Protein AF-0000000074739776 (afdb_homodimer)

Nearest PDB structures (foldseek):
  1fxk-assembly1_C-2  TM=3.114E-01  e=2.342E+00  Methanothermobacter thermautotrophicus
  8p5d-assembly1_SE0  TM=1.970E-01  e=1.373E+00  Spraguea lophii 42_110
  5x11-assembly4_G  TM=2.258E-01  e=2.798E+00  Bacillus spizizenii str. W23
  1r4k-assembly1_A  TM=2.876E-01  e=9.160E+00  Drosophila melanogaster
  5x11-assembly4_G  TM=2.256E-01  e=3.132E+00  Bacillus spizizenii str. W23

Radius of gyration: 35.08 Å; Cα contacts (8 Å, |Δi|>4): 820; chains: 2; bounding box: 41×140×72 Å

pLDDT: mean 77.06, std 18.98, range [29.41, 98.0]

Structure (mmCIF, N/CA/C/O backbone):
data_AF-0000000074739776-model_v1
#
loop_
_entity.id
_entity.type
_entity.pdbx_description
1 polymer 'Peptidase S74 domain-containing protein'
#
loop_
_atom_site.group_PDB
_atom_site.id
_atom_site.type_symbol
_atom_site.label_atom_id
_atom_site.label_alt_id
_atom_site.label_comp_id
_atom_site.label_asym_id
_atom_site.label_entity_id
_atom_site.label_seq_id
_atom_site.pdbx_PDB_ins_code
_atom_site.Cartn_x
_atom_site.Cartn_y
_atom_site.Cartn_z
_atom_site.occupancy
_atom_site.B_iso_or_equiv
_atom_site.auth_seq_id
_atom_site.auth_comp_id
_atom_site.auth_asym_id
_atom_site.auth_atom_id
_atom_site.pdbx_PDB_model_num
ATOM 1 N N . MET A 1 1 ? -7.465 -51.531 -36.906 1 29.41 1 MET A N 1
ATOM 2 C CA . MET A 1 1 ? -8.336 -52.281 -36 1 29.41 1 MET A CA 1
ATOM 3 C C . MET A 1 1 ? -7.75 -52.312 -34.594 1 29.41 1 MET A C 1
ATOM 5 O O . MET A 1 1 ? -7.281 -53.344 -34.125 1 29.41 1 MET A O 1
ATOM 9 N N . ALA A 1 2 ? -7.008 -51.344 -34.219 1 37.56 2 ALA A N 1
ATOM 10 C CA . ALA A 1 2 ? -6.164 -51.344 -33.031 1 37.56 2 ALA A CA 1
ATOM 11 C C . ALA A 1 2 ? -6.977 -51.656 -31.766 1 37.56 2 ALA A C 1
ATOM 13 O O . ALA A 1 2 ? -7.969 -51 -31.469 1 37.56 2 ALA A O 1
ATOM 14 N N . SER A 1 3 ? -7.145 -52.969 -31.5 1 36.31 3 SER A N 1
ATOM 15 C CA . SER A 1 3 ? -7.848 -53.688 -30.438 1 36.31 3 SER A CA 1
ATOM 16 C C . SER A 1 3 ? -7.652 -53 -29.094 1 36.31 3 SER A C 1
ATOM 18 O O . SER A 1 3 ? -6.633 -52.375 -28.859 1 36.31 3 SER A O 1
ATOM 20 N N . SER A 1 4 ? -8.844 -52.594 -28.562 1 42.81 4 SER A N 1
ATOM 21 C CA . SER A 1 4 ? -8.992 -52.156 -27.188 1 42.81 4 SER A CA 1
ATOM 22 C C . SER A 1 4 ? -8.219 -53.031 -26.219 1 42.81 4 SER A C 1
ATOM 24 O O . SER A 1 4 ? -8.18 -54.25 -26.391 1 42.81 4 SER A O 1
ATOM 26 N N . ALA A 1 5 ? -7.094 -52.75 -25.984 1 47.16 5 ALA A N 1
ATOM 27 C CA . ALA A 1 5 ? -6.469 -53.5 -24.891 1 47.16 5 ALA A CA 1
ATOM 28 C C . ALA A 1 5 ? -7.434 -53.656 -23.719 1 47.16 5 ALA A C 1
ATOM 30 O O . ALA A 1 5 ? -8.281 -52.781 -23.484 1 47.16 5 ALA A O 1
ATOM 31 N N . LEU A 1 6 ? -7.648 -54.812 -23.25 1 46.19 6 LEU A N 1
ATOM 32 C CA . LEU A 1 6 ? -8.438 -55.281 -22.094 1 46.19 6 LEU A CA 1
ATOM 33 C C . LEU A 1 6 ? -8.227 -54.344 -20.906 1 46.19 6 LEU A C 1
ATOM 35 O O . LEU A 1 6 ? -7.16 -53.75 -20.766 1 46.19 6 LEU A O 1
ATOM 39 N N . THR A 1 7 ? -9.391 -53.906 -20.344 1 49.84 7 THR A N 1
ATOM 40 C CA . THR A 1 7 ? -9.469 -53.219 -19.078 1 49.84 7 THR A CA 1
ATOM 41 C C . THR A 1 7 ? -8.594 -53.906 -18.031 1 49.84 7 THR A C 1
ATOM 43 O O . THR A 1 7 ? -8.703 -55.094 -17.812 1 49.84 7 THR A O 1
ATOM 46 N N . PHE A 1 8 ? -7.523 -53.406 -17.828 1 50.44 8 PHE A N 1
ATOM 47 C CA . PHE A 1 8 ? -6.703 -53.875 -16.719 1 50.44 8 PHE A CA 1
ATOM 48 C C . PHE A 1 8 ? -7.09 -53.156 -15.43 1 50.44 8 PHE A C 1
ATOM 50 O O . PHE A 1 8 ? -7.512 -52 -15.453 1 50.44 8 PHE A O 1
ATOM 57 N N . ASP A 1 9 ? -7.215 -53.844 -14.352 1 46.22 9 ASP A N 1
ATOM 58 C CA . ASP A 1 9 ? -7.441 -53.25 -13.047 1 46.22 9 ASP A CA 1
ATOM 59 C C . ASP A 1 9 ? -6.266 -52.344 -12.641 1 46.22 9 ASP A C 1
ATOM 61 O O . ASP A 1 9 ? -6.465 -51.25 -12.125 1 46.22 9 ASP A O 1
ATOM 65 N N . THR A 1 10 ? -5.156 -52.938 -12.75 1 49.69 10 THR A N 1
ATOM 66 C CA . THR A 1 10 ? -3.938 -52.188 -12.438 1 49.69 10 THR A CA 1
ATOM 67 C C . THR A 1 10 ? -2.877 -52.406 -13.508 1 49.69 10 THR A C 1
ATOM 69 O O . THR A 1 10 ? -2.723 -53.531 -14.016 1 49.69 10 THR A O 1
ATOM 72 N N . ALA A 1 11 ? -2.496 -51.562 -14.086 1 56.06 11 ALA A N 1
ATOM 73 C CA . ALA A 1 11 ? -1.29 -51.594 -14.906 1 56.06 11 ALA A CA 1
ATOM 74 C C . ALA A 1 11 ? -0.169 -50.781 -14.289 1 56.06 11 ALA A C 1
ATOM 76 O O . ALA A 1 11 ? -0.382 -49.625 -13.914 1 56.06 11 ALA A O 1
ATOM 77 N N . THR A 1 12 ? 0.848 -51.438 -13.828 1 53.31 12 THR A N 1
ATOM 78 C CA . THR A 1 12 ? 2.016 -50.719 -13.328 1 53.31 12 THR A CA 1
ATOM 79 C C . THR A 1 12 ? 3.004 -50.438 -14.453 1 53.31 12 THR A C 1
ATOM 81 O O . THR A 1 12 ? 3.406 -51.344 -15.172 1 53.31 12 THR A O 1
ATOM 84 N N . PHE A 1 13 ? 3.092 -49.2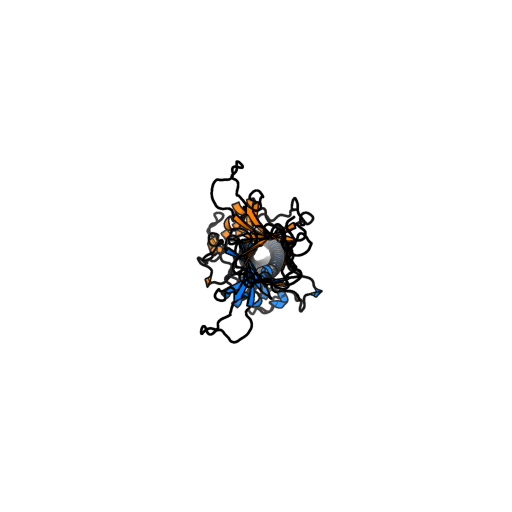81 -14.703 1 55.34 13 PHE A N 1
ATOM 85 C CA . PHE A 1 13 ? 4.07 -48.844 -15.695 1 55.34 13 PHE A CA 1
ATOM 86 C C . PHE A 1 13 ? 5.391 -48.469 -15.031 1 55.34 13 PHE A C 1
ATOM 88 O O . PHE A 1 13 ? 5.402 -47.875 -13.945 1 55.34 13 PHE A O 1
ATOM 95 N N . GLY A 1 14 ? 6.418 -49.062 -15.469 1 46.91 14 GLY A N 1
ATOM 96 C CA . GLY A 1 14 ? 7.73 -48.781 -14.914 1 46.91 14 GLY A CA 1
ATOM 97 C C . GLY A 1 14 ? 8.125 -47.312 -15.047 1 46.91 14 GLY A C 1
ATOM 98 O O . GLY A 1 14 ? 7.82 -46.5 -14.18 1 46.91 14 GLY A O 1
ATOM 99 N N . SER A 1 15 ? 8.852 -46.906 -16.156 1 48.59 15 SER A N 1
ATOM 100 C CA . SER A 1 15 ? 9.523 -45.594 -16.25 1 48.59 15 SER A CA 1
ATOM 101 C C . SER A 1 15 ? 8.625 -44.562 -16.922 1 48.59 15 SER A C 1
ATOM 103 O O . SER A 1 15 ? 8.695 -43.375 -16.609 1 48.59 15 SER A O 1
ATOM 105 N N . SER A 1 16 ? 7.969 -45.062 -18.078 1 50.59 16 SER A N 1
ATOM 106 C CA . SER A 1 16 ? 7.234 -44 -18.766 1 50.59 16 SER A CA 1
ATOM 107 C C . SER A 1 16 ? 5.914 -44.531 -19.328 1 50.59 16 SER A C 1
ATOM 109 O O . SER A 1 16 ? 5.812 -45.688 -19.703 1 50.59 16 SER A O 1
ATOM 111 N N . LEU A 1 17 ? 4.867 -44 -19.078 1 58.62 17 LEU A N 1
ATOM 112 C CA . LEU A 1 17 ? 3.592 -44.156 -19.781 1 58.62 17 LEU A CA 1
ATOM 113 C C . LEU A 1 17 ? 3.352 -42.969 -20.719 1 58.62 17 LEU A C 1
ATOM 115 O O . LEU A 1 17 ? 3.32 -41.812 -20.281 1 58.62 17 LEU A O 1
ATOM 119 N N . SER A 1 18 ? 3.57 -43.219 -21.969 1 54.66 18 SER A N 1
ATOM 120 C CA . SER A 1 18 ? 3.342 -42.156 -22.938 1 54.66 18 SER A CA 1
ATOM 121 C C . SER A 1 18 ? 1.973 -42.281 -23.594 1 54.66 18 SER A C 1
ATOM 123 O O . SER A 1 18 ? 1.578 -43.375 -24 1 54.66 18 SER A O 1
ATOM 125 N N . LEU A 1 19 ? 1.172 -41.375 -23.297 1 55.03 19 LEU A N 1
ATOM 126 C CA . LEU A 1 19 ? -0.106 -41.25 -23.984 1 55.03 19 LEU A CA 1
ATOM 127 C C . LEU A 1 19 ? -0.029 -40.219 -25.109 1 55.03 19 LEU A C 1
ATOM 129 O O . LEU A 1 19 ? 0.535 -39.156 -24.922 1 55.03 19 LEU A O 1
ATOM 133 N N . ARG A 1 20 ? -0.26 -40.594 -26.297 1 49.5 20 ARG A N 1
ATOM 134 C CA . ARG A 1 20 ? -0.125 -39.688 -27.453 1 49.5 20 ARG A CA 1
ATOM 135 C C . ARG A 1 20 ? -1.153 -38.562 -27.391 1 49.5 20 ARG A C 1
ATOM 137 O O . ARG A 1 20 ? -0.957 -37.5 -28 1 49.5 20 ARG A O 1
ATOM 144 N N . SER A 1 21 ? -2.352 -38.875 -26.906 1 47.75 21 SER A N 1
ATOM 145 C CA . SER A 1 21 ? -3.336 -37.781 -26.781 1 47.75 21 SER A CA 1
ATOM 146 C C . SER A 1 21 ? -3.912 -37.75 -25.375 1 47.75 21 SER A C 1
ATOM 148 O O . SER A 1 21 ? -3.172 -37.844 -24.391 1 47.75 21 SER A O 1
ATOM 150 N N . LEU A 1 22 ? -5.27 -37.719 -25.297 1 48.59 22 LEU A N 1
ATOM 151 C CA . LEU A 1 22 ? -5.941 -37.438 -24.031 1 48.59 22 LEU A CA 1
ATOM 152 C C . LEU A 1 22 ? -6.059 -38.719 -23.203 1 48.59 22 LEU A C 1
ATOM 154 O O . LEU A 1 22 ? -6.289 -39.812 -23.75 1 48.59 22 LEU A O 1
ATOM 158 N N . ALA A 1 23 ? -5.527 -38.719 -22.109 1 54.69 23 ALA A N 1
ATOM 159 C CA . ALA A 1 23 ? -5.828 -39.75 -21.141 1 54.69 23 ALA A CA 1
ATOM 160 C C . ALA A 1 23 ? -6.969 -39.344 -20.219 1 54.69 23 ALA A C 1
ATOM 162 O O . ALA A 1 23 ? -6.992 -38.219 -19.703 1 54.69 23 ALA A O 1
ATOM 163 N N . ARG A 1 24 ? -8.164 -39.844 -20.406 1 51.09 24 ARG A N 1
ATOM 164 C CA . ARG A 1 24 ? -9.156 -39.656 -19.359 1 51.09 24 ARG A CA 1
ATOM 165 C C . ARG A 1 24 ? -8.859 -40.531 -18.156 1 51.09 24 ARG A C 1
ATOM 167 O O . ARG A 1 24 ? -8.844 -41.781 -18.281 1 51.09 24 ARG A O 1
ATOM 174 N N . THR A 1 25 ? -8.203 -39.938 -17.328 1 54.44 25 THR A N 1
ATOM 175 C CA . THR A 1 25 ? -7.832 -40.688 -16.141 1 54.44 25 THR A CA 1
ATOM 176 C C . THR A 1 25 ? -8.984 -40.719 -15.133 1 54.44 25 THR A C 1
ATOM 178 O O . THR A 1 25 ? -9.633 -39.688 -14.898 1 54.44 25 THR A O 1
ATOM 181 N N . GLY A 1 26 ? -9.656 -41.812 -15.109 1 50.06 26 GLY A N 1
ATOM 182 C CA . GLY A 1 26 ? -10.711 -42 -14.125 1 50.06 26 GLY A CA 1
ATOM 183 C C . GLY A 1 26 ? -10.93 -40.781 -13.242 1 50.06 26 GLY A C 1
ATOM 184 O O . GLY A 1 26 ? -10.688 -39.656 -13.664 1 50.06 26 GLY A O 1
ATOM 185 N N . SER A 1 27 ? -11.625 -40.969 -12.062 1 47.09 27 SER A N 1
ATOM 186 C CA . SER A 1 27 ? -12.039 -39.875 -11.164 1 47.09 27 SER A CA 1
ATOM 187 C C . SER A 1 27 ? -10.836 -39.188 -10.555 1 47.09 27 SER A C 1
ATOM 189 O O . SER A 1 27 ? -10.93 -38 -10.172 1 47.09 27 SER A O 1
ATOM 191 N N . GLU A 1 28 ? -9.703 -40 -10.492 1 51.88 28 GLU A N 1
ATOM 192 C CA . GLU A 1 28 ? -8.547 -39.375 -9.852 1 51.88 28 GLU A CA 1
ATOM 193 C C . GLU A 1 28 ? -7.242 -39.938 -10.438 1 51.88 28 GLU A C 1
ATOM 195 O O . GLU A 1 28 ? -7.164 -41.094 -10.805 1 51.88 28 GLU A O 1
ATOM 200 N N . ILE A 1 29 ? -6.371 -39.062 -10.703 1 57.88 29 ILE A N 1
ATOM 201 C CA . ILE A 1 29 ? -5 -39.438 -11.008 1 57.88 29 ILE A CA 1
ATOM 202 C C . ILE A 1 29 ? -4.086 -39.062 -9.844 1 57.88 29 ILE A C 1
ATOM 204 O O . ILE A 1 29 ? -4.094 -37.938 -9.375 1 57.88 29 ILE A O 1
ATOM 208 N N . SER A 1 30 ? -3.533 -40.125 -9.289 1 52.25 30 SER A N 1
ATOM 209 C CA . SER A 1 30 ? -2.6 -39.875 -8.188 1 52.25 30 SER A CA 1
ATOM 210 C C . SER A 1 30 ? -1.158 -39.844 -8.688 1 52.25 30 SER A C 1
ATOM 212 O O . SER A 1 30 ? -0.748 -40.719 -9.469 1 52.25 30 SER A O 1
ATOM 214 N N . VAL A 1 31 ? -0.58 -38.781 -8.562 1 56.25 31 VAL A N 1
ATOM 215 C CA . VAL A 1 31 ? 0.839 -38.625 -8.859 1 56.25 31 VAL A CA 1
ATOM 216 C C . VAL A 1 31 ? 1.616 -38.406 -7.559 1 56.25 31 VAL A C 1
ATOM 218 O O . VAL A 1 31 ? 1.142 -37.75 -6.641 1 56.25 31 VAL A O 1
ATOM 221 N N . HIS A 1 32 ? 2.768 -39.125 -7.484 1 52.78 32 HIS A N 1
ATOM 222 C CA . HIS A 1 32 ? 3.502 -39.062 -6.227 1 52.78 32 HIS A CA 1
ATOM 223 C C . HIS A 1 32 ? 4.129 -37.688 -6.012 1 52.78 32 HIS A C 1
ATOM 225 O O . HIS A 1 32 ? 4.113 -37.156 -4.895 1 52.78 32 HIS A O 1
ATOM 231 N N . SER A 1 33 ? 4.664 -37.062 -7.129 1 55 33 SER A N 1
ATOM 232 C CA . SER A 1 33 ? 5.445 -35.844 -6.871 1 55 33 SER A CA 1
ATOM 233 C C . SER A 1 33 ? 4.961 -34.688 -7.73 1 55 33 SER A C 1
ATOM 235 O O . SER A 1 33 ? 4.605 -33.625 -7.207 1 55 33 SER A O 1
ATOM 237 N N . ARG A 1 34 ? 5.02 -34.875 -9.039 1 60.31 34 ARG A N 1
ATOM 238 C CA . ARG A 1 34 ? 4.711 -33.688 -9.836 1 60.31 34 ARG A CA 1
ATOM 239 C C . ARG A 1 34 ? 4.094 -34.062 -11.172 1 60.31 34 ARG A C 1
ATOM 241 O O . ARG A 1 34 ? 4.305 -35.188 -11.664 1 60.31 34 ARG A O 1
ATOM 248 N N . VAL A 1 35 ? 3.301 -33.156 -11.602 1 65.75 35 VAL A N 1
ATOM 249 C CA . VAL A 1 35 ? 2.791 -33.156 -12.969 1 65.75 35 VAL A CA 1
ATOM 250 C C . VAL A 1 35 ? 3.512 -32.094 -13.797 1 65.75 35 VAL A C 1
ATOM 252 O O . VAL A 1 35 ? 3.402 -30.906 -13.523 1 65.75 35 VAL A O 1
ATOM 255 N N . ARG A 1 36 ? 4.352 -32.562 -14.734 1 62.78 36 ARG A N 1
ATOM 256 C CA . ARG A 1 36 ? 5.078 -31.672 -15.625 1 62.78 36 ARG A CA 1
ATOM 257 C C . ARG A 1 36 ? 4.23 -31.312 -16.844 1 62.78 36 ARG A C 1
ATOM 259 O O . ARG A 1 36 ? 3.564 -32.188 -17.422 1 62.78 36 ARG A O 1
ATOM 266 N N . LEU A 1 37 ? 4.176 -30.031 -16.953 1 63.03 37 LEU A N 1
ATOM 267 C CA . LEU A 1 37 ? 3.467 -29.531 -18.125 1 63.03 37 LEU A CA 1
ATOM 268 C C . LEU A 1 37 ? 4.449 -29.109 -19.203 1 63.03 37 LEU A C 1
ATOM 270 O O . LEU A 1 37 ? 5.27 -28.219 -19 1 63.03 37 LEU A O 1
ATOM 274 N N . GLY A 1 38 ? 4.406 -29.703 -20.422 1 57.84 38 GLY A N 1
ATOM 275 C CA . GLY A 1 38 ? 5.285 -29.359 -21.531 1 57.84 38 GLY A CA 1
ATOM 276 C C . GLY A 1 38 ? 6.711 -29.828 -21.328 1 57.84 38 GLY A C 1
ATOM 277 O O . GLY A 1 38 ? 6.957 -30.781 -20.578 1 57.84 38 GLY A O 1
ATOM 278 N N . ALA A 1 39 ? 7.59 -29.469 -22.234 1 50.97 39 ALA A N 1
ATOM 279 C CA . ALA A 1 39 ? 8.984 -29.906 -22.203 1 50.97 39 ALA A CA 1
ATOM 280 C C . ALA A 1 39 ? 9.797 -29.109 -21.188 1 50.97 39 ALA A C 1
ATOM 282 O O . ALA A 1 39 ? 10.898 -29.5 -20.812 1 50.97 39 ALA A O 1
ATOM 283 N N . ASP A 1 40 ? 9.102 -28.109 -20.719 1 55.59 40 ASP A N 1
ATOM 284 C CA . ASP A 1 40 ? 9.898 -27.25 -19.844 1 55.59 40 ASP A CA 1
ATOM 285 C C . ASP A 1 40 ? 9.539 -27.469 -18.375 1 55.59 40 ASP A C 1
ATOM 287 O O . ASP A 1 40 ? 8.68 -28.297 -18.062 1 55.59 40 ASP A O 1
ATOM 291 N N . ASN A 1 41 ? 10.367 -27.156 -17.531 1 57.81 41 ASN A N 1
ATOM 292 C CA . ASN A 1 41 ? 10.281 -27.297 -16.078 1 57.81 41 ASN A CA 1
ATOM 293 C C . ASN A 1 41 ? 9.094 -26.531 -15.508 1 57.81 41 ASN A C 1
ATOM 295 O O . ASN A 1 41 ? 9.25 -25.75 -14.562 1 57.81 41 ASN A O 1
ATOM 299 N N . THR A 1 42 ? 7.949 -26.547 -16.281 1 57.34 42 THR A N 1
ATOM 300 C CA . THR A 1 42 ? 6.664 -26.109 -15.75 1 57.34 42 THR A CA 1
ATOM 301 C C . THR A 1 42 ? 5.902 -27.281 -15.141 1 57.34 42 THR A C 1
ATOM 303 O O . THR A 1 42 ? 5.723 -28.312 -15.789 1 57.34 42 THR A O 1
ATOM 306 N N . TYR A 1 43 ? 5.559 -27.172 -13.859 1 61.78 43 TYR A N 1
ATOM 307 C CA . TYR A 1 43 ? 4.945 -28.312 -13.195 1 61.78 43 TYR A CA 1
ATOM 308 C C . TYR A 1 43 ? 4.051 -27.859 -12.047 1 61.78 43 TYR A C 1
ATOM 310 O O . TYR A 1 43 ? 4.168 -26.734 -11.57 1 61.78 43 TYR A O 1
ATOM 318 N N . VAL A 1 44 ? 3.104 -28.531 -11.773 1 66.69 44 VAL A N 1
ATOM 319 C CA . VAL A 1 44 ? 2.396 -28.5 -10.5 1 66.69 44 VAL A CA 1
ATOM 320 C C . VAL A 1 44 ? 2.912 -29.625 -9.602 1 66.69 44 VAL A C 1
ATOM 322 O O . VAL A 1 44 ? 2.902 -30.797 -9.992 1 66.69 44 VAL A O 1
ATOM 325 N N . ALA A 1 45 ? 3.492 -29.281 -8.469 1 61.41 45 ALA A N 1
ATOM 326 C CA . ALA A 1 45 ? 4.145 -30.281 -7.629 1 61.41 45 ALA A CA 1
ATOM 327 C C . ALA A 1 45 ? 3.604 -30.234 -6.203 1 61.41 45 ALA A C 1
ATOM 329 O O . ALA A 1 45 ? 3.17 -29.172 -5.73 1 61.41 45 ALA A O 1
ATOM 330 N N . TYR A 1 46 ? 3.527 -31.531 -5.715 1 56.5 46 TYR A N 1
ATOM 331 C CA . TYR A 1 46 ? 3.359 -31.703 -4.277 1 56.5 46 TYR A CA 1
ATOM 332 C C . TYR A 1 46 ? 4.672 -31.469 -3.543 1 56.5 46 TYR A C 1
ATOM 334 O O . TYR A 1 46 ? 5.719 -31.969 -3.951 1 56.5 46 TYR A O 1
ATOM 342 N N . SER A 1 47 ? 4.727 -30.469 -2.719 1 54.47 47 SER A N 1
ATOM 343 C CA . SER A 1 47 ? 5.93 -30.219 -1.931 1 54.47 47 SER A CA 1
ATOM 344 C C . SER A 1 47 ? 5.645 -30.328 -0.437 1 54.47 47 SER A C 1
ATOM 346 O O . SER A 1 47 ? 4.516 -30.109 0.004 1 54.47 47 SER A O 1
ATOM 348 N N . THR A 1 48 ? 6.418 -31.109 0.245 1 49.44 48 THR A N 1
ATOM 349 C CA . THR A 1 48 ? 6.332 -31.203 1.697 1 49.44 48 THR A CA 1
ATOM 350 C C . THR A 1 48 ? 7.473 -30.438 2.363 1 49.44 48 THR A C 1
ATOM 352 O O . THR A 1 48 ? 8.547 -30.297 1.783 1 49.44 48 THR A O 1
ATOM 355 N N . PHE A 1 49 ? 7.105 -29.5 3.191 1 48.69 49 PHE A N 1
ATOM 356 C CA . PHE A 1 49 ? 8.141 -28.906 4.031 1 48.69 49 PHE A CA 1
ATOM 357 C C . PHE A 1 49 ? 8.031 -29.422 5.465 1 48.69 49 PHE A C 1
ATOM 359 O O . PHE A 1 49 ? 6.926 -29.594 5.988 1 48.69 49 PHE A O 1
ATOM 366 N N . ILE A 1 50 ? 9.18 -30 5.891 1 45.97 50 ILE A N 1
ATOM 367 C CA . ILE A 1 50 ? 9.305 -30.344 7.301 1 45.97 50 ILE A CA 1
ATOM 368 C C . ILE A 1 50 ? 9.852 -29.156 8.086 1 45.97 50 ILE A C 1
ATOM 370 O O . ILE A 1 50 ? 10.898 -28.609 7.746 1 45.97 50 ILE A O 1
ATOM 374 N N . GLU A 1 51 ? 9.047 -28.531 8.805 1 48.69 51 GLU A N 1
ATOM 375 C CA . GLU A 1 51 ? 9.555 -27.5 9.711 1 48.69 51 GLU A CA 1
ATOM 376 C C . GLU A 1 51 ? 10.555 -28.094 10.703 1 48.69 51 GLU A C 1
ATOM 378 O O . GLU A 1 51 ? 10.305 -29.141 11.305 1 48.69 51 GLU A O 1
ATOM 383 N N . LEU A 1 52 ? 11.852 -27.594 10.648 1 48 52 LEU A N 1
ATOM 384 C CA . LEU A 1 52 ? 12.867 -28.016 11.602 1 48 52 LEU A CA 1
ATOM 385 C C . LEU A 1 52 ? 12.961 -27.047 12.781 1 48 52 LEU A C 1
ATOM 387 O O . LEU A 1 52 ? 12.727 -25.859 12.617 1 48 52 LEU A O 1
ATOM 391 N N . ASP A 1 53 ? 13.062 -27.547 13.961 1 46.72 53 ASP A N 1
ATOM 392 C CA . ASP A 1 53 ? 13.32 -26.719 15.133 1 46.72 53 ASP A CA 1
ATOM 393 C C . ASP A 1 53 ? 14.727 -26.141 15.094 1 46.72 53 ASP A C 1
ATOM 395 O O . ASP A 1 53 ? 15.453 -26.328 14.117 1 46.72 53 ASP A O 1
ATOM 399 N N . ASN A 1 54 ? 15.039 -25.234 16.125 1 51.22 54 ASN A N 1
ATOM 400 C CA . ASN A 1 54 ? 16.281 -24.484 16.219 1 51.22 54 ASN A CA 1
ATOM 401 C C . ASN A 1 54 ? 17.5 -25.406 16.156 1 51.22 54 ASN A C 1
ATOM 403 O O . ASN A 1 54 ? 18.625 -24.953 15.938 1 51.22 54 ASN A O 1
ATOM 407 N N . ASP A 1 55 ? 17.391 -26.688 16.562 1 48.94 55 ASP A N 1
ATOM 408 C CA . ASP A 1 55 ? 18.484 -27.656 16.609 1 48.94 55 ASP A CA 1
ATOM 409 C C . ASP A 1 55 ? 18.5 -28.531 15.359 1 48.94 55 ASP A C 1
ATOM 411 O O . ASP A 1 55 ? 19.109 -29.594 15.352 1 48.94 55 ASP A O 1
ATOM 415 N N . ASN A 1 56 ? 17.859 -28.062 14.477 1 47.16 56 ASN A N 1
ATOM 416 C CA . ASN A 1 56 ? 17.766 -28.75 13.195 1 47.16 56 ASN A CA 1
ATOM 417 C C . ASN A 1 56 ? 17.078 -30.109 13.336 1 47.16 56 ASN A C 1
ATOM 419 O O . ASN A 1 56 ? 17.406 -31.062 12.633 1 47.16 56 ASN A O 1
ATOM 423 N N . ILE A 1 57 ? 16.703 -30.375 14.602 1 46.53 57 ILE A N 1
ATOM 424 C CA . ILE A 1 57 ? 15.875 -31.562 14.789 1 46.53 57 ILE A CA 1
ATOM 425 C C . ILE A 1 57 ? 14.484 -31.312 14.219 1 46.53 57 ILE A C 1
ATOM 427 O O . ILE A 1 57 ? 13.859 -30.297 14.5 1 46.53 57 ILE A O 1
ATOM 431 N N . PRO A 1 58 ? 14.305 -32.25 13.242 1 42.06 58 PRO A N 1
ATOM 432 C CA . PRO A 1 58 ? 12.93 -32.094 12.773 1 42.06 58 PRO A CA 1
ATOM 433 C C . PRO A 1 58 ? 11.93 -31.953 13.922 1 42.06 58 PRO A C 1
ATOM 435 O O . PRO A 1 58 ? 12 -32.688 14.906 1 42.06 58 PRO A O 1
ATOM 438 N N . VAL A 1 59 ? 11.547 -30.938 14.266 1 40.34 59 VAL A N 1
ATOM 439 C CA . VAL A 1 59 ? 10.5 -30.938 15.281 1 40.34 59 VAL A CA 1
ATOM 440 C C . VAL A 1 59 ? 9.562 -32.125 15.055 1 40.34 59 VAL A C 1
ATOM 442 O O . VAL A 1 59 ? 9.352 -32.562 13.922 1 40.34 59 VAL A O 1
ATOM 445 N N . LEU A 1 60 ? 9.039 -32.688 16.266 1 36.84 60 LEU A N 1
ATOM 446 C CA . LEU A 1 60 ? 8.25 -33.938 16.203 1 36.84 60 LEU A CA 1
ATOM 447 C C . LEU A 1 60 ? 7.668 -34.125 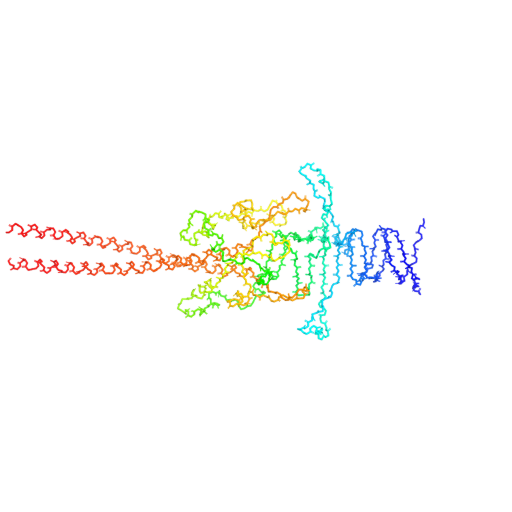14.797 1 36.84 60 LEU A C 1
ATOM 449 O O . LEU A 1 60 ? 7.641 -33.188 14 1 36.84 60 LEU A O 1
ATOM 453 N N . TYR A 1 61 ? 6.531 -35 14.938 1 36.28 61 TYR A N 1
ATOM 454 C CA . TYR A 1 61 ? 5.664 -35.75 14.023 1 36.28 61 TYR A CA 1
ATOM 455 C C . TYR A 1 61 ? 5.391 -34.938 12.758 1 36.28 61 TYR A C 1
ATOM 457 O O . TYR A 1 61 ? 5.648 -35.406 11.648 1 36.28 61 TYR A O 1
ATOM 465 N N . ASP A 1 62 ? 4.148 -34.438 12.648 1 37.03 62 ASP A N 1
ATOM 466 C CA . ASP A 1 62 ? 2.924 -34.375 11.859 1 37.03 62 ASP A CA 1
ATOM 467 C C . ASP A 1 62 ? 3.035 -33.312 10.75 1 37.03 62 ASP A C 1
ATOM 469 O O . ASP A 1 62 ? 2.584 -33.562 9.625 1 37.03 62 ASP A O 1
ATOM 473 N N . THR A 1 63 ? 3.146 -31.969 10.883 1 41.91 63 THR A N 1
ATOM 474 C CA . THR A 1 63 ? 2.367 -31.234 9.891 1 41.91 63 THR A CA 1
ATOM 475 C C . THR A 1 63 ? 3.223 -30.906 8.672 1 41.91 63 THR A C 1
ATOM 477 O O . THR A 1 63 ? 4.121 -30.062 8.75 1 41.91 63 THR A O 1
ATOM 480 N N . VAL A 1 64 ? 3.801 -31.953 8.055 1 44.91 64 VAL A N 1
ATOM 481 C CA . VAL A 1 64 ? 4.156 -31.75 6.652 1 44.91 64 VAL A CA 1
ATOM 482 C C . VAL A 1 64 ? 3.213 -30.719 6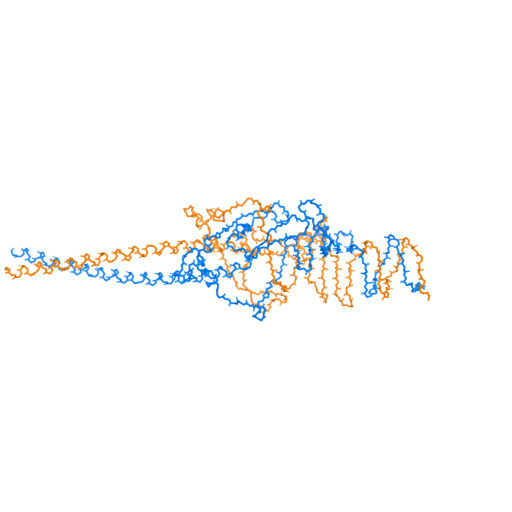.027 1 44.91 64 VAL A C 1
ATOM 484 O O . VAL A 1 64 ? 1.998 -30.938 5.98 1 44.91 64 VAL A O 1
ATOM 487 N N . GLN A 1 65 ? 3.717 -29.609 6.219 1 51.44 65 GLN A N 1
ATOM 488 C CA . GLN A 1 65 ? 2.898 -28.703 5.418 1 51.44 65 GLN A CA 1
ATOM 489 C C . GLN A 1 65 ? 2.988 -29.047 3.934 1 51.44 65 GLN A C 1
ATOM 491 O O . GLN A 1 65 ? 4.082 -29.281 3.41 1 51.44 65 GLN A O 1
ATOM 496 N N . VAL A 1 66 ? 1.979 -29.656 3.537 1 52.22 66 VAL A N 1
ATOM 497 C CA . VAL A 1 66 ? 1.803 -29.969 2.121 1 52.22 66 VAL A CA 1
ATOM 498 C C . VAL A 1 66 ? 1.4 -28.703 1.36 1 52.22 66 VAL A C 1
ATOM 500 O O . VAL A 1 66 ? 0.489 -27.984 1.777 1 52.22 66 VAL A O 1
ATOM 503 N N . TYR A 1 67 ? 2.484 -28.406 0.659 1 61.03 67 TYR A N 1
ATOM 504 C CA . TYR A 1 67 ? 2.072 -27.297 -0.207 1 61.03 67 TYR A CA 1
ATOM 505 C C . TYR A 1 67 ? 2.15 -27.703 -1.675 1 61.03 67 TYR A C 1
ATOM 507 O O . TYR A 1 67 ? 2.717 -28.75 -2.01 1 61.03 67 TYR A O 1
ATOM 515 N N . ALA A 1 68 ? 1.253 -27.125 -2.371 1 67.38 68 ALA A N 1
ATOM 516 C CA . ALA A 1 68 ? 1.339 -27.219 -3.826 1 67.38 68 ALA A CA 1
ATOM 517 C C . ALA A 1 68 ? 2.102 -26.031 -4.41 1 67.38 68 ALA A C 1
ATOM 519 O O . ALA A 1 68 ? 1.947 -24.906 -3.949 1 67.38 68 ALA A O 1
ATOM 520 N N . ASP A 1 69 ? 3.086 -26.469 -5.215 1 72.06 69 ASP A N 1
ATOM 521 C CA . ASP A 1 69 ? 3.818 -25.422 -5.934 1 72.06 69 ASP A CA 1
ATOM 522 C C . ASP A 1 69 ? 3.502 -25.453 -7.426 1 72.06 69 ASP A C 1
ATOM 524 O O . ASP A 1 69 ? 3.371 -26.531 -8.016 1 72.06 69 ASP A O 1
ATOM 528 N N . ILE A 1 70 ? 3.283 -24.359 -7.898 1 74.12 70 ILE A N 1
ATOM 529 C CA . ILE A 1 70 ? 3.191 -24.219 -9.352 1 74.12 70 ILE A CA 1
ATOM 530 C C . ILE A 1 70 ? 4.371 -23.391 -9.859 1 74.12 70 ILE A C 1
ATOM 532 O O . ILE A 1 70 ? 4.609 -22.281 -9.391 1 74.12 70 ILE A O 1
ATOM 536 N N . SER A 1 71 ? 5.145 -24.016 -10.742 1 67.88 71 SER A N 1
ATOM 537 C CA . SER A 1 71 ? 6.359 -23.375 -11.242 1 67.88 71 SER A CA 1
ATOM 538 C C . SER A 1 71 ? 6.27 -23.125 -12.742 1 67.88 71 SER A C 1
ATOM 540 O O . SER A 1 71 ? 5.672 -23.922 -13.477 1 67.88 71 SER A O 1
ATOM 542 N N . GLY A 1 72 ? 6.656 -22.016 -13.172 1 63.09 72 GLY A N 1
ATOM 543 C CA . GLY A 1 72 ? 6.902 -21.672 -14.562 1 63.09 72 GLY A CA 1
ATOM 544 C C . GLY A 1 72 ? 8.375 -21.484 -14.883 1 63.09 72 GLY A C 1
ATOM 545 O O . GLY A 1 72 ? 9.062 -20.703 -14.219 1 63.09 72 GLY A O 1
ATOM 546 N N . SER A 1 73 ? 8.812 -22.188 -15.922 1 63.97 73 SER A N 1
ATOM 547 C CA . SER A 1 73 ? 10.211 -22.125 -16.344 1 63.97 73 SER A CA 1
ATOM 548 C C . SER A 1 73 ? 11.156 -22.469 -15.195 1 63.97 73 SER A C 1
ATOM 550 O O . SER A 1 73 ? 12.117 -21.734 -14.945 1 63.97 73 SER A O 1
ATOM 552 N N . ALA A 1 74 ? 10.797 -23.422 -14.391 1 62 74 ALA A N 1
ATOM 553 C CA . ALA A 1 74 ? 11.602 -24 -13.32 1 62 74 ALA A CA 1
ATOM 554 C C . ALA A 1 74 ? 11.695 -23.047 -12.125 1 62 74 ALA A C 1
ATOM 556 O O . ALA A 1 74 ? 12.562 -23.203 -11.266 1 62 74 ALA A O 1
ATOM 557 N N . LYS A 1 75 ? 10.969 -22.031 -12.211 1 69.62 75 LYS A N 1
ATOM 558 C CA . LYS A 1 75 ? 10.906 -21.125 -11.062 1 69.62 75 LYS A CA 1
ATOM 559 C C . LYS A 1 75 ? 9.539 -21.188 -10.391 1 69.62 75 LYS A C 1
ATOM 561 O O . LYS A 1 75 ? 8.516 -21.266 -11.062 1 69.62 75 LYS A O 1
ATOM 566 N N . ARG A 1 76 ? 9.562 -21.219 -9.133 1 71.62 76 ARG A N 1
ATOM 567 C CA . ARG A 1 76 ? 8.328 -21.266 -8.359 1 71.62 76 ARG A CA 1
ATOM 568 C C . ARG A 1 76 ? 7.527 -19.984 -8.516 1 71.62 76 ARG A C 1
ATOM 570 O O . ARG A 1 76 ? 8.031 -18.891 -8.227 1 71.62 76 ARG A O 1
ATOM 577 N N . GLY A 1 77 ? 6.363 -20.109 -8.93 1 75.25 77 GLY A N 1
ATOM 578 C CA . GLY A 1 77 ? 5.5 -18.953 -9.102 1 75.25 77 GLY A CA 1
ATOM 579 C C . GLY A 1 77 ? 4.5 -18.781 -7.973 1 75.25 77 GLY A C 1
ATOM 580 O O . GLY A 1 77 ? 4.27 -17.672 -7.504 1 75.25 77 GLY A O 1
ATOM 581 N N . ILE A 1 78 ? 3.939 -19.922 -7.594 1 79.62 78 ILE A N 1
ATOM 582 C CA . ILE A 1 78 ? 2.926 -19.906 -6.543 1 79.62 78 ILE A CA 1
ATOM 583 C C . ILE A 1 78 ? 3.172 -21.047 -5.562 1 79.62 78 ILE A C 1
ATOM 585 O O . ILE A 1 78 ? 3.473 -22.172 -5.977 1 79.62 78 ILE A O 1
ATOM 589 N N . THR A 1 79 ? 3.148 -20.75 -4.27 1 75.75 79 THR A N 1
ATOM 590 C CA . THR A 1 79 ? 3.096 -21.75 -3.197 1 75.75 79 THR A CA 1
ATOM 591 C C . THR A 1 79 ? 1.74 -21.703 -2.498 1 75.75 79 THR A C 1
ATOM 593 O O . THR A 1 79 ? 1.266 -20.641 -2.102 1 75.75 79 THR A O 1
ATOM 596 N N . ILE A 1 80 ? 1.14 -22.812 -2.492 1 73.75 80 ILE A N 1
ATOM 597 C CA . ILE A 1 80 ? -0.19 -22.906 -1.901 1 73.75 80 ILE A CA 1
ATOM 598 C C . ILE A 1 80 ? -0.123 -23.734 -0.619 1 73.75 80 ILE A C 1
ATOM 600 O O . ILE A 1 80 ? 0.317 -24.891 -0.637 1 73.75 80 ILE A O 1
ATOM 604 N N . LYS A 1 81 ? -0.493 -23.141 0.478 1 70.56 81 LYS A N 1
ATOM 605 C CA . LYS A 1 81 ? -0.61 -23.812 1.77 1 70.56 81 LYS A CA 1
ATOM 606 C C . LYS A 1 81 ? -2.066 -23.891 2.219 1 70.56 81 LYS A C 1
ATOM 608 O O . LYS A 1 81 ? -2.947 -23.297 1.59 1 70.56 81 LYS A O 1
ATOM 613 N N . GLY A 1 82 ? -2.357 -24.75 3.193 1 65.94 82 GLY A N 1
ATOM 614 C CA . GLY A 1 82 ? -3.715 -24.875 3.697 1 65.94 82 GLY A CA 1
ATOM 615 C C . GLY A 1 82 ? -4.27 -23.594 4.273 1 65.94 82 GLY A C 1
ATOM 616 O O . GLY A 1 82 ? -5.48 -23.375 4.277 1 65.94 82 GLY A O 1
ATOM 617 N N . ASP A 1 83 ? -3.391 -22.734 4.688 1 72.75 83 ASP A N 1
ATOM 618 C CA . ASP A 1 83 ? -3.844 -21.516 5.344 1 72.75 83 ASP A CA 1
ATOM 619 C C . ASP A 1 83 ? -3.4 -20.281 4.562 1 72.75 83 ASP A C 1
ATOM 621 O O . ASP A 1 83 ? -3.357 -19.172 5.109 1 72.75 83 ASP A O 1
ATOM 625 N N . GLY A 1 84 ? -3.086 -20.516 3.414 1 76.62 84 GLY A N 1
ATOM 626 C CA . GLY A 1 84 ? -2.654 -19.406 2.582 1 76.62 84 GLY A CA 1
ATOM 627 C C . GLY A 1 84 ? -1.683 -19.828 1.491 1 76.62 84 GLY A C 1
ATOM 628 O O . GLY A 1 84 ? -1.835 -20.891 0.888 1 76.62 84 GLY A O 1
ATOM 629 N N . GLY A 1 85 ? -0.863 -18.875 1.107 1 78.06 85 GLY A N 1
ATOM 630 C CA . GLY A 1 85 ? 0.102 -19.141 0.049 1 78.06 85 GLY A CA 1
ATOM 631 C C . GLY A 1 85 ? 0.968 -17.938 -0.27 1 78.06 85 GLY A C 1
ATOM 632 O O . GLY A 1 85 ? 0.905 -16.906 0.423 1 78.06 85 GLY A O 1
ATOM 633 N N . ARG A 1 86 ? 1.868 -18.203 -1.122 1 81.88 86 ARG A N 1
ATOM 634 C CA . ARG A 1 86 ? 2.787 -17.141 -1.533 1 81.88 86 ARG A CA 1
ATOM 635 C C . ARG A 1 86 ? 2.807 -17 -3.051 1 81.88 86 ARG A C 1
ATOM 637 O O . ARG A 1 86 ? 2.902 -17.984 -3.775 1 81.88 86 ARG A O 1
ATOM 644 N N . LEU A 1 87 ? 2.553 -15.789 -3.48 1 83.62 87 LEU A N 1
ATOM 645 C CA . LEU A 1 87 ? 2.814 -15.406 -4.863 1 83.62 87 LEU A CA 1
ATOM 646 C C . LEU A 1 87 ? 4.238 -14.883 -5.02 1 83.62 87 LEU A C 1
ATOM 648 O O . LEU A 1 87 ? 4.57 -13.812 -4.512 1 83.62 87 LEU A O 1
ATOM 652 N N . HIS A 1 88 ? 5.062 -15.617 -5.68 1 78.25 88 HIS A N 1
ATOM 653 C CA . HIS A 1 88 ? 6.469 -15.266 -5.82 1 78.25 88 HIS A CA 1
ATOM 654 C C . HIS A 1 88 ? 6.68 -14.297 -6.98 1 78.25 88 HIS A C 1
ATOM 656 O O . HIS A 1 88 ? 6.082 -14.453 -8.047 1 78.25 88 HIS A O 1
ATOM 662 N N . GLY A 1 89 ? 7.531 -13.188 -6.766 1 81.19 89 GLY A N 1
ATOM 663 C CA . GLY A 1 89 ? 7.805 -12.211 -7.805 1 81.19 89 GLY A CA 1
ATOM 664 C C . GLY A 1 89 ? 6.738 -11.133 -7.91 1 81.19 89 GLY A C 1
ATOM 665 O O . GLY A 1 89 ? 6.07 -10.812 -6.926 1 81.19 89 GLY A O 1
ATOM 666 N N . ALA A 1 90 ? 6.68 -10.531 -9.047 1 82.81 90 ALA A N 1
ATOM 667 C CA . ALA A 1 90 ? 5.707 -9.461 -9.273 1 82.81 90 ALA A CA 1
ATOM 668 C C . ALA A 1 90 ? 4.414 -10.016 -9.867 1 82.81 90 ALA A C 1
ATOM 670 O O . ALA A 1 90 ? 4.445 -10.773 -10.844 1 82.81 90 ALA A O 1
ATOM 671 N N . TRP A 1 91 ? 3.342 -9.742 -9.227 1 85.75 91 TRP A N 1
ATOM 672 C CA . TRP A 1 91 ? 2.031 -10.18 -9.688 1 85.75 91 TRP A CA 1
ATOM 673 C C . TRP A 1 91 ? 1.138 -8.992 -10.016 1 85.75 91 TRP A C 1
ATOM 675 O O . TRP A 1 91 ? 1.104 -8.008 -9.273 1 85.75 91 TRP A O 1
ATOM 685 N N . VAL A 1 92 ? 0.498 -9.039 -11.125 1 84.06 92 VAL A N 1
ATOM 686 C CA . VAL A 1 92 ? -0.453 -8.023 -11.562 1 84.06 92 VAL A CA 1
ATOM 687 C C . VAL A 1 92 ? -1.87 -8.586 -11.523 1 84.06 92 VAL A C 1
ATOM 689 O O . VAL A 1 92 ? -2.117 -9.695 -12 1 84.06 92 VAL A O 1
ATOM 692 N N . ALA A 1 93 ? -2.744 -7.953 -10.844 1 84.12 93 ALA A N 1
ATOM 693 C CA . ALA A 1 93 ? -4.168 -8.273 -10.859 1 84.12 93 ALA A CA 1
ATOM 694 C C . ALA A 1 93 ? -4.977 -7.168 -11.531 1 84.12 93 ALA A C 1
ATOM 696 O O . ALA A 1 93 ? -4.691 -5.98 -11.352 1 84.12 93 ALA A O 1
ATOM 697 N N . ASP A 1 94 ? -5.945 -7.586 -12.367 1 79.31 94 ASP A N 1
ATOM 698 C CA . ASP A 1 94 ? -6.832 -6.547 -12.875 1 79.31 94 ASP A CA 1
ATOM 699 C C . ASP A 1 94 ? -7.477 -5.77 -11.734 1 79.31 94 ASP A C 1
ATOM 701 O O . ASP A 1 94 ? -7.492 -4.535 -11.742 1 79.31 94 ASP A O 1
ATOM 705 N N . VAL A 1 95 ? -8.031 -6.523 -10.758 1 82.31 95 VAL A N 1
ATOM 706 C CA . VAL A 1 95 ? -8.555 -5.938 -9.531 1 82.31 95 VAL A CA 1
ATOM 707 C C . VAL A 1 95 ? -8.328 -6.895 -8.359 1 82.31 95 VAL A C 1
ATOM 709 O O . VAL A 1 95 ? -8.492 -8.109 -8.5 1 82.31 95 VAL A O 1
ATOM 712 N N . ALA A 1 96 ? -7.785 -6.344 -7.277 1 86.12 96 ALA A N 1
ATOM 713 C CA . ALA A 1 96 ? -7.703 -7.059 -6.008 1 86.12 96 ALA A CA 1
ATOM 714 C C . ALA A 1 96 ? -8.68 -6.48 -4.988 1 86.12 96 ALA A C 1
ATOM 716 O O . ALA A 1 96 ? -8.68 -5.273 -4.734 1 86.12 96 ALA A O 1
ATOM 717 N N . VAL A 1 97 ? -9.609 -7.352 -4.543 1 86.25 97 VAL A N 1
ATOM 718 C CA . VAL A 1 97 ? -10.594 -6.895 -3.572 1 86.25 97 VAL A CA 1
ATOM 719 C C . VAL A 1 97 ? -10.414 -7.648 -2.256 1 86.25 97 VAL A C 1
ATOM 721 O O . VAL A 1 97 ? -9.906 -8.773 -2.24 1 86.25 97 VAL A O 1
ATOM 724 N N . SER A 1 98 ? -10.688 -7.02 -1.144 1 88 98 SER A N 1
ATOM 725 C CA . SER A 1 98 ? -10.625 -7.617 0.185 1 88 98 SER A CA 1
ATOM 726 C C . SER A 1 98 ? -12.016 -7.777 0.791 1 88 98 SER A C 1
ATOM 728 O O . SER A 1 98 ? -12.844 -6.871 0.698 1 88 98 SER A O 1
ATOM 730 N N . THR A 1 99 ? -12.32 -8.898 1.347 1 87.56 99 THR A N 1
ATOM 731 C CA . THR A 1 99 ? -13.586 -9.109 2.047 1 87.56 99 THR A CA 1
ATOM 732 C C . THR A 1 99 ? -13.773 -8.07 3.145 1 87.56 99 THR A C 1
ATOM 734 O O . THR A 1 99 ? -12.836 -7.762 3.887 1 87.56 99 THR A O 1
ATOM 737 N N . SER A 1 100 ? -14.992 -7.523 3.162 1 90.5 100 SER A N 1
ATOM 738 C CA . SER A 1 100 ? -15.211 -6.449 4.125 1 90.5 100 SER A CA 1
ATOM 739 C C . SER A 1 100 ? -16.672 -6.391 4.57 1 90.5 100 SER A C 1
ATOM 741 O O . SER A 1 100 ? -17.141 -5.344 5.016 1 90.5 100 SER A O 1
ATOM 743 N N . ASP A 1 101 ? -17.391 -7.496 4.531 1 92.25 101 ASP A N 1
ATOM 744 C CA . ASP A 1 101 ? -18.797 -7.578 4.961 1 92.25 101 ASP A CA 1
ATOM 745 C C . ASP A 1 101 ? -18.906 -7.457 6.477 1 92.25 101 ASP A C 1
ATOM 747 O O . ASP A 1 101 ? -18.141 -8.086 7.215 1 92.25 101 ASP A O 1
ATOM 751 N N . ARG A 1 102 ? -19.906 -6.684 6.926 1 94.38 102 ARG A N 1
ATOM 752 C CA . ARG A 1 102 ? -20.125 -6.465 8.352 1 94.38 102 ARG A CA 1
ATOM 753 C C . ARG A 1 102 ? -20.375 -7.781 9.07 1 94.38 102 ARG A C 1
ATOM 755 O O . ARG A 1 102 ? -19.953 -7.957 10.219 1 94.38 102 ARG A O 1
ATOM 762 N N . ASN A 1 103 ? -21.031 -8.672 8.391 1 94.06 103 ASN A N 1
ATOM 763 C CA . ASN A 1 103 ? -21.406 -9.945 9 1 94.06 103 ASN A CA 1
ATOM 764 C C . ASN A 1 103 ? -20.188 -10.812 9.289 1 94.06 103 ASN A C 1
ATOM 766 O O . ASN A 1 103 ? -20.266 -11.766 10.062 1 94.06 103 ASN A O 1
ATOM 770 N N . LEU A 1 104 ? -19.047 -10.469 8.625 1 93.44 104 LEU A N 1
ATOM 771 C CA . LEU A 1 104 ? -17.828 -11.25 8.82 1 93.44 104 LEU A CA 1
ATOM 772 C C . LEU A 1 104 ? -16.906 -10.578 9.82 1 93.44 104 LEU A C 1
ATOM 774 O O . LEU A 1 104 ? -15.789 -11.055 10.062 1 93.44 104 LEU A O 1
ATOM 778 N N . LYS A 1 105 ? -17.391 -9.469 10.414 1 92.69 105 LYS A N 1
ATOM 779 C CA . LYS A 1 105 ? -16.547 -8.711 11.336 1 92.69 105 LYS A CA 1
ATOM 780 C C . LYS A 1 105 ? -17.188 -8.641 12.719 1 92.69 105 LYS A C 1
ATOM 782 O O . LYS A 1 105 ? -18.406 -8.672 12.852 1 92.69 105 LYS A O 1
ATOM 787 N N . ASN A 1 106 ? -16.344 -8.57 13.734 1 95.69 106 ASN A N 1
ATOM 788 C CA . ASN A 1 106 ? -16.766 -8.305 15.109 1 95.69 106 ASN A CA 1
ATOM 789 C C . ASN A 1 106 ? -15.867 -7.27 15.781 1 95.69 106 ASN A C 1
ATOM 791 O O . ASN A 1 106 ? -14.836 -6.879 15.219 1 95.69 106 ASN A O 1
ATOM 795 N N . SER A 1 107 ? -16.328 -6.602 16.859 1 96.38 107 SER A N 1
ATOM 796 C CA . SER A 1 107 ? -15.578 -5.621 17.641 1 96.38 107 SER A CA 1
ATOM 797 C C . SER A 1 107 ? -15.227 -4.395 16.812 1 96.38 107 SER A C 1
ATOM 799 O O . SER A 1 107 ? -14.086 -3.93 16.828 1 96.38 107 SER A O 1
ATOM 801 N N . ILE A 1 108 ? -16.219 -3.967 16.016 1 96.06 108 ILE A N 1
ATOM 802 C CA . ILE A 1 108 ? -16.047 -2.801 15.156 1 96.06 108 ILE A CA 1
ATOM 803 C C . ILE A 1 108 ? -15.992 -1.535 16.016 1 96.06 108 ILE A C 1
ATOM 805 O O . ILE A 1 108 ? -16.938 -1.229 16.734 1 96.06 108 ILE A O 1
ATOM 809 N N . MET A 1 109 ? -14.867 -0.823 15.984 1 95.25 109 MET A N 1
ATOM 810 C CA . MET A 1 109 ? -14.664 0.42 16.719 1 95.25 109 MET A CA 1
ATOM 811 C C . MET A 1 109 ? -13.984 1.467 15.836 1 95.25 109 MET A C 1
ATOM 813 O O . MET A 1 109 ? -13.086 1.144 15.055 1 95.25 109 MET A O 1
ATOM 817 N N . PRO A 1 110 ? -14.406 2.76 16.094 1 93.88 110 PRO A N 1
ATOM 818 C CA . PRO A 1 110 ? -13.656 3.799 15.383 1 93.88 110 PRO A CA 1
ATOM 819 C C . PRO A 1 110 ? -12.172 3.799 15.727 1 93.88 110 PRO A C 1
ATOM 821 O O . PRO A 1 110 ? -11.805 3.559 16.875 1 93.88 110 PRO A O 1
ATOM 824 N N . LEU A 1 111 ? -11.328 4.043 14.75 1 93.31 111 LEU A N 1
ATOM 825 C CA . LEU A 1 111 ? -9.883 3.93 14.93 1 93.31 111 LEU A CA 1
ATOM 826 C C . LEU A 1 111 ? -9.383 4.926 15.969 1 93.31 111 LEU A C 1
ATOM 828 O O . LEU A 1 111 ? -8.43 4.645 16.703 1 93.31 111 LEU A O 1
ATOM 832 N N . TYR A 1 112 ? -10.016 6.098 16 1 89.94 112 TYR A N 1
ATOM 833 C CA . TYR A 1 112 ? -9.586 7.078 17 1 89.94 112 TYR A CA 1
ATOM 834 C C . TYR A 1 112 ? -9.773 6.539 18.406 1 89.94 112 TYR A C 1
ATOM 836 O O . TYR A 1 112 ? -8.992 6.867 19.312 1 89.94 112 TYR A O 1
ATOM 844 N N . GLN A 1 113 ? -10.781 5.738 18.594 1 90.44 113 GLN A N 1
ATOM 845 C CA . GLN A 1 113 ? -10.992 5.117 19.891 1 90.44 113 GLN A CA 1
ATOM 846 C C . GLN A 1 113 ? -9.969 4.016 20.156 1 90.44 113 GLN A C 1
ATOM 848 O O . GLN A 1 113 ? -9.469 3.875 21.266 1 90.44 113 GLN A O 1
ATOM 853 N N . THR A 1 114 ? -9.719 3.287 19.156 1 92.31 114 THR A N 1
ATOM 854 C CA . THR A 1 114 ? -8.75 2.203 19.266 1 92.31 114 THR A CA 1
ATOM 855 C C . THR A 1 114 ? -7.383 2.734 19.703 1 92.31 114 THR A C 1
ATOM 857 O O . THR A 1 114 ? -6.68 2.094 20.484 1 92.31 114 THR A O 1
ATOM 860 N N . PHE A 1 115 ? -6.988 3.875 19.281 1 92.88 115 PHE A N 1
ATOM 861 C CA . PHE A 1 115 ? -5.664 4.418 19.562 1 92.88 115 PHE A CA 1
ATOM 862 C C . PHE A 1 115 ? -5.719 5.395 20.734 1 92.88 115 PHE A C 1
ATOM 864 O O . PHE A 1 115 ? -4.723 6.051 21.047 1 92.88 115 PHE A O 1
ATOM 871 N N . HIS A 1 116 ? -6.836 5.457 21.297 1 88 116 HIS A N 1
ATOM 872 C CA . HIS A 1 116 ? -6.977 6.387 22.406 1 88 116 HIS A CA 1
ATOM 873 C C . HIS A 1 116 ? -5.961 6.09 23.5 1 88 116 HIS A C 1
ATOM 875 O O . HIS A 1 116 ? -5.758 4.926 23.859 1 88 116 HIS A O 1
ATOM 881 N N . GLY A 1 117 ? -5.305 7.176 23.984 1 85 117 GLY A N 1
ATOM 882 C CA . GLY A 1 117 ? -4.371 7.047 25.094 1 85 117 GLY A CA 1
ATOM 883 C C . GLY A 1 117 ? -2.947 6.77 24.641 1 85 117 GLY A C 1
ATOM 884 O O . GLY A 1 117 ? -2.016 6.852 25.453 1 85 117 GLY A O 1
ATOM 885 N N . ARG A 1 118 ? -2.871 6.352 23.469 1 88.31 118 ARG A N 1
ATOM 886 C CA . ARG A 1 118 ? -1.515 6.133 22.984 1 88.31 118 ARG A CA 1
ATOM 887 C C . ARG A 1 118 ? -0.706 7.426 23.016 1 88.31 118 ARG A C 1
ATOM 889 O O . ARG A 1 118 ? -1.225 8.5 22.688 1 88.31 118 ARG A O 1
ATOM 896 N N . GLY A 1 119 ? 0.583 7.316 23.422 1 85.12 119 GLY A N 1
ATOM 897 C CA . GLY A 1 119 ? 1.456 8.477 23.5 1 85.12 119 GLY A CA 1
ATOM 898 C C . GLY A 1 119 ? 1.232 9.305 24.75 1 85.12 119 GLY A C 1
ATOM 899 O O . GLY A 1 119 ? 1.889 10.328 24.953 1 85.12 119 GLY A O 1
ATOM 900 N N . GLY A 1 120 ? 0.308 8.945 25.562 1 76.75 120 GLY A N 1
ATOM 901 C CA . GLY A 1 120 ? 0.114 9.578 26.844 1 76.75 120 GLY A CA 1
ATOM 902 C C . GLY A 1 120 ? -0.883 10.719 26.812 1 76.75 120 GLY A C 1
ATOM 903 O O . GLY A 1 120 ? -1.256 11.258 27.859 1 76.75 120 GLY A O 1
ATOM 904 N N . ASP A 1 121 ? -1.122 11.211 25.531 1 62.47 121 ASP A N 1
ATOM 905 C CA . ASP A 1 121 ? -2.053 12.336 25.5 1 62.47 121 ASP A CA 1
ATOM 906 C C . ASP A 1 121 ? -3.502 11.852 25.516 1 62.47 121 ASP A C 1
ATOM 908 O O . ASP A 1 121 ? -3.943 11.164 24.594 1 62.47 121 ASP A O 1
ATOM 912 N N . THR A 1 122 ? -4.207 12.117 26.5 1 64.81 122 THR A N 1
ATOM 913 C CA . THR A 1 122 ? -5.559 11.602 26.703 1 64.81 122 THR A CA 1
ATOM 914 C C . THR A 1 122 ? -6.594 12.695 26.453 1 64.81 122 THR A C 1
ATOM 916 O O . THR A 1 122 ? -7.797 12.43 26.422 1 64.81 122 THR A O 1
ATOM 919 N N . LYS A 1 123 ? -6.223 13.891 26.234 1 63.78 123 LYS A N 1
ATOM 920 C CA . LYS A 1 123 ? -7.23 14.953 26.188 1 63.78 123 LYS A CA 1
ATOM 921 C C . LYS A 1 123 ? -7.84 15.078 24.797 1 63.78 123 LYS A C 1
ATOM 923 O O . LYS A 1 123 ? -9.008 15.453 24.656 1 63.78 123 LYS A O 1
ATOM 928 N N . ASP A 1 124 ? -7.117 14.734 23.922 1 70.56 124 ASP A N 1
ATOM 929 C CA . ASP A 1 124 ? -7.574 14.852 22.547 1 70.56 124 ASP A CA 1
ATOM 930 C C . ASP A 1 124 ? -7.75 13.469 21.906 1 70.56 124 ASP A C 1
ATOM 932 O O . ASP A 1 124 ? -6.801 12.68 21.844 1 70.56 124 ASP A O 1
ATOM 936 N N . VAL A 1 125 ? -9.023 13.242 21.594 1 69.88 125 VAL A N 1
ATOM 937 C CA . VAL A 1 125 ? -9.391 11.953 21 1 69.88 125 VAL A CA 1
ATOM 938 C C . VAL A 1 125 ? -8.523 11.672 19.781 1 69.88 125 VAL A C 1
ATOM 940 O O . VAL A 1 125 ? -8.266 10.516 19.453 1 69.88 125 VAL A O 1
ATOM 943 N N . SER A 1 126 ? -7.992 12.648 19.25 1 81.44 126 SER A N 1
ATOM 944 C CA . SER A 1 126 ? -7.199 12.492 18.031 1 81.44 126 SER A CA 1
ATOM 945 C C . SER A 1 126 ? -5.715 12.352 18.359 1 81.44 126 SER A C 1
ATOM 947 O O . SER A 1 126 ? -4.906 12.078 17.469 1 81.44 126 SER A O 1
ATOM 949 N N . GLY A 1 127 ? -5.41 12.461 19.625 1 88.06 127 GLY A N 1
ATOM 950 C CA . GLY A 1 127 ? -4.023 12.406 20.062 1 88.06 127 GLY A CA 1
ATOM 951 C C . GLY A 1 127 ? -3.355 11.078 19.75 1 88.06 127 GLY A C 1
ATOM 952 O O . GLY A 1 127 ? -2.203 11.039 19.328 1 88.06 127 GLY A O 1
ATOM 953 N N . GLY A 1 128 ? -4.152 10.07 19.938 1 92.5 128 GLY A N 1
ATOM 954 C CA . GLY A 1 128 ? -3.619 8.742 19.688 1 92.5 128 GLY A CA 1
ATOM 955 C C . GLY A 1 128 ? -3.215 8.523 18.25 1 92.5 128 GLY A C 1
ATOM 956 O O . GLY A 1 128 ? -2.125 8.023 17.969 1 92.5 128 GLY A O 1
ATOM 957 N N . VAL A 1 129 ? -4.078 8.922 17.344 1 94.06 129 VAL A N 1
ATOM 958 C CA . VAL A 1 129 ? -3.803 8.805 15.914 1 94.06 129 VAL A CA 1
ATOM 959 C C . VAL A 1 129 ? -2.561 9.617 15.555 1 94.06 129 VAL A C 1
ATOM 961 O O . VAL A 1 129 ? -1.691 9.141 14.82 1 94.06 129 VAL A O 1
ATOM 964 N N . SER A 1 130 ? -2.531 10.766 16.094 1 93.94 130 SER A N 1
ATOM 965 C CA . SER A 1 130 ? -1.387 11.648 15.867 1 93.94 130 SER A CA 1
ATOM 966 C C . SER A 1 130 ? -0.088 10.984 16.312 1 93.94 130 SER A C 1
ATOM 968 O O . SER A 1 130 ? 0.916 11.023 15.602 1 93.94 130 SER A O 1
ATOM 970 N N . TRP A 1 131 ? -0.112 10.484 17.5 1 95.06 131 TRP A N 1
ATOM 971 C CA . TRP A 1 131 ? 1.078 9.844 18.062 1 95.06 131 TRP A CA 1
ATOM 972 C C . TRP A 1 131 ? 1.509 8.656 17.203 1 95.06 131 TRP A C 1
ATOM 974 O O . TRP A 1 131 ? 2.688 8.523 16.875 1 95.06 131 TRP A O 1
ATOM 984 N N . VAL A 1 132 ? 0.596 7.785 16.859 1 96.06 132 VAL A N 1
ATOM 985 C CA . VAL A 1 132 ? 0.909 6.605 16.062 1 96.06 132 VAL A CA 1
ATOM 986 C C . VAL A 1 132 ? 1.528 7.031 14.734 1 96.06 132 VAL A C 1
ATOM 988 O O . VAL A 1 132 ? 2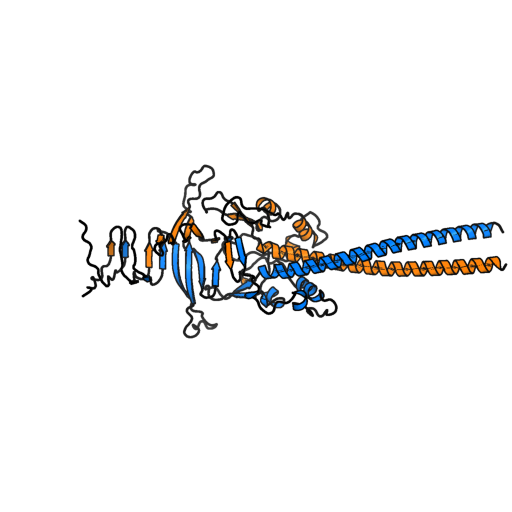.553 6.484 14.312 1 96.06 132 VAL A O 1
ATOM 991 N N . LEU A 1 133 ? 0.904 7.977 14.039 1 96.44 133 LEU A N 1
ATOM 992 C CA . LEU A 1 133 ? 1.411 8.469 12.766 1 96.44 133 LEU A CA 1
ATOM 993 C C . LEU A 1 133 ? 2.854 8.945 12.898 1 96.44 133 LEU A C 1
ATOM 995 O O . LEU A 1 133 ? 3.695 8.641 12.055 1 96.44 133 LEU A O 1
ATOM 999 N N . ARG A 1 134 ? 3.148 9.578 13.93 1 95.5 134 ARG A N 1
ATOM 1000 C CA . ARG A 1 134 ? 4.473 10.148 14.148 1 95.5 134 ARG A CA 1
ATOM 1001 C C . ARG A 1 134 ? 5.516 9.055 14.352 1 95.5 134 ARG A C 1
ATOM 1003 O O . ARG A 1 134 ? 6.691 9.242 14.031 1 95.5 134 ARG A O 1
ATOM 1010 N N . GLN A 1 135 ? 5.074 7.973 14.891 1 96.5 135 GLN A N 1
ATOM 1011 C CA . GLN A 1 135 ? 6.008 6.91 15.242 1 96.5 135 GLN A CA 1
ATOM 1012 C C . GLN A 1 135 ? 6.395 6.09 14.016 1 96.5 135 GLN A C 1
ATOM 1014 O O . GLN A 1 135 ? 7.371 5.332 14.047 1 96.5 135 GLN A O 1
ATOM 1019 N N . LEU A 1 136 ? 5.664 6.188 12.977 1 97.31 136 LEU A N 1
ATOM 1020 C CA . LEU A 1 136 ? 5.953 5.41 11.773 1 97.31 136 LEU A CA 1
ATOM 1021 C C . LEU A 1 136 ? 7.188 5.953 11.062 1 97.31 136 LEU A C 1
ATOM 1023 O O . LEU A 1 136 ? 7.469 7.152 11.117 1 97.31 136 LEU A O 1
ATOM 1027 N N . ARG A 1 137 ? 7.926 5.066 10.438 1 97.19 137 ARG A N 1
ATOM 1028 C CA . ARG A 1 137 ? 9.102 5.453 9.664 1 97.19 137 ARG A CA 1
ATOM 1029 C C . ARG A 1 137 ? 9.031 4.906 8.242 1 97.19 137 ARG A C 1
ATOM 1031 O O . ARG A 1 137 ? 9.57 3.836 7.957 1 97.19 137 ARG A O 1
ATOM 1038 N N . PRO A 1 138 ? 8.398 5.699 7.332 1 97.5 138 PRO A N 1
ATOM 1039 C CA . PRO A 1 138 ? 8.453 5.277 5.93 1 97.5 138 PRO A CA 1
ATOM 1040 C C . PRO A 1 138 ? 9.867 5.316 5.355 1 97.5 138 PRO A C 1
ATOM 1042 O O . PRO A 1 138 ? 10.609 6.277 5.594 1 97.5 138 PRO A O 1
ATOM 1045 N N . VAL A 1 139 ? 10.25 4.289 4.578 1 97.81 139 VAL A N 1
ATOM 1046 C CA . VAL A 1 139 ? 11.625 4.184 4.086 1 97.81 139 VAL A CA 1
ATOM 1047 C C . VAL A 1 139 ? 11.617 3.785 2.613 1 97.81 139 VAL A C 1
ATOM 1049 O O . VAL A 1 139 ? 10.602 3.307 2.098 1 97.81 139 VAL A O 1
ATOM 1052 N N . SER A 1 140 ? 12.648 4.082 1.939 1 96.81 140 SER A N 1
ATOM 1053 C CA . SER A 1 140 ? 13.016 3.449 0.677 1 96.81 140 SER A CA 1
ATOM 1054 C C . SER A 1 140 ? 14 2.305 0.898 1 96.81 140 SER A C 1
ATOM 1056 O O . SER A 1 140 ? 14.805 2.344 1.833 1 96.81 140 SER A O 1
ATOM 1058 N N . PHE A 1 141 ? 13.945 1.291 0.089 1 97.12 141 PHE A N 1
ATOM 1059 C CA . PHE A 1 141 ? 14.82 0.133 0.21 1 97.12 141 PHE A CA 1
ATOM 1060 C C . PHE A 1 141 ? 14.883 -0.639 -1.103 1 97.12 141 PHE A C 1
ATOM 1062 O O . PHE A 1 141 ? 14.117 -0.364 -2.027 1 97.12 141 PHE A O 1
ATOM 1069 N N . LYS A 1 142 ? 15.844 -1.526 -1.142 1 95.31 142 LYS A N 1
ATOM 1070 C CA . LYS A 1 142 ? 15.938 -2.553 -2.176 1 95.31 142 LYS A CA 1
ATOM 1071 C C . LYS A 1 142 ? 15.969 -3.949 -1.562 1 95.31 142 LYS A C 1
ATOM 1073 O O . LYS A 1 142 ? 16.469 -4.133 -0.451 1 95.31 142 LYS A O 1
ATOM 1078 N N . PHE A 1 143 ? 15.375 -4.859 -2.279 1 92.94 143 PHE A N 1
ATOM 1079 C CA . PHE A 1 143 ? 15.5 -6.238 -1.827 1 92.94 143 PHE A CA 1
ATOM 1080 C C . PHE A 1 143 ? 16.891 -6.789 -2.137 1 92.94 143 PHE A C 1
ATOM 1082 O O . PHE A 1 143 ? 17.516 -6.391 -3.123 1 92.94 143 PHE A O 1
ATOM 1089 N N . ASN A 1 144 ? 17.359 -7.777 -1.287 1 92.62 144 ASN A N 1
ATOM 1090 C CA . ASN A 1 144 ? 18.672 -8.383 -1.475 1 92.62 144 ASN A CA 1
ATOM 1091 C C . ASN A 1 144 ? 18.734 -9.195 -2.762 1 92.62 144 ASN A C 1
ATOM 1093 O O . ASN A 1 144 ? 19.766 -9.227 -3.434 1 92.62 144 ASN A O 1
ATOM 1097 N N . LYS A 1 145 ? 17.641 -9.836 -3.078 1 87.62 145 LYS A N 1
ATOM 1098 C CA . LYS A 1 145 ? 17.625 -10.75 -4.215 1 87.62 145 LYS A CA 1
ATOM 1099 C C . LYS A 1 145 ? 16.219 -10.875 -4.789 1 87.62 145 LYS A C 1
ATOM 1101 O O . LYS A 1 145 ? 15.266 -10.328 -4.242 1 87.62 145 LYS A O 1
ATOM 1106 N N . GLY A 1 146 ? 16.172 -11.508 -5.953 1 81.56 146 GLY A N 1
ATOM 1107 C CA . GLY A 1 146 ? 14.891 -11.734 -6.602 1 81.56 146 GLY A CA 1
ATOM 1108 C C . GLY A 1 146 ? 14.625 -10.781 -7.754 1 81.56 146 GLY A C 1
ATOM 1109 O O . GLY A 1 146 ? 15.414 -9.859 -7.996 1 81.56 146 GLY A O 1
ATOM 1110 N N . PRO A 1 147 ? 13.531 -11.039 -8.398 1 77.94 147 PRO A N 1
ATOM 1111 C CA . PRO A 1 147 ? 13.227 -10.25 -9.594 1 77.94 147 PRO A CA 1
ATOM 1112 C C . PRO A 1 147 ? 12.961 -8.781 -9.281 1 77.94 147 PRO A C 1
ATOM 1114 O O . PRO A 1 147 ? 13.125 -7.914 -10.141 1 77.94 147 PRO A O 1
ATOM 1117 N N . GLU A 1 148 ? 12.633 -8.484 -8.031 1 85.12 148 GLU A N 1
ATOM 1118 C CA . GLU A 1 148 ? 12.266 -7.125 -7.66 1 85.12 148 GLU A CA 1
ATOM 1119 C C . GLU A 1 148 ? 13.461 -6.371 -7.078 1 85.12 148 GLU A C 1
ATOM 1121 O O . GLU A 1 148 ? 13.352 -5.188 -6.754 1 85.12 148 GLU A O 1
ATOM 1126 N N . ALA A 1 149 ? 14.602 -6.98 -7.012 1 88.5 149 ALA A N 1
ATOM 1127 C CA . ALA A 1 149 ? 15.773 -6.406 -6.352 1 88.5 149 ALA A CA 1
ATOM 1128 C C . ALA A 1 149 ? 16.312 -5.203 -7.125 1 88.5 149 ALA A C 1
ATOM 1130 O O . ALA A 1 149 ? 17 -4.352 -6.566 1 88.5 149 ALA A O 1
ATOM 1131 N N . LYS A 1 150 ? 16.016 -5.051 -8.359 1 89.75 150 LYS A N 1
ATOM 1132 C CA . LYS A 1 150 ? 16.531 -3.963 -9.188 1 89.75 150 LYS A CA 1
ATOM 1133 C C . LYS A 1 150 ? 15.742 -2.678 -8.969 1 89.75 150 LYS A C 1
ATOM 1135 O O . LYS A 1 150 ? 16.172 -1.598 -9.375 1 89.75 150 LYS A O 1
ATOM 1140 N N . TYR A 1 151 ? 14.609 -2.742 -8.406 1 90.62 151 TYR A N 1
ATOM 1141 C CA . TYR A 1 151 ? 13.75 -1.576 -8.219 1 90.62 151 TYR A CA 1
ATOM 1142 C C . TYR A 1 151 ? 13.883 -1.025 -6.805 1 90.62 151 TYR A C 1
ATOM 1144 O O . TYR A 1 151 ? 13.984 -1.79 -5.84 1 90.62 151 TYR A O 1
ATOM 1152 N N . SER A 1 152 ? 13.875 0.232 -6.676 1 94 152 SER A N 1
ATOM 1153 C CA . SER A 1 152 ? 13.711 0.88 -5.379 1 94 152 SER A CA 1
ATOM 1154 C C . SER A 1 152 ? 12.266 0.803 -4.906 1 94 152 SER A C 1
ATOM 1156 O O . SER A 1 152 ? 11.336 1.125 -5.656 1 94 152 SER A O 1
ATOM 1158 N N . ARG A 1 153 ? 12.109 0.406 -3.723 1 94.88 153 ARG A N 1
ATOM 1159 C CA . ARG A 1 153 ? 10.781 0.237 -3.146 1 94.88 153 ARG A CA 1
ATOM 1160 C C . ARG A 1 153 ? 10.547 1.228 -2.012 1 94.88 153 ARG A C 1
ATOM 1162 O O . ARG A 1 153 ? 11.5 1.72 -1.403 1 94.88 153 ARG A O 1
ATOM 1169 N N . TYR A 1 154 ? 9.336 1.572 -1.817 1 97.19 154 TYR A N 1
ATOM 1170 C CA . TYR A 1 154 ? 8.922 2.391 -0.681 1 97.19 154 TYR A CA 1
ATOM 1171 C C . TYR A 1 154 ? 8.016 1.604 0.26 1 97.19 154 TYR A C 1
ATOM 1173 O O . TYR A 1 154 ? 7.066 0.954 -0.182 1 97.19 154 TYR A O 1
ATOM 1181 N N . GLY A 1 155 ? 8.312 1.581 1.503 1 97.44 155 GLY A N 1
ATOM 1182 C CA . GLY A 1 155 ? 7.523 0.845 2.475 1 97.44 155 GLY A CA 1
ATOM 1183 C C . GLY A 1 155 ? 8.008 1.026 3.9 1 97.44 155 GLY A C 1
ATOM 1184 O O . GLY A 1 155 ? 8.297 2.146 4.324 1 97.44 155 GLY A O 1
ATOM 1185 N N . PHE A 1 156 ? 7.949 -0.07 4.637 1 98 156 PHE A N 1
ATOM 1186 C CA . PHE A 1 156 ? 8.32 -0.079 6.047 1 98 156 PHE A CA 1
ATOM 1187 C C . PHE A 1 156 ? 9.211 -1.273 6.367 1 98 156 PHE A C 1
ATOM 1189 O O . PHE A 1 156 ? 9.305 -2.211 5.57 1 98 156 PHE A O 1
ATOM 1196 N N . VAL A 1 157 ? 9.93 -1.125 7.453 1 97.19 157 VAL A N 1
ATOM 1197 C CA . VAL A 1 157 ? 10.633 -2.262 8.031 1 97.19 157 VAL A CA 1
ATOM 1198 C C . VAL A 1 157 ? 9.758 -2.938 9.086 1 97.19 157 VAL A C 1
ATOM 1200 O O . VAL A 1 157 ? 9.367 -2.311 10.07 1 97.19 157 VAL A O 1
ATOM 1203 N N . ALA A 1 158 ? 9.469 -4.223 8.844 1 97.06 158 ALA A N 1
ATOM 1204 C CA . ALA A 1 158 ? 8.469 -4.938 9.633 1 97.06 158 ALA A CA 1
ATOM 1205 C C . ALA A 1 158 ? 8.812 -4.906 11.117 1 97.06 158 ALA A C 1
ATOM 1207 O O . ALA A 1 158 ? 7.934 -4.746 11.961 1 97.06 158 ALA A O 1
ATOM 1208 N N . GLN A 1 159 ? 10.109 -5.043 11.477 1 96.5 159 GLN A N 1
ATOM 1209 C CA . GLN A 1 159 ? 10.547 -5.055 12.867 1 96.5 159 GLN A CA 1
ATOM 1210 C C . GLN A 1 159 ? 10.219 -3.732 13.562 1 96.5 159 GLN A C 1
ATOM 1212 O O . GLN A 1 159 ? 9.758 -3.723 14.703 1 96.5 159 GLN A O 1
ATOM 1217 N N . GLU A 1 160 ? 10.43 -2.697 12.906 1 97.5 160 GLU A N 1
ATOM 1218 C CA . GLU A 1 160 ? 10.117 -1.377 13.445 1 97.5 160 GLU A CA 1
ATOM 1219 C C . GLU A 1 160 ? 8.609 -1.167 13.562 1 97.5 160 GLU A C 1
ATOM 1221 O O . GLU A 1 160 ? 8.133 -0.625 14.555 1 97.5 160 GLU A O 1
ATOM 1226 N N . LEU A 1 161 ? 7.914 -1.571 12.531 1 97.31 161 LEU A N 1
ATOM 1227 C CA . LEU A 1 161 ? 6.461 -1.415 12.539 1 97.31 161 LEU A CA 1
ATOM 1228 C C . LEU A 1 161 ? 5.836 -2.225 13.672 1 97.31 161 LEU A C 1
ATOM 1230 O O . LEU A 1 161 ? 4.852 -1.795 14.273 1 97.31 161 LEU A O 1
ATOM 1234 N N . ARG A 1 162 ? 6.426 -3.396 13.977 1 96.88 162 ARG A N 1
ATOM 1235 C CA . ARG A 1 162 ? 5.91 -4.281 15.016 1 96.88 162 ARG A CA 1
ATOM 1236 C C . ARG A 1 162 ? 5.93 -3.598 16.375 1 96.88 162 ARG A C 1
ATOM 1238 O O . ARG A 1 162 ? 5.059 -3.846 17.219 1 96.88 162 ARG A O 1
ATOM 1245 N N . GLU A 1 163 ? 6.82 -2.699 16.625 1 96.5 163 GLU A N 1
ATOM 1246 C CA . GLU A 1 163 ? 6.922 -1.979 17.891 1 96.5 163 GLU A CA 1
ATOM 1247 C C . GLU A 1 163 ? 5.762 -1 18.062 1 96.5 163 GLU A C 1
ATOM 1249 O O . GLU A 1 163 ? 5.344 -0.716 19.188 1 96.5 163 GLU A O 1
ATOM 1254 N N . VAL A 1 164 ? 5.23 -0.523 16.969 1 96.25 164 VAL A N 1
ATOM 1255 C CA . VAL A 1 164 ? 4.188 0.499 17.016 1 96.25 164 VAL A CA 1
ATOM 1256 C C . VAL A 1 164 ? 2.828 -0.136 16.75 1 96.25 164 VAL A C 1
ATOM 1258 O O . VAL A 1 164 ? 1.84 0.19 17.406 1 96.25 164 VAL A O 1
ATOM 1261 N N . LEU A 1 165 ? 2.762 -1.008 15.773 1 96.94 165 LEU A N 1
ATOM 1262 C CA . LEU A 1 165 ? 1.538 -1.672 15.336 1 96.94 165 LEU A CA 1
ATOM 1263 C C . LEU A 1 165 ? 1.768 -3.168 15.148 1 96.94 165 LEU A C 1
ATOM 1265 O O . LEU A 1 165 ? 1.727 -3.672 14.023 1 96.94 165 LEU A O 1
ATOM 1269 N N . PRO A 1 166 ? 1.88 -3.918 16.203 1 96.5 166 PRO A N 1
ATOM 1270 C CA . PRO A 1 166 ? 2.188 -5.348 16.094 1 96.5 166 PRO A CA 1
ATOM 1271 C C . PRO A 1 166 ? 1.118 -6.125 15.32 1 96.5 166 PRO A C 1
ATOM 1273 O O . PRO A 1 166 ? 1.425 -7.129 14.672 1 96.5 166 PRO A O 1
ATOM 1276 N N . SER A 1 167 ? -0.117 -5.621 15.352 1 95.19 167 SER A N 1
ATOM 1277 C CA . SER A 1 167 ? -1.214 -6.336 14.711 1 95.19 167 SER A CA 1
ATOM 1278 C C . SER A 1 167 ? -1.049 -6.344 13.188 1 95.19 167 SER A C 1
ATOM 1280 O O . SER A 1 167 ? -1.69 -7.137 12.5 1 95.19 167 SER A O 1
ATOM 1282 N N . LEU A 1 168 ? -0.207 -5.492 12.602 1 96.19 168 LEU A N 1
ATOM 1283 C CA . LEU A 1 168 ? -0.043 -5.387 11.156 1 96.19 168 LEU A CA 1
ATOM 1284 C C . LEU A 1 168 ? 1.123 -6.246 10.68 1 96.19 168 LEU A C 1
ATOM 1286 O O . LEU A 1 168 ? 1.437 -6.266 9.484 1 96.19 168 LEU A O 1
ATOM 1290 N N . VAL A 1 169 ? 1.801 -6.98 11.562 1 95.5 169 VAL A N 1
ATOM 1291 C CA . VAL A 1 169 ? 2.982 -7.754 11.195 1 95.5 169 VAL A CA 1
ATOM 1292 C C . VAL A 1 169 ? 2.689 -9.242 11.352 1 95.5 169 VAL A C 1
ATOM 1294 O O . VAL A 1 169 ? 2.072 -9.664 12.328 1 95.5 169 VAL A O 1
ATOM 1297 N N . ARG A 1 170 ? 3.029 -9.992 10.297 1 91.12 170 ARG A N 1
ATOM 1298 C CA . ARG A 1 170 ? 2.855 -11.438 10.289 1 91.12 170 ARG A CA 1
ATOM 1299 C C . ARG A 1 170 ? 4.203 -12.156 10.25 1 91.12 170 ARG A C 1
ATOM 1301 O O . ARG A 1 170 ? 5.129 -11.711 9.57 1 91.12 170 ARG A O 1
ATOM 1308 N N . ASP A 1 171 ? 4.25 -13.266 10.93 1 87.38 171 ASP A N 1
ATOM 1309 C CA . ASP A 1 171 ? 5.379 -14.188 10.828 1 87.38 171 ASP A CA 1
ATOM 1310 C C . ASP A 1 171 ? 5.152 -15.227 9.734 1 87.38 171 ASP A C 1
ATOM 1312 O O . ASP A 1 171 ? 4.219 -16.031 9.82 1 87.38 171 ASP A O 1
ATOM 1316 N N . ILE A 1 172 ? 5.926 -15.078 8.703 1 80.88 172 ILE A N 1
ATOM 1317 C CA . ILE A 1 172 ? 5.793 -16.031 7.605 1 80.88 172 ILE A CA 1
ATOM 1318 C C . ILE A 1 172 ? 6.809 -17.156 7.77 1 80.88 172 ILE A C 1
ATOM 1320 O O . ILE A 1 172 ? 8.016 -16.906 7.852 1 80.88 172 ILE A O 1
ATOM 1324 N N . LYS A 1 173 ? 6.32 -18.469 7.91 1 68.56 173 LYS A N 1
ATOM 1325 C CA . LYS A 1 173 ? 7.164 -19.641 8.055 1 68.56 173 LYS A C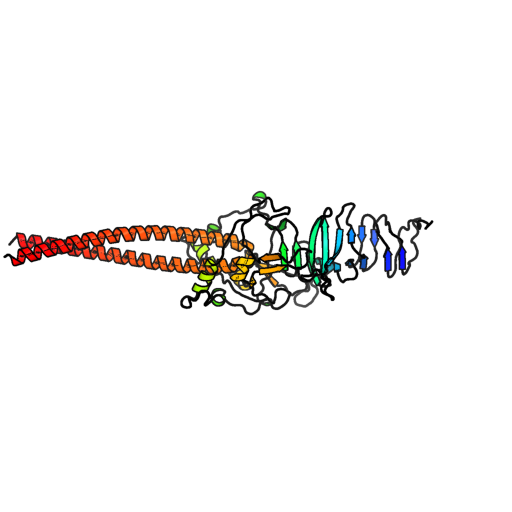A 1
ATOM 1326 C C . LYS A 1 173 ? 6.984 -20.594 6.871 1 68.56 173 LYS A C 1
ATOM 1328 O O . LYS A 1 173 ? 5.949 -20.562 6.199 1 68.56 173 LYS A O 1
ATOM 1333 N N . GLY A 1 174 ? 7.98 -21.484 6.496 1 57.97 174 GLY A N 1
ATOM 1334 C CA . GLY A 1 174 ? 7.77 -22.75 5.809 1 57.97 174 GLY A CA 1
ATOM 1335 C C . GLY A 1 174 ? 8.07 -22.672 4.324 1 57.97 174 GLY A C 1
ATOM 1336 O O . GLY A 1 174 ? 7.84 -23.641 3.594 1 57.97 174 GLY A O 1
ATOM 1337 N N . ASP A 1 175 ? 8.289 -21.422 3.838 1 52.69 175 ASP A N 1
ATOM 1338 C CA . ASP A 1 175 ? 8.562 -21.547 2.41 1 52.69 175 ASP A CA 1
ATOM 1339 C C . ASP A 1 175 ? 10.039 -21.859 2.156 1 52.69 175 ASP A C 1
ATOM 1341 O O . ASP A 1 175 ? 10.602 -21.422 1.147 1 52.69 175 ASP A O 1
ATOM 1345 N N . GLY A 1 176 ? 10.57 -22.766 3.053 1 50.78 176 GLY A N 1
ATOM 1346 C CA . GLY A 1 176 ? 11.977 -23.109 2.957 1 50.78 176 GLY A CA 1
ATOM 1347 C C . GLY A 1 176 ? 12.891 -22.016 3.475 1 50.78 176 GLY A C 1
ATOM 1348 O O . GLY A 1 176 ? 14.117 -22.172 3.5 1 50.78 176 GLY A O 1
ATOM 1349 N N . SER A 1 177 ? 12.367 -20.891 3.477 1 53.31 177 SER A N 1
ATOM 1350 C CA . SER A 1 177 ? 13.25 -19.812 3.939 1 53.31 177 SER A CA 1
ATOM 1351 C C . SER A 1 177 ? 13.094 -19.578 5.441 1 53.31 177 SER A C 1
ATOM 1353 O O . SER A 1 177 ? 12.148 -20.078 6.055 1 53.31 177 SER A O 1
ATOM 1355 N N . GLU A 1 178 ? 14.18 -19.281 6.004 1 58.97 178 GLU A N 1
ATOM 1356 C CA . GLU A 1 178 ? 14.133 -18.781 7.379 1 58.97 178 GLU A CA 1
ATOM 1357 C C . GLU A 1 178 ? 12.953 -17.828 7.578 1 58.97 178 GLU A C 1
ATOM 1359 O O . GLU A 1 178 ? 12.539 -17.141 6.641 1 58.97 178 GLU A O 1
ATOM 1364 N N . GLY A 1 179 ? 12.117 -18.047 8.523 1 75.5 179 GLY A N 1
ATOM 1365 C CA . GLY A 1 179 ? 11 -17.203 8.922 1 75.5 179 GLY A CA 1
ATOM 1366 C C . GLY A 1 179 ? 11.258 -15.727 8.68 1 75.5 179 GLY A C 1
ATOM 1367 O O . GLY A 1 179 ? 12.375 -15.25 8.875 1 75.5 179 GLY A O 1
ATOM 1368 N N . HIS A 1 180 ? 10.445 -15.078 7.879 1 86.25 180 HIS A N 1
ATOM 1369 C CA . HIS A 1 180 ? 10.539 -13.641 7.672 1 86.25 180 HIS A CA 1
ATOM 1370 C C . HIS A 1 180 ? 9.234 -12.938 8.031 1 86.25 180 HIS A C 1
ATOM 1372 O O . HIS A 1 180 ? 8.195 -13.586 8.18 1 86.25 180 HIS A O 1
ATOM 1378 N N . LEU A 1 181 ? 9.359 -11.727 8.188 1 92.38 181 LEU A N 1
ATOM 1379 C CA . LEU A 1 181 ? 8.203 -10.93 8.562 1 92.38 181 LEU A CA 1
ATOM 1380 C C . LEU A 1 181 ? 7.57 -10.273 7.336 1 92.38 181 LEU A C 1
ATOM 1382 O O . LEU A 1 181 ? 8.258 -9.992 6.355 1 92.38 181 LEU A O 1
ATOM 1386 N N . ALA A 1 182 ? 6.273 -10.133 7.441 1 93.25 182 ALA A N 1
ATOM 1387 C CA . ALA A 1 182 ? 5.496 -9.453 6.406 1 93.25 182 ALA A CA 1
ATOM 1388 C C . ALA A 1 182 ? 4.559 -8.414 7.02 1 93.25 182 ALA A C 1
ATOM 1390 O O . ALA A 1 182 ? 4.281 -8.453 8.219 1 93.25 182 ALA A O 1
ATOM 1391 N N . VAL A 1 183 ? 4.148 -7.457 6.199 1 95.19 183 VAL A N 1
ATOM 1392 C CA . VAL A 1 183 ? 3.318 -6.352 6.668 1 95.19 183 VAL A CA 1
ATOM 1393 C C . VAL A 1 183 ? 1.987 -6.355 5.918 1 95.19 183 VAL A C 1
ATOM 1395 O O . VAL A 1 183 ? 1.95 -6.57 4.707 1 95.19 183 VAL A O 1
ATOM 1398 N N . VAL A 1 184 ? 0.907 -6.105 6.633 1 94.5 184 VAL A N 1
ATOM 1399 C CA . VAL A 1 184 ? -0.407 -5.875 6.043 1 94.5 184 VAL A CA 1
ATOM 1400 C C . VAL A 1 184 ? -0.551 -4.406 5.656 1 94.5 184 VAL A C 1
ATOM 1402 O O . VAL A 1 184 ? -1.269 -3.65 6.316 1 94.5 184 VAL A O 1
ATOM 1405 N N . TYR A 1 185 ? -0.069 -4.07 4.496 1 95.19 185 TYR A N 1
ATOM 1406 C CA . TYR A 1 185 ? 0.017 -2.678 4.074 1 95.19 185 TYR A CA 1
ATOM 1407 C C . TYR A 1 185 ? -1.371 -2.07 3.914 1 95.19 185 TYR A C 1
ATOM 1409 O O . TYR A 1 185 ? -1.57 -0.881 4.18 1 95.19 185 TYR A O 1
ATOM 1417 N N . GLN A 1 186 ? -2.285 -2.822 3.5 1 93.44 186 GLN A N 1
ATOM 1418 C CA . GLN A 1 186 ? -3.623 -2.314 3.219 1 93.44 186 GLN A CA 1
ATOM 1419 C C . GLN A 1 186 ? -4.25 -1.696 4.465 1 93.44 186 GLN A C 1
ATOM 1421 O O . GLN A 1 186 ? -5.012 -0.733 4.371 1 93.44 186 GLN A O 1
ATOM 1426 N N . ASP A 1 187 ? -3.959 -2.207 5.676 1 94.94 187 ASP A N 1
ATOM 1427 C CA . ASP A 1 187 ? -4.52 -1.691 6.922 1 94.94 187 ASP A CA 1
ATOM 1428 C C . ASP A 1 187 ? -4.059 -0.26 7.18 1 94.94 187 ASP A C 1
ATOM 1430 O O . ASP A 1 187 ? -4.73 0.497 7.887 1 94.94 187 ASP A O 1
ATOM 1434 N N . LEU A 1 188 ? -2.934 0.136 6.602 1 96.69 188 LEU A N 1
ATOM 1435 C CA . LEU A 1 188 ? -2.41 1.483 6.797 1 96.69 188 LEU A CA 1
ATOM 1436 C C . LEU A 1 188 ? -3.264 2.51 6.062 1 96.69 188 LEU A C 1
ATOM 1438 O O . LEU A 1 188 ? -3.197 3.705 6.359 1 96.69 188 LEU A O 1
ATOM 1442 N N . ILE A 1 189 ? -4.051 2.055 5.129 1 95.69 189 ILE A N 1
ATOM 1443 C CA . ILE A 1 189 ? -4.949 2.957 4.422 1 95.69 189 ILE A CA 1
ATOM 1444 C C . ILE A 1 189 ? -5.965 3.545 5.398 1 95.69 189 ILE A C 1
ATOM 1446 O O . ILE A 1 189 ? -6.223 4.75 5.383 1 95.69 189 ILE A O 1
ATOM 1450 N N . ALA A 1 190 ? -6.527 2.707 6.242 1 95.81 190 ALA A N 1
ATOM 1451 C CA . ALA A 1 190 ? -7.488 3.189 7.23 1 95.81 190 ALA A CA 1
ATOM 1452 C C . ALA A 1 190 ? -6.828 4.148 8.219 1 95.81 190 ALA A C 1
ATOM 1454 O O . ALA A 1 190 ? -7.418 5.164 8.594 1 95.81 190 ALA A O 1
ATOM 1455 N N . LEU A 1 191 ? -5.621 3.818 8.648 1 96.06 191 LEU A N 1
ATOM 1456 C CA . LEU A 1 191 ? -4.887 4.688 9.562 1 96.06 191 LEU A CA 1
ATOM 1457 C C . LEU A 1 191 ? -4.621 6.047 8.922 1 96.06 191 LEU A C 1
ATOM 1459 O O . LEU A 1 191 ? -4.836 7.086 9.555 1 96.06 191 LEU A O 1
ATOM 1463 N N . LEU A 1 192 ? -4.176 6.035 7.703 1 97.25 192 LEU A N 1
ATOM 1464 C CA . LEU A 1 192 ? -3.873 7.273 6.992 1 97.25 192 LEU A CA 1
ATOM 1465 C C . LEU A 1 192 ? -5.141 8.086 6.758 1 97.25 192 LEU A C 1
ATOM 1467 O O . LEU A 1 192 ? -5.102 9.32 6.766 1 97.25 192 LEU A O 1
ATOM 1471 N N . THR A 1 193 ? -6.227 7.414 6.555 1 95.75 193 THR A N 1
ATOM 1472 C CA . THR A 1 193 ? -7.504 8.102 6.414 1 95.75 193 THR A CA 1
ATOM 1473 C C . THR A 1 193 ? -7.875 8.82 7.711 1 95.75 193 THR A C 1
ATOM 1475 O O . THR A 1 193 ? -8.25 9.992 7.691 1 95.75 193 THR A O 1
ATOM 1478 N N . ALA A 1 194 ? -7.715 8.148 8.805 1 96.12 194 ALA A N 1
ATOM 1479 C CA . ALA A 1 194 ? -7.977 8.773 10.102 1 96.12 194 ALA A CA 1
ATOM 1480 C C . ALA A 1 194 ? -7.055 9.969 10.328 1 96.12 194 ALA A C 1
ATOM 1482 O O . ALA A 1 194 ? -7.488 11.008 10.836 1 96.12 194 ALA A O 1
ATOM 1483 N N . ALA A 1 195 ? -5.852 9.781 10.008 1 96.25 195 ALA A N 1
ATOM 1484 C CA . ALA A 1 195 ? -4.879 10.867 10.148 1 96.25 195 ALA A CA 1
ATOM 1485 C C . ALA A 1 195 ? -5.266 12.062 9.289 1 96.25 195 ALA A C 1
ATOM 1487 O O . ALA A 1 195 ? -5.203 13.211 9.742 1 96.25 195 ALA A O 1
ATOM 1488 N N . ALA A 1 196 ? -5.633 11.82 8.125 1 95.88 196 ALA A N 1
ATOM 1489 C CA . ALA A 1 196 ? -6.051 12.891 7.223 1 95.88 196 ALA A CA 1
ATOM 1490 C C . ALA A 1 196 ? -7.258 13.641 7.781 1 95.88 196 ALA A C 1
ATOM 1492 O O . ALA A 1 196 ? -7.328 14.867 7.707 1 95.88 196 ALA A O 1
ATOM 1493 N N . GLN A 1 197 ? -8.195 12.938 8.297 1 95.19 197 GLN A N 1
ATOM 1494 C CA . GLN A 1 197 ? -9.383 13.547 8.898 1 95.19 197 GLN A CA 1
ATOM 1495 C C . GLN A 1 197 ? -9 14.43 10.078 1 95.19 197 GLN A C 1
ATOM 1497 O O . GLN A 1 197 ? -9.516 15.547 10.219 1 95.19 197 GLN A O 1
ATOM 1502 N N . MET A 1 198 ? -8.148 13.922 10.875 1 93.94 198 MET A N 1
ATOM 1503 C CA . MET A 1 198 ? -7.66 14.688 12.016 1 93.94 198 MET A CA 1
ATOM 1504 C C . MET A 1 198 ? -6.98 15.977 11.562 1 93.94 198 MET A C 1
ATOM 1506 O O . MET A 1 198 ? -7.258 17.047 12.102 1 93.94 198 MET A O 1
ATOM 1510 N N . LEU A 1 199 ? -6.164 15.859 10.602 1 95.56 199 LEU A N 1
ATOM 1511 C CA . LEU A 1 199 ? -5.445 17.031 10.102 1 95.56 199 LEU A CA 1
ATOM 1512 C C . LEU A 1 199 ? -6.41 18.031 9.477 1 95.56 199 LEU A C 1
ATOM 1514 O O . LEU A 1 199 ? -6.262 19.234 9.656 1 95.56 199 LEU A O 1
ATOM 1518 N N . GLN A 1 200 ? -7.398 17.516 8.773 1 94.56 200 GLN A N 1
ATOM 1519 C CA . GLN A 1 200 ? -8.406 18.375 8.18 1 94.56 200 GLN A CA 1
ATOM 1520 C C . GLN A 1 200 ? -9.148 19.172 9.25 1 94.56 200 GLN A C 1
ATOM 1522 O O . GLN A 1 200 ? -9.406 20.359 9.078 1 94.56 200 GLN A O 1
ATOM 1527 N N . GLU A 1 201 ? -9.477 18.547 10.266 1 94.88 201 GLU A N 1
ATOM 1528 C CA . GLU A 1 201 ? -10.172 19.219 11.359 1 94.88 201 GLU A CA 1
ATOM 1529 C C . GLU A 1 201 ? -9.289 20.297 11.992 1 94.88 201 GLU A C 1
ATOM 1531 O O . GLU A 1 201 ? -9.758 21.391 12.281 1 94.88 201 GLU A O 1
ATOM 1536 N N . LYS A 1 202 ? -8.055 19.984 12.25 1 94.31 202 LYS A N 1
ATOM 1537 C CA . LYS A 1 202 ? -7.133 20.938 12.844 1 94.31 202 LYS A CA 1
ATOM 1538 C C . LYS A 1 202 ? -6.953 22.156 11.945 1 94.31 202 LYS A C 1
ATOM 1540 O O . LYS A 1 202 ? -6.941 23.297 12.422 1 94.31 202 LYS A O 1
ATOM 1545 N N . VAL A 1 203 ? -6.91 21.891 10.703 1 95.88 203 VAL A N 1
ATOM 1546 C CA . VAL A 1 203 ? -6.742 22.984 9.742 1 95.88 203 VAL A CA 1
ATOM 1547 C C . VAL A 1 203 ? -7.984 23.875 9.742 1 95.88 203 VAL A C 1
ATOM 1549 O O . VAL A 1 203 ? -7.879 25.094 9.703 1 95.88 203 VAL A O 1
ATOM 1552 N N . SER A 1 204 ? -9.094 23.297 9.781 1 95.81 204 SER A N 1
ATOM 1553 C CA . SER A 1 204 ? -10.336 24.062 9.828 1 95.81 204 SER A CA 1
ATOM 1554 C C . SER A 1 204 ? -10.398 24.938 11.078 1 95.81 204 SER A C 1
ATOM 1556 O O . SER A 1 204 ? -10.797 26.094 11 1 95.81 204 SER A O 1
ATOM 1558 N N . LYS A 1 205 ? -10 24.438 12.188 1 95.06 205 LYS A N 1
ATOM 1559 C CA . LYS A 1 205 ? -9.977 25.188 13.43 1 95.06 205 LYS A CA 1
ATOM 1560 C C . LYS A 1 205 ? -8.977 26.344 13.359 1 95.06 205 LYS A C 1
ATOM 1562 O O . LYS A 1 205 ? -9.25 27.438 13.836 1 95.06 205 LYS A O 1
ATOM 1567 N N . GLN A 1 206 ? -7.836 26.031 12.789 1 96.06 206 GLN A N 1
ATOM 1568 C CA . GLN A 1 206 ? -6.816 27.062 12.625 1 96.06 206 GLN A CA 1
ATOM 1569 C C . GLN A 1 206 ? -7.312 28.188 11.727 1 96.06 206 GLN A C 1
ATOM 1571 O O . GLN A 1 206 ? -7.051 29.359 11.992 1 96.06 206 GLN A O 1
ATOM 1576 N N . GLU A 1 207 ? -8.055 27.828 10.68 1 96.06 207 GLU A N 1
ATOM 1577 C CA . GLU A 1 207 ? -8.617 28.828 9.781 1 96.06 207 GLU A CA 1
ATOM 1578 C C . GLU A 1 207 ? -9.594 29.75 10.523 1 96.06 207 GLU A C 1
ATOM 1580 O O . GLU A 1 207 ? -9.594 30.953 10.312 1 96.06 207 GLU A O 1
ATOM 1585 N N . ALA A 1 208 ? -10.359 29.203 11.359 1 96.38 208 ALA A N 1
ATOM 1586 C CA . ALA A 1 208 ? -11.305 29.984 12.156 1 96.38 208 ALA A CA 1
ATOM 1587 C C . ALA A 1 208 ? -10.57 30.922 13.117 1 96.38 208 ALA A C 1
ATOM 1589 O O . ALA A 1 208 ? -10.953 32.062 13.273 1 96.38 208 ALA A O 1
ATOM 1590 N N . LYS A 1 209 ? -9.539 30.422 13.734 1 95.88 209 LYS A N 1
ATOM 1591 C CA . LYS A 1 209 ? -8.742 31.234 14.648 1 95.88 209 LYS A CA 1
ATOM 1592 C C . LYS A 1 209 ? -8.078 32.406 13.898 1 95.88 209 LYS A C 1
ATOM 1594 O O . LYS A 1 209 ? -8.031 33.531 14.406 1 95.88 209 LYS A O 1
ATOM 1599 N N . ILE A 1 210 ? -7.617 32.094 12.773 1 95.94 210 ILE A N 1
ATOM 1600 C CA . ILE A 1 210 ? -6.938 33.094 11.961 1 95.94 210 ILE A CA 1
ATOM 1601 C C . ILE A 1 210 ? -7.922 34.188 11.555 1 95.94 210 ILE A C 1
ATOM 1603 O O . ILE A 1 210 ? -7.605 35.375 11.625 1 95.94 210 ILE A O 1
ATOM 1607 N N . THR A 1 211 ? -9.094 33.781 11.195 1 96.19 211 THR A N 1
ATOM 1608 C CA . THR A 1 211 ? -10.125 34.75 10.844 1 96.19 211 THR A CA 1
ATOM 1609 C C . THR A 1 211 ? -10.445 35.656 12.031 1 96.19 211 THR A C 1
ATOM 1611 O O . THR A 1 211 ? -10.57 36.875 11.875 1 96.19 211 THR A O 1
ATOM 1614 N N . ARG A 1 212 ? -10.547 35.125 13.188 1 95.12 212 ARG A N 1
ATOM 1615 C CA . ARG A 1 212 ? -10.82 35.875 14.398 1 95.12 212 ARG A CA 1
ATOM 1616 C C . ARG A 1 212 ? -9.688 36.844 14.703 1 95.12 212 ARG A C 1
ATOM 1618 O O . ARG A 1 212 ? -9.922 38 15.055 1 95.12 212 ARG A O 1
ATOM 1625 N N . LEU A 1 213 ? -8.461 36.375 14.562 1 94.94 213 LEU A N 1
ATOM 1626 C CA . LEU A 1 213 ? -7.293 37.188 14.805 1 94.94 213 LEU A CA 1
ATOM 1627 C C . LEU A 1 213 ? -7.238 38.375 13.82 1 94.94 213 LEU A C 1
ATOM 1629 O O . LEU A 1 213 ? -6.891 39.5 14.195 1 94.94 213 LEU A O 1
ATOM 1633 N N . GLU A 1 214 ? -7.609 38.062 12.602 1 94.38 214 GLU A N 1
ATOM 1634 C CA . GLU A 1 214 ? -7.645 39.125 11.586 1 94.38 214 GLU A CA 1
ATOM 1635 C C . GLU A 1 214 ? -8.672 40.188 11.938 1 94.38 214 GLU A C 1
ATOM 1637 O O . GLU A 1 214 ? -8.406 41.406 11.789 1 94.38 214 GLU A O 1
ATOM 1642 N N . GLU A 1 215 ? -9.797 39.781 12.438 1 94.81 215 GLU A N 1
ATOM 1643 C CA . GLU A 1 215 ? -10.836 40.719 12.859 1 94.81 215 GLU A CA 1
ATOM 1644 C C . GLU A 1 215 ? -10.375 41.562 14.055 1 94.81 215 GLU A C 1
ATOM 1646 O O . GLU A 1 215 ? -10.617 42.75 14.102 1 94.81 215 GLU A O 1
ATOM 1651 N N . GLN A 1 216 ? -9.734 40.938 14.992 1 93.12 216 GLN A N 1
ATOM 1652 C CA . GLN A 1 216 ? -9.242 41.625 16.172 1 93.12 216 GLN A CA 1
ATOM 1653 C C . GLN A 1 216 ? -8.148 42.625 15.805 1 93.12 216 GLN A C 1
ATOM 1655 O O . GLN A 1 216 ? -8.07 43.719 16.391 1 93.12 216 GLN A O 1
ATOM 1660 N N . LEU A 1 217 ? -7.355 42.25 14.867 1 92.44 217 LEU A N 1
ATOM 1661 C CA . LEU A 1 217 ? -6.301 43.156 14.406 1 92.44 217 LEU A CA 1
ATOM 1662 C C . LEU A 1 217 ? -6.891 44.406 13.773 1 92.44 217 LEU A C 1
ATOM 1664 O O . LEU A 1 217 ? -6.367 45.531 13.961 1 92.44 217 LEU A O 1
ATOM 1668 N N . VAL A 1 218 ? -7.961 44.219 13.023 1 93.56 218 VAL A N 1
ATOM 1669 C CA . VAL A 1 218 ? -8.641 45.375 12.438 1 93.56 218 VAL A CA 1
ATOM 1670 C C . VAL A 1 218 ? -9.164 46.281 13.547 1 93.56 218 VAL A C 1
ATOM 1672 O O . VAL A 1 218 ? -9.008 47.5 13.477 1 93.56 218 VAL A O 1
ATOM 1675 N N . ALA A 1 219 ? -9.727 45.719 14.602 1 90.94 219 ALA A N 1
ATOM 1676 C CA . ALA A 1 219 ? -10.266 46.469 15.727 1 90.94 219 ALA A CA 1
ATOM 1677 C C . ALA A 1 219 ? -9.156 47.219 16.453 1 90.94 219 ALA A C 1
ATOM 1679 O O . ALA A 1 219 ? -9.336 48.375 16.859 1 90.94 219 ALA A O 1
ATOM 1680 N N . VAL A 1 220 ? -7.984 46.594 16.625 1 91.12 220 VAL A N 1
ATOM 1681 C CA . VAL A 1 220 ? -6.84 47.219 17.297 1 91.12 220 VAL A CA 1
ATOM 1682 C C . VAL A 1 220 ? -6.332 48.375 16.469 1 91.12 220 VAL A C 1
ATOM 1684 O O . VAL A 1 220 ? -6.004 49.438 17.016 1 91.12 220 VAL A O 1
ATOM 1687 N N . HIS A 1 221 ? -6.316 48.188 15.195 1 90.31 221 HIS A N 1
ATOM 1688 C CA . HIS A 1 221 ? -5.867 49.25 14.32 1 90.31 221 HIS A CA 1
ATOM 1689 C C . HIS A 1 221 ? -6.801 50.469 14.398 1 90.31 221 HIS A C 1
ATOM 1691 O O . HIS A 1 221 ? -6.34 51.625 14.422 1 90.31 221 HIS A O 1
ATOM 1697 N N . GLU A 1 222 ? -8.117 50.25 14.508 1 90.75 222 GLU A N 1
ATOM 1698 C CA . GLU A 1 222 ? -9.086 51.312 14.633 1 90.75 222 GLU A CA 1
ATOM 1699 C C . GLU A 1 222 ? -8.922 52.062 15.953 1 90.75 222 GLU A C 1
ATOM 1701 O O . GLU A 1 222 ? -8.992 53.281 16 1 90.75 222 GLU A O 1
ATOM 1706 N N . LYS A 1 223 ? -8.688 51.344 17.031 1 87.62 223 LYS A N 1
ATOM 1707 C CA . LYS A 1 223 ? -8.484 51.969 18.344 1 87.62 223 LYS A CA 1
ATOM 1708 C C . LYS A 1 223 ? -7.203 52.812 18.359 1 87.62 223 LYS A C 1
ATOM 1710 O O . LYS A 1 223 ? -7.164 53.875 18.969 1 87.62 223 LYS A O 1
ATOM 1715 N N . LEU A 1 224 ? -6.207 52.281 17.719 1 88.94 224 LEU A N 1
ATOM 1716 C CA . LEU A 1 224 ? -4.941 53 17.641 1 88.94 224 LEU A CA 1
ATOM 1717 C C . LEU A 1 224 ? -5.105 54.312 16.859 1 88.94 224 LEU A C 1
ATOM 1719 O O . LEU A 1 224 ? -4.547 55.344 17.25 1 88.94 224 LEU A O 1
ATOM 1723 N N . ASP A 1 225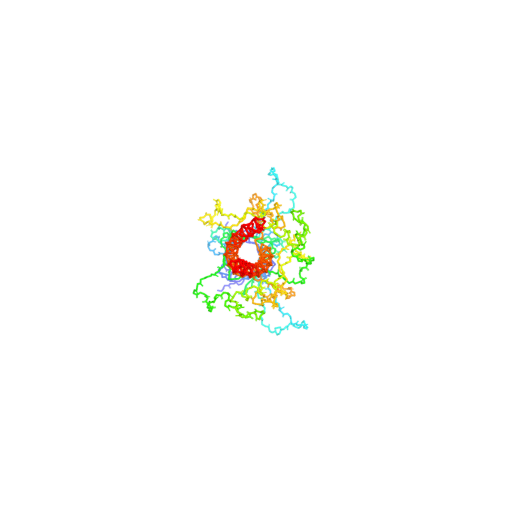 ? -5.926 54.281 15.797 1 89.69 225 ASP A N 1
ATOM 1724 C CA . ASP A 1 225 ? -6.188 55.469 15.016 1 89.69 225 ASP A CA 1
ATOM 1725 C C . ASP A 1 225 ? -6.949 56.5 15.836 1 89.69 225 ASP A C 1
ATOM 1727 O O . ASP A 1 225 ? -6.656 57.688 15.758 1 89.69 225 ASP A O 1
ATOM 1731 N N . MET A 1 226 ? -7.891 56.094 16.609 1 87.88 226 MET A N 1
ATOM 1732 C CA . MET A 1 226 ? -8.656 57 17.469 1 87.88 226 MET A CA 1
ATOM 1733 C C . MET A 1 226 ? -7.762 57.656 18.516 1 87.88 226 MET A C 1
ATOM 1735 O O . MET A 1 226 ? -7.879 58.844 18.766 1 87.88 226 MET A O 1
ATOM 1739 N N . LEU A 1 227 ? -6.805 56.875 19.047 1 86.69 227 LEU A N 1
ATOM 1740 C CA . LEU A 1 227 ? -5.895 57.406 20.062 1 86.69 227 LEU A CA 1
ATOM 1741 C C . LEU A 1 227 ? -4.938 58.438 19.453 1 86.69 227 LEU A C 1
ATOM 1743 O O . LEU A 1 227 ? -4.609 59.438 20.094 1 86.69 227 LEU A O 1
ATOM 1747 N N . LEU A 1 228 ? -4.527 58.125 18.25 1 87.12 228 LEU A N 1
ATOM 1748 C CA . LEU A 1 228 ? -3.635 59.031 17.562 1 87.12 228 LEU A CA 1
ATOM 1749 C C . LEU A 1 228 ? -4.34 60.344 17.25 1 87.12 228 LEU A C 1
ATOM 1751 O O . LEU A 1 228 ? -3.756 61.438 17.406 1 87.12 228 LEU A O 1
ATOM 1755 N N . ASP A 1 229 ? -5.641 60.25 16.875 1 88.56 229 ASP A N 1
ATOM 1756 C CA . ASP A 1 229 ? -6.434 61.438 16.609 1 88.56 229 ASP A CA 1
ATOM 1757 C C . ASP A 1 229 ? -6.645 62.25 17.875 1 88.56 229 ASP A C 1
ATOM 1759 O O . ASP A 1 229 ? -6.539 63.5 17.859 1 88.56 229 ASP A O 1
ATOM 1763 N N . LEU A 1 230 ? -6.93 61.625 19 1 84.19 230 LEU A N 1
ATOM 1764 C CA . LEU A 1 230 ? -7.145 62.281 20.281 1 84.19 230 LEU A CA 1
ATOM 1765 C C . LEU A 1 230 ? -5.879 63 20.75 1 84.19 230 LEU A C 1
ATOM 1767 O O . LEU A 1 230 ? -5.945 64.125 21.297 1 84.19 230 LEU A O 1
ATOM 1771 N N . ASN A 1 231 ? -4.762 62.344 20.5 1 83.81 231 ASN A N 1
ATOM 1772 C CA . ASN A 1 231 ? -3.488 62.938 20.891 1 83.81 231 ASN A CA 1
ATOM 1773 C C . ASN A 1 231 ? -3.154 64.188 20.062 1 83.81 231 ASN A C 1
ATOM 1775 O O . ASN A 1 231 ? -2.6 65.125 20.562 1 83.81 231 ASN A O 1
ATOM 1779 N N . ALA A 1 232 ? -3.516 64.125 18.781 1 84.31 232 ALA A N 1
ATOM 1780 C CA . ALA A 1 232 ? -3.285 65.25 17.906 1 84.31 232 ALA A CA 1
ATOM 1781 C C . ALA A 1 232 ? -4.125 66.438 18.328 1 84.31 232 ALA A C 1
ATOM 1783 O O . ALA A 1 232 ? -3.633 67.562 18.375 1 84.31 232 ALA A O 1
ATOM 1784 N N . LYS A 1 233 ? -5.32 66.25 18.688 1 83.38 233 LYS A N 1
ATOM 1785 C CA . LYS A 1 233 ? -6.211 67.312 19.125 1 83.38 233 LYS A CA 1
ATOM 1786 C C . LYS A 1 233 ? -5.727 67.938 20.438 1 83.38 233 LYS A C 1
ATOM 1788 O O . LYS A 1 233 ? -5.801 69.188 20.625 1 83.38 233 LYS A O 1
ATOM 1793 N N . ARG A 1 234 ? -5.18 67.25 21.312 1 81.94 234 ARG A N 1
ATOM 1794 C CA . ARG A 1 234 ? -4.672 67.688 22.609 1 81.94 234 ARG A CA 1
ATOM 1795 C C . ARG A 1 234 ? -3.424 68.562 22.422 1 81.94 234 ARG A C 1
ATOM 1797 O O . ARG A 1 234 ? -3.244 69.562 23.125 1 81.94 234 ARG A O 1
ATOM 1804 N N . GLN A 1 235 ? -2.613 68.062 21.484 1 79.94 235 GLN A N 1
ATOM 1805 C CA . GLN A 1 235 ? -1.405 68.875 21.219 1 79.94 235 GLN A CA 1
ATOM 1806 C C . GLN A 1 235 ? -1.747 70.25 20.641 1 79.94 235 GLN A C 1
ATOM 1808 O O . GLN A 1 235 ? -1.133 71.25 21.016 1 79.94 235 GLN A O 1
ATOM 1813 N N . GLU A 1 236 ? -2.766 70.312 19.781 1 81.94 236 GLU A N 1
ATOM 1814 C CA . GLU A 1 236 ? -3.205 71.562 19.219 1 81.94 236 GLU A CA 1
ATOM 1815 C C . GLU A 1 236 ? -3.783 72.5 20.281 1 81.94 236 GLU A C 1
ATOM 1817 O O . GLU A 1 236 ? -3.521 73.688 20.281 1 81.94 236 GLU A O 1
ATOM 1822 N N . ARG A 1 237 ? -4.559 72.062 21.281 1 78.94 237 ARG A N 1
ATOM 1823 C CA . ARG A 1 237 ? -5.164 72.875 22.359 1 78.94 237 ARG A CA 1
ATOM 1824 C C . ARG A 1 237 ? -4.105 73.375 23.312 1 78.94 237 ARG A C 1
ATOM 1826 O O . ARG A 1 237 ? -4.211 74.5 23.812 1 78.94 237 ARG A O 1
ATOM 1833 N N . GLN A 1 238 ? -3.078 72.688 23.531 1 76.38 238 GLN A N 1
ATOM 1834 C CA . GLN A 1 238 ? -2.016 73.125 24.438 1 76.38 238 GLN A CA 1
ATOM 1835 C C . GLN A 1 238 ? -1.17 74.25 23.812 1 76.38 238 GLN A C 1
ATOM 1837 O O . GLN A 1 238 ? -0.674 75.125 24.531 1 76.38 238 GLN A O 1
ATOM 1842 N N . MET A 1 239 ? -1.01 74.188 22.531 1 77.06 239 MET A N 1
ATOM 1843 C CA . MET A 1 239 ? -0.227 75.188 21.844 1 77.06 239 MET A CA 1
ATOM 1844 C C . MET A 1 239 ? -1.014 76.5 21.75 1 77.06 239 MET A C 1
ATOM 1846 O O . MET A 1 239 ? -0.426 77.562 21.656 1 77.06 239 MET A O 1
ATOM 1850 N N . ALA A 1 240 ? -2.254 76.438 21.703 1 74.94 240 ALA A N 1
ATOM 1851 C CA . ALA A 1 240 ? -3.082 77.625 21.578 1 74.94 240 ALA A CA 1
ATOM 1852 C C . ALA A 1 240 ? -3.178 78.375 22.906 1 74.94 240 ALA A C 1
ATOM 1854 O O . ALA A 1 240 ? -3.52 79.562 22.938 1 74.94 240 ALA A O 1
ATOM 1855 N N . VAL A 1 241 ? -2.84 77.812 24.047 1 59.19 241 VAL A N 1
ATOM 1856 C CA . VAL A 1 241 ? -2.801 78.562 25.297 1 59.19 241 VAL A CA 1
ATOM 1857 C C . VAL A 1 241 ? -1.378 79.062 25.562 1 59.19 241 VAL A C 1
ATOM 1859 O O . VAL A 1 241 ? -0.412 78.375 25.312 1 59.19 241 VAL A O 1
ATOM 1862 N N . MET B 1 1 ? -12.094 -61.094 -12.625 1 31.95 1 MET B N 1
ATOM 1863 C CA . MET B 1 1 ? -10.68 -61.375 -12.375 1 31.95 1 MET B CA 1
ATOM 1864 C C . MET B 1 1 ? -9.797 -60.312 -13.031 1 31.95 1 MET B C 1
ATOM 1866 O O . MET B 1 1 ? -9.492 -60.406 -14.219 1 31.95 1 MET B O 1
ATOM 1870 N N . ALA B 1 2 ? -9.992 -59.125 -12.609 1 43.47 2 ALA B N 1
ATOM 1871 C CA . ALA B 1 2 ? -9.43 -57.938 -13.242 1 43.47 2 ALA B CA 1
ATOM 1872 C C . ALA B 1 2 ? -7.906 -57.969 -13.234 1 43.47 2 ALA B C 1
ATOM 1874 O O . ALA B 1 2 ? -7.289 -58.062 -12.172 1 43.47 2 ALA B O 1
ATOM 1875 N N . SER B 1 3 ? -7.312 -58.625 -14.211 1 43.81 3 SER B N 1
ATOM 1876 C CA . SER B 1 3 ? -5.922 -59.062 -14.375 1 43.81 3 SER B CA 1
ATOM 1877 C C . SER B 1 3 ? -4.988 -57.844 -14.438 1 43.81 3 SER B C 1
ATOM 1879 O O . SER B 1 3 ? -5.395 -56.75 -14.844 1 43.81 3 SER B O 1
ATOM 1881 N N . SER B 1 4 ? -4.141 -57.906 -13.391 1 47.56 4 SER B N 1
ATOM 1882 C CA . SER B 1 4 ? -3.002 -56.969 -13.367 1 47.56 4 SER B CA 1
ATOM 1883 C C . SER B 1 4 ? -2.15 -57.125 -14.617 1 47.56 4 SER B C 1
ATOM 1885 O O . SER B 1 4 ? -1.951 -58.219 -15.125 1 47.56 4 SER B O 1
ATOM 1887 N N . ALA B 1 5 ? -2.318 -56.312 -15.422 1 52.97 5 ALA B N 1
ATOM 1888 C CA . ALA B 1 5 ? -1.341 -56.344 -16.516 1 52.97 5 ALA B CA 1
ATOM 1889 C C . ALA B 1 5 ? 0.084 -56.25 -15.969 1 52.97 5 ALA B C 1
ATOM 1891 O O . ALA B 1 5 ? 0.33 -55.625 -14.945 1 52.97 5 ALA B O 1
ATOM 1892 N N . LEU B 1 6 ? 0.993 -57.031 -16.438 1 51.47 6 LEU B N 1
ATOM 1893 C CA . LEU B 1 6 ? 2.424 -57.125 -16.172 1 51.47 6 LEU B CA 1
ATOM 1894 C C . LEU B 1 6 ? 3.072 -55.75 -16.203 1 51.47 6 LEU B C 1
ATOM 1896 O O . LEU B 1 6 ? 2.588 -54.844 -16.875 1 51.47 6 LEU B O 1
ATOM 1900 N N . THR B 1 7 ? 3.977 -55.5 -15.266 1 52.91 7 THR B N 1
ATOM 1901 C CA . THR B 1 7 ? 4.852 -54.312 -15.195 1 52.91 7 THR B CA 1
ATOM 1902 C C . THR B 1 7 ? 5.566 -54.094 -16.531 1 52.91 7 THR B C 1
ATOM 1904 O O . THR B 1 7 ? 6.219 -55 -17.047 1 52.91 7 THR B O 1
ATOM 1907 N N . PHE B 1 8 ? 5.102 -53.25 -17.234 1 55.16 8 PHE B N 1
ATOM 1908 C CA . PHE B 1 8 ? 5.797 -52.844 -18.453 1 55.16 8 PHE B CA 1
ATOM 1909 C C . PHE B 1 8 ? 6.676 -51.625 -18.188 1 55.16 8 PHE B C 1
ATOM 1911 O O . PHE B 1 8 ? 6.332 -50.781 -17.344 1 55.16 8 PHE B O 1
ATOM 1918 N N . ASP B 1 9 ? 7.871 -51.562 -18.719 1 51.81 9 ASP B N 1
ATOM 1919 C CA . ASP B 1 9 ? 8.742 -50.406 -18.609 1 51.81 9 ASP B CA 1
ATOM 1920 C C . ASP B 1 9 ? 8.094 -49.188 -19.25 1 51.81 9 ASP B C 1
ATOM 1922 O O . ASP B 1 9 ? 8.109 -48.094 -18.672 1 51.81 9 ASP B O 1
ATOM 1926 N N . THR B 1 10 ? 7.641 -49.344 -20.469 1 55.31 10 THR B N 1
ATOM 1927 C CA . THR B 1 10 ? 7.008 -48.25 -21.219 1 55.31 10 THR B CA 1
ATOM 1928 C C . THR B 1 10 ? 5.727 -48.75 -21.891 1 55.31 10 THR B C 1
ATOM 1930 O O . THR B 1 10 ? 5.684 -49.875 -22.406 1 55.31 10 THR B O 1
ATOM 1933 N N . ALA B 1 11 ? 4.707 -48.219 -21.688 1 59.69 11 ALA B N 1
ATOM 1934 C CA . ALA B 1 11 ? 3.494 -48.438 -22.469 1 59.69 11 ALA B CA 1
ATOM 1935 C C . ALA B 1 11 ? 3.088 -47.188 -23.219 1 59.69 11 ALA B C 1
ATOM 1937 O O . ALA B 1 11 ? 3 -46.094 -22.625 1 59.69 11 ALA B O 1
ATOM 1938 N N . THR B 1 12 ? 3.182 -47.125 -24.469 1 53.81 12 THR B N 1
ATOM 1939 C CA . THR B 1 12 ? 2.697 -46.031 -25.297 1 53.81 12 THR B CA 1
ATOM 1940 C C . THR B 1 12 ? 1.287 -46.312 -25.812 1 53.81 12 THR B C 1
ATOM 1942 O O . THR B 1 12 ? 1.049 -47.344 -26.453 1 53.81 12 THR B O 1
ATOM 1945 N N . PHE B 1 13 ? 0.411 -45.625 -25.328 1 58.81 13 PHE B N 1
ATOM 1946 C CA . PHE B 1 13 ? -0.975 -45.75 -25.766 1 58.81 13 PHE B CA 1
ATOM 1947 C C . PHE B 1 13 ? -1.301 -44.719 -26.828 1 58.81 13 PHE B C 1
ATOM 1949 O O . PHE B 1 13 ? -0.645 -43.656 -26.906 1 58.81 13 PHE B O 1
ATOM 1956 N N . GLY B 1 14 ? -2.199 -45 -27.766 1 50.62 14 GLY B N 1
ATOM 1957 C CA . GLY B 1 14 ? -2.646 -44.062 -28.766 1 50.62 14 GLY B CA 1
ATOM 1958 C C . GLY B 1 14 ? -3.166 -42.75 -28.188 1 50.62 14 GLY B C 1
ATOM 1959 O O . GLY B 1 14 ? -2.564 -42.188 -27.266 1 50.62 14 GLY B O 1
ATOM 1960 N N . SER B 1 15 ? -4.355 -42.25 -28.703 1 48.16 15 SER B N 1
ATOM 1961 C CA . SER B 1 15 ? -4.816 -40.906 -28.438 1 48.16 15 SER B CA 1
ATOM 1962 C C . SER B 1 15 ? -5.406 -40.781 -27.031 1 48.16 15 SER B C 1
ATOM 1964 O O . SER B 1 15 ? -5.582 -39.688 -26.516 1 48.16 15 SER B O 1
ATOM 1966 N N . SER B 1 16 ? -5.863 -41.969 -26.5 1 49.47 16 SER B N 1
ATOM 1967 C CA . SER B 1 16 ? -6.535 -41.781 -25.219 1 49.47 16 SER B CA 1
ATOM 1968 C C . SER B 1 16 ? -6.32 -42.969 -24.297 1 49.47 16 SER B C 1
ATOM 1970 O O . SER B 1 16 ? -6.152 -44.094 -24.766 1 49.47 16 SER B O 1
ATOM 1972 N N . LEU B 1 17 ? -5.875 -42.844 -23.188 1 59 17 LEU B N 1
ATOM 1973 C CA . LEU B 1 17 ? -5.918 -43.812 -22.109 1 59 17 LEU B CA 1
ATOM 1974 C C . LEU B 1 17 ? -7.039 -43.5 -21.125 1 59 17 LEU B C 1
ATOM 1976 O O . LEU B 1 17 ? -7.121 -42.375 -20.609 1 59 17 LEU B O 1
ATOM 1980 N N . SER B 1 18 ? -8.047 -44.312 -21.141 1 52.38 18 SER B N 1
ATOM 1981 C CA . SER B 1 18 ? -9.148 -44.125 -20.203 1 52.38 18 SER B CA 1
ATOM 1982 C C . SER B 1 18 ? -8.977 -45.031 -18.969 1 52.38 18 SER B C 1
ATOM 1984 O O . SER B 1 18 ? -8.797 -46.25 -19.109 1 52.38 18 SER B O 1
ATOM 1986 N N . LEU B 1 19 ? -8.68 -44.406 -17.938 1 54.28 19 LEU B N 1
ATOM 1987 C CA . LEU B 1 19 ? -8.609 -45.125 -16.672 1 54.28 19 LEU B CA 1
ATOM 1988 C C . LEU B 1 19 ? -9.898 -44.969 -15.883 1 54.28 19 LEU B C 1
ATOM 1990 O O . LEU B 1 19 ? -10.523 -43.906 -15.914 1 54.28 19 LEU B O 1
ATOM 1994 N N . ARG B 1 20 ? -10.469 -46 -15.453 1 46.84 20 ARG B N 1
ATOM 1995 C CA . ARG B 1 20 ? -11.773 -46 -14.797 1 46.84 20 ARG B CA 1
ATOM 1996 C C . ARG B 1 20 ? -11.695 -45.312 -13.43 1 46.84 20 ARG B C 1
ATOM 1998 O O . ARG B 1 20 ? -12.688 -44.75 -12.945 1 46.84 20 ARG B O 1
ATOM 2005 N N . SER B 1 21 ? -10.602 -45.625 -12.688 1 45.44 21 SER B N 1
ATOM 2006 C CA . SER B 1 21 ? -10.523 -45.062 -11.352 1 45.44 21 SER B CA 1
ATOM 2007 C C . SER B 1 21 ? -9.211 -44.312 -11.141 1 45.44 21 SER B C 1
ATOM 2009 O O . SER B 1 21 ? -8.812 -43.5 -11.977 1 45.44 21 SER B O 1
ATOM 2011 N N . LEU B 1 22 ? -8.484 -44.812 -10.102 1 46.97 22 LEU B N 1
ATOM 2012 C CA . LEU B 1 22 ? -7.258 -44.156 -9.672 1 46.97 22 LEU B CA 1
ATOM 2013 C C . LEU B 1 22 ? -6.051 -44.719 -10.414 1 46.97 22 LEU B C 1
ATOM 2015 O O . LEU B 1 22 ? -5.945 -45.938 -10.594 1 46.97 22 LEU B O 1
ATOM 2019 N N . ALA B 1 23 ? -5.438 -43.906 -11.219 1 53.44 23 ALA B N 1
ATOM 2020 C CA . ALA B 1 23 ? -4.168 -44.312 -11.82 1 53.44 23 ALA B CA 1
ATOM 2021 C C . ALA B 1 23 ? -2.99 -43.719 -11.047 1 53.44 23 ALA B C 1
ATOM 2023 O O . ALA B 1 23 ? -3.01 -42.531 -10.672 1 53.44 23 ALA B O 1
ATOM 2024 N N . ARG B 1 24 ? -2.137 -44.5 -10.453 1 48.69 24 ARG B N 1
ATOM 2025 C CA . ARG B 1 24 ? -0.884 -44.031 -9.859 1 48.69 24 ARG B CA 1
ATOM 2026 C C . ARG B 1 24 ? 0.261 -44.125 -10.859 1 48.69 24 ARG B C 1
ATOM 2028 O O . ARG B 1 24 ? 0.53 -45.188 -11.414 1 48.69 24 ARG B O 1
ATOM 2035 N N . THR B 1 25 ? 0.698 -43.125 -11.562 1 57.56 25 THR B N 1
ATOM 2036 C CA . THR B 1 25 ? 1.606 -43.094 -12.703 1 57.56 25 THR B CA 1
ATOM 2037 C C . THR B 1 25 ? 3.059 -43.031 -12.234 1 57.56 25 THR B C 1
ATOM 2039 O O . THR B 1 25 ? 3.98 -43.062 -13.047 1 57.56 25 THR B O 1
ATOM 2042 N N . GLY B 1 26 ? 3.404 -43 -10.922 1 52.22 26 GLY B N 1
ATOM 2043 C CA . GLY B 1 26 ? 4.758 -42.906 -10.406 1 52.22 26 GLY B CA 1
ATOM 2044 C C . GLY B 1 26 ? 5.062 -41.531 -9.797 1 52.22 26 GLY B C 1
ATOM 2045 O O . GLY B 1 26 ? 4.188 -40.906 -9.203 1 52.22 26 GLY B O 1
ATOM 2046 N N . SER B 1 27 ? 6.43 -41.188 -9.906 1 51.41 27 SER B N 1
ATOM 2047 C CA . SER B 1 27 ? 6.879 -39.938 -9.266 1 51.41 27 SER B CA 1
ATOM 2048 C C . SER B 1 27 ? 6.465 -38.719 -10.07 1 51.41 27 SER B C 1
ATOM 2050 O O . SER B 1 27 ? 6.203 -37.656 -9.508 1 51.41 27 SER B O 1
ATOM 2052 N N . GLU B 1 28 ? 6.359 -38.938 -11.367 1 57.28 28 GLU B N 1
ATOM 2053 C CA . GLU B 1 28 ? 6.082 -37.812 -12.227 1 57.28 28 GLU B CA 1
ATOM 2054 C C . GLU B 1 28 ? 5.199 -38.188 -13.406 1 57.28 28 GLU B C 1
ATOM 2056 O O . GLU B 1 28 ? 5.309 -39.312 -13.922 1 57.28 28 GLU B O 1
ATOM 2061 N N . ILE B 1 29 ? 4.211 -37.438 -13.602 1 62.03 29 ILE B N 1
ATOM 2062 C CA . ILE B 1 29 ? 3.475 -37.531 -14.859 1 62.03 29 ILE B CA 1
ATOM 2063 C C . ILE B 1 29 ? 3.77 -36.312 -15.734 1 62.03 29 ILE B C 1
ATOM 2065 O O . ILE B 1 29 ? 3.775 -35.188 -15.258 1 62.03 29 ILE B O 1
ATOM 2069 N N . SER B 1 30 ? 4.312 -36.562 -16.922 1 57.34 30 SER B N 1
ATOM 2070 C CA . SER B 1 30 ? 4.559 -35.5 -17.875 1 57.34 30 SER B CA 1
ATOM 2071 C C . SER B 1 30 ? 3.459 -35.406 -18.922 1 57.34 30 SER B C 1
ATOM 2073 O O . SER B 1 30 ? 3.037 -36.438 -19.453 1 57.34 30 SER B O 1
ATOM 2075 N N . VAL B 1 31 ? 2.875 -34.375 -18.938 1 60.97 31 VAL B N 1
ATOM 2076 C CA . VAL B 1 31 ? 1.882 -34.125 -19.984 1 60.97 31 VAL B CA 1
ATOM 2077 C C . VAL B 1 31 ? 2.408 -33.062 -20.969 1 60.97 31 VAL B C 1
ATOM 2079 O O . VAL B 1 31 ? 3.113 -32.125 -20.578 1 60.97 31 VAL B O 1
ATOM 2082 N N . HIS B 1 32 ? 2.156 -33.219 -22.219 1 54.62 32 HIS B N 1
ATOM 2083 C CA . HIS B 1 32 ? 2.715 -32.344 -23.266 1 54.62 32 HIS B CA 1
ATOM 2084 C C . HIS B 1 32 ? 2.158 -30.938 -23.172 1 54.62 32 HIS B C 1
ATOM 2086 O O . HIS B 1 32 ? 2.891 -29.953 -23.359 1 54.62 32 HIS B O 1
ATOM 2092 N N . SER B 1 33 ? 0.885 -30.797 -22.891 1 55.59 33 SER B N 1
ATOM 2093 C CA . SER B 1 33 ? 0.3 -29.469 -23.031 1 55.59 33 SER B CA 1
ATOM 2094 C C . SER B 1 33 ? -0.544 -29.109 -21.812 1 55.59 33 SER B C 1
ATOM 2096 O O . SER B 1 33 ? -0.31 -28.094 -21.172 1 55.59 33 SER B O 1
ATOM 2098 N N . ARG B 1 34 ? -1.585 -29.938 -21.516 1 58.62 34 ARG B N 1
ATOM 2099 C CA . ARG B 1 34 ? -2.496 -29.516 -20.453 1 58.62 34 ARG B CA 1
ATOM 2100 C C . ARG B 1 34 ? -3.07 -30.719 -19.719 1 58.62 34 ARG B C 1
ATOM 2102 O O . ARG B 1 34 ? -3.109 -31.828 -20.266 1 58.62 34 ARG B O 1
ATOM 2109 N N . VAL B 1 35 ? -3.293 -30.422 -18.531 1 64.19 35 VAL B N 1
ATOM 2110 C CA . VAL B 1 35 ? -4.07 -31.344 -17.703 1 64.19 35 VAL B CA 1
ATOM 2111 C C . VAL B 1 35 ? -5.477 -30.781 -17.484 1 64.19 35 VAL B C 1
ATOM 2113 O O . VAL B 1 35 ? -5.637 -29.734 -16.875 1 64.19 35 VAL B O 1
ATOM 2116 N N . ARG B 1 36 ? -6.457 -31.438 -18.109 1 59.56 36 ARG B N 1
ATOM 2117 C CA . ARG B 1 36 ? -7.848 -31.016 -17.953 1 59.56 36 ARG B CA 1
ATOM 2118 C C . ARG B 1 36 ? -8.453 -31.609 -16.688 1 59.56 36 ARG B C 1
ATOM 2120 O O . ARG B 1 36 ? -8.18 -32.75 -16.344 1 59.56 36 ARG B O 1
ATOM 2127 N N . LEU B 1 37 ? -9.031 -30.688 -15.961 1 58.28 37 LEU B N 1
ATOM 2128 C CA . LEU B 1 37 ? -9.727 -31.109 -14.742 1 58.28 37 LEU B CA 1
ATOM 2129 C C . LEU B 1 37 ? -11.234 -31.141 -14.961 1 58.28 37 LEU B C 1
ATOM 2131 O O . LEU B 1 37 ? -11.875 -30.094 -15.062 1 58.28 37 LEU B O 1
ATOM 2135 N N . GLY B 1 38 ? -11.82 -32.25 -14.977 1 55.12 38 GLY B N 1
ATOM 2136 C CA . GLY B 1 38 ? -13.25 -32.406 -15.172 1 55.12 38 GLY B CA 1
ATOM 2137 C C . GLY B 1 38 ? -13.672 -32.281 -16.625 1 55.12 38 GLY B C 1
ATOM 2138 O O . GLY B 1 38 ? -12.859 -32.438 -17.531 1 55.12 38 GLY B O 1
ATOM 2139 N N . ALA B 1 39 ? -14.93 -32.375 -16.844 1 51.22 39 ALA B N 1
ATOM 2140 C CA . ALA B 1 39 ? -15.523 -32.312 -18.172 1 51.22 39 ALA B CA 1
ATOM 2141 C C . ALA B 1 39 ? -15.516 -30.891 -18.703 1 51.22 39 ALA B C 1
ATOM 2143 O O . ALA B 1 39 ? -15.68 -30.672 -19.906 1 51.22 39 ALA B O 1
ATOM 2144 N N . ASP B 1 40 ? -15.125 -30.016 -17.828 1 53.38 40 ASP B N 1
ATOM 2145 C CA . ASP B 1 40 ? -15.227 -28.609 -18.234 1 53.38 40 ASP B CA 1
ATOM 2146 C C . ASP B 1 40 ? -13.859 -28.062 -18.609 1 53.38 40 ASP B C 1
ATOM 2148 O O . ASP B 1 40 ? -12.844 -28.766 -18.531 1 53.38 40 ASP B O 1
ATOM 2152 N N . ASN B 1 41 ? -13.797 -27.156 -19.422 1 58.16 41 ASN B N 1
ATOM 2153 C CA . ASN B 1 41 ? -12.617 -26.453 -19.922 1 58.16 41 ASN B CA 1
ATOM 2154 C C . ASN B 1 41 ? -11.805 -25.828 -18.797 1 58.16 41 ASN B C 1
ATOM 2156 O O . ASN B 1 41 ? -11.422 -24.656 -18.891 1 58.16 41 ASN B O 1
ATOM 2160 N N . THR B 1 42 ? -11.773 -26.594 -17.656 1 55.84 42 THR B N 1
ATOM 2161 C CA . THR B 1 42 ? -10.852 -26.25 -16.594 1 55.84 42 THR B CA 1
ATOM 2162 C C . THR B 1 42 ? -9.555 -27.047 -16.719 1 55.84 42 THR B C 1
ATOM 2164 O O . THR B 1 42 ? -9.578 -28.281 -16.797 1 55.84 42 THR B O 1
ATOM 2167 N N . TYR B 1 43 ? -8.461 -26.375 -16.875 1 59.38 43 TYR B N 1
ATOM 2168 C CA . TYR B 1 43 ? -7.207 -27.078 -17.109 1 59.38 43 TYR B CA 1
ATOM 2169 C C . TYR B 1 43 ? -6.027 -26.297 -16.547 1 59.38 43 TYR B C 1
ATOM 2171 O O . TYR B 1 43 ? -6.141 -25.109 -16.266 1 59.38 43 TYR B O 1
ATOM 2179 N N . VAL B 1 44 ? -5.004 -26.953 -16.203 1 66.81 44 VAL B N 1
ATOM 2180 C CA . VAL B 1 44 ? -3.666 -26.391 -16.031 1 66.81 44 VAL B CA 1
ATOM 2181 C C . VAL B 1 44 ? -2.814 -26.688 -17.266 1 66.81 44 VAL B C 1
ATOM 2183 O O . VAL B 1 44 ? -2.68 -27.844 -17.672 1 66.81 44 VAL B O 1
ATOM 2186 N N . ALA B 1 45 ? -2.381 -25.609 -17.938 1 62.97 45 ALA B N 1
ATOM 2187 C CA . ALA B 1 45 ? -1.697 -25.797 -19.219 1 62.97 45 ALA B CA 1
ATOM 2188 C C . ALA B 1 45 ? -0.332 -25.125 -19.203 1 62.97 45 ALA B C 1
ATOM 2190 O O . ALA B 1 45 ? -0.122 -24.141 -18.484 1 62.97 45 ALA B O 1
ATOM 2191 N N . TYR B 1 46 ? 0.597 -25.766 -20 1 60.62 46 TYR B N 1
ATOM 2192 C CA . TYR B 1 46 ? 1.86 -25.172 -20.406 1 60.62 46 TYR B CA 1
ATOM 2193 C C . TYR B 1 46 ? 1.658 -24.219 -21.594 1 60.62 46 TYR B C 1
ATOM 2195 O O . TYR B 1 46 ? 0.966 -24.562 -22.562 1 60.62 46 TYR B O 1
ATOM 2203 N N . SER B 1 47 ? 1.988 -23.047 -21.344 1 56.28 47 SER B N 1
ATOM 2204 C CA . SER B 1 47 ? 1.877 -22.094 -22.438 1 56.28 47 SER B CA 1
ATOM 2205 C C . SER B 1 47 ? 3.201 -21.375 -22.688 1 56.28 47 SER B C 1
ATOM 2207 O O . SER B 1 47 ? 4.035 -21.266 -21.781 1 56.28 47 SER B O 1
ATOM 2209 N N . THR B 1 48 ? 3.615 -21.297 -23.922 1 51.56 48 THR B N 1
ATOM 2210 C CA . THR B 1 48 ? 4.812 -20.562 -24.312 1 51.56 48 THR B CA 1
ATOM 2211 C C . THR B 1 48 ? 4.438 -19.266 -25.047 1 51.56 48 THR B C 1
ATOM 2213 O O . THR B 1 48 ? 3.373 -19.172 -25.656 1 51.56 48 THR B O 1
ATOM 2216 N N . PHE B 1 49 ? 5.02 -18.234 -24.547 1 48.47 49 PHE B N 1
ATOM 2217 C CA . PHE B 1 49 ? 4.871 -17 -25.312 1 48.47 49 PHE B CA 1
ATOM 2218 C C . PHE B 1 49 ? 6.191 -16.609 -25.953 1 48.47 49 PHE B C 1
ATOM 2220 O O . PHE B 1 49 ? 7.254 -16.75 -25.359 1 48.47 49 PHE B O 1
ATOM 2227 N N . ILE B 1 50 ? 6.137 -16.469 -27.312 1 44.78 50 ILE B N 1
ATOM 2228 C CA . ILE B 1 50 ? 7.266 -15.922 -28.062 1 44.78 50 ILE B CA 1
ATOM 2229 C C . ILE B 1 50 ? 7.172 -14.398 -28.078 1 44.78 50 ILE B C 1
ATOM 2231 O O . ILE B 1 50 ? 6.152 -13.844 -28.5 1 44.78 50 ILE B O 1
ATOM 2235 N N . GLU B 1 51 ? 8.039 -13.727 -27.359 1 47.56 51 GLU B N 1
ATOM 2236 C CA . GLU B 1 51 ? 8.117 -12.273 -27.484 1 47.56 51 GLU B CA 1
ATOM 2237 C C . GLU B 1 51 ? 8.477 -11.859 -28.906 1 47.56 51 GLU B C 1
ATOM 2239 O O . GLU B 1 51 ? 9.406 -12.406 -29.5 1 47.56 51 GLU B O 1
ATOM 2244 N N . LEU B 1 52 ? 7.559 -11.125 -29.578 1 46.16 52 LEU B N 1
ATOM 2245 C CA . LEU B 1 52 ? 7.82 -10.602 -30.906 1 46.16 52 LEU B CA 1
ATOM 2246 C C . LEU B 1 52 ? 8.344 -9.172 -30.844 1 46.16 52 LEU B C 1
ATOM 2248 O O . LEU B 1 52 ? 7.988 -8.422 -29.938 1 46.16 52 LEU B O 1
ATOM 2252 N N . ASP B 1 53 ? 9.391 -8.898 -31.547 1 45.22 53 ASP B N 1
ATOM 2253 C CA . ASP B 1 53 ? 9.859 -7.523 -31.688 1 45.22 53 ASP B CA 1
ATOM 2254 C C . ASP B 1 53 ? 8.828 -6.656 -32.406 1 45.22 53 ASP B C 1
ATOM 2256 O O . ASP B 1 53 ? 7.742 -7.129 -32.75 1 45.22 53 ASP B O 1
ATOM 2260 N N . ASN B 1 54 ? 9.109 -5.305 -32.438 1 49.81 54 ASN B N 1
ATOM 2261 C CA . ASN B 1 54 ? 8.219 -4.293 -33 1 49.81 54 ASN B CA 1
ATOM 2262 C C . ASN B 1 54 ? 7.777 -4.652 -34.406 1 49.81 54 ASN B C 1
ATOM 2264 O O . ASN B 1 54 ? 6.812 -4.09 -34.938 1 49.81 54 ASN B O 1
ATOM 2268 N N . ASP B 1 55 ? 8.562 -5.43 -35.156 1 46.81 55 ASP B N 1
ATOM 2269 C CA . ASP B 1 55 ? 8.281 -5.793 -36.531 1 46.81 55 ASP B CA 1
ATOM 2270 C C . ASP B 1 55 ? 7.602 -7.16 -36.625 1 46.81 55 ASP B C 1
ATOM 2272 O O . ASP B 1 55 ? 7.605 -7.793 -37.688 1 46.81 55 ASP B O 1
ATOM 2276 N N . ASN B 1 56 ? 7.145 -7.48 -35.594 1 45.38 56 ASN B N 1
ATOM 2277 C CA . ASN B 1 56 ? 6.438 -8.75 -35.531 1 45.38 56 ASN B CA 1
ATOM 2278 C C . ASN B 1 56 ? 7.363 -9.93 -35.812 1 45.38 56 ASN B C 1
ATOM 2280 O O . ASN B 1 56 ? 6.938 -10.938 -36.375 1 45.38 56 ASN B O 1
ATOM 2284 N N . ILE B 1 57 ? 8.586 -9.586 -36.156 1 44.81 57 ILE B N 1
ATOM 2285 C CA . ILE B 1 57 ? 9.586 -10.641 -36.25 1 44.81 57 ILE B CA 1
ATOM 2286 C C . ILE B 1 57 ? 9.859 -11.234 -34.875 1 44.81 57 ILE B C 1
ATOM 2288 O O . ILE B 1 57 ? 10.094 -10.492 -33.906 1 44.81 57 ILE B O 1
ATOM 2292 N N . PRO B 1 58 ? 9.477 -12.57 -34.938 1 40.72 58 PRO B N 1
ATOM 2293 C CA . PRO B 1 58 ? 9.891 -13.164 -33.688 1 40.72 58 PRO B CA 1
ATOM 2294 C C . PRO B 1 58 ? 11.289 -12.727 -33.25 1 40.72 58 PRO B C 1
ATOM 2296 O O . PRO B 1 58 ? 12.211 -12.711 -34.062 1 40.72 58 PRO B O 1
ATOM 2299 N N . VAL B 1 59 ? 11.453 -11.859 -32.531 1 40.22 59 VAL B N 1
ATOM 2300 C CA . VAL B 1 59 ? 12.82 -11.664 -32.094 1 40.22 59 VAL B CA 1
ATOM 2301 C C . VAL B 1 59 ? 13.508 -13.016 -31.891 1 40.22 59 VAL B C 1
ATOM 2303 O O . VAL B 1 59 ? 12.914 -13.945 -31.344 1 40.22 59 VAL B O 1
ATOM 2306 N N . LEU B 1 60 ? 14.602 -13.188 -32.75 1 35.59 60 LEU B N 1
ATOM 2307 C CA . LEU B 1 60 ? 15.234 -14.492 -32.812 1 35.59 60 LEU B CA 1
ATOM 2308 C C . LEU B 1 60 ? 14.836 -15.359 -31.641 1 35.59 60 LEU B C 1
ATOM 2310 O O . LEU B 1 60 ? 14.422 -16.516 -31.812 1 35.59 60 LEU B O 1
ATOM 2314 N N . TYR B 1 61 ? 15.992 -15.422 -30.891 1 34.91 61 TYR B N 1
ATOM 2315 C CA . TYR B 1 61 ? 16.391 -16.516 -30 1 34.91 61 TYR B CA 1
ATOM 2316 C C . TYR B 1 61 ? 15.234 -16.906 -29.094 1 34.91 61 TYR B C 1
ATOM 2318 O O . TYR B 1 61 ? 14.227 -16.203 -29 1 34.91 61 TYR B O 1
ATOM 2326 N N . ASP B 1 62 ? 15.602 -17.469 -27.828 1 36.12 62 ASP B N 1
ATOM 2327 C CA . ASP B 1 62 ? 15.57 -18.391 -26.703 1 36.12 62 ASP B CA 1
ATOM 2328 C C . ASP B 1 62 ? 14.422 -18.062 -25.75 1 36.12 62 ASP B C 1
ATOM 2330 O O . ASP B 1 62 ? 14.148 -18.828 -24.812 1 36.12 62 ASP B O 1
ATOM 2334 N N . THR B 1 63 ? 13.969 -16.859 -25.438 1 42.78 63 THR B N 1
ATOM 2335 C CA . THR B 1 63 ? 13.445 -16.953 -24.078 1 42.78 63 THR B CA 1
ATOM 2336 C C . THR B 1 63 ? 11.938 -17.172 -24.109 1 42.78 63 THR B C 1
ATOM 2338 O O . THR B 1 63 ? 11.164 -16.266 -24.391 1 42.78 63 THR B O 1
ATOM 2341 N N . VAL B 1 64 ? 11.484 -18.188 -24.844 1 45.03 64 VAL B N 1
ATOM 2342 C CA . VAL B 1 64 ? 10.156 -18.734 -24.562 1 45.03 64 VAL B CA 1
ATOM 2343 C C . VAL B 1 64 ? 9.844 -18.594 -23.078 1 45.03 64 VAL B C 1
ATOM 2345 O O . VAL B 1 64 ? 10.57 -19.125 -22.234 1 45.03 64 VAL B O 1
ATOM 2348 N N . GLN B 1 65 ? 9.18 -17.531 -22.938 1 53.38 65 GLN B N 1
ATOM 2349 C CA . GLN B 1 65 ? 8.711 -17.531 -21.562 1 53.38 65 GLN B CA 1
ATOM 2350 C C . GLN B 1 65 ? 7.648 -18.609 -21.344 1 53.38 65 GLN B C 1
ATOM 2352 O O . GLN B 1 65 ? 6.746 -18.781 -22.172 1 53.38 65 GLN B O 1
ATOM 2357 N N . VAL B 1 66 ? 8.008 -19.594 -20.688 1 54.16 66 VAL B N 1
ATOM 2358 C CA . VAL B 1 66 ? 7.133 -20.688 -20.297 1 54.16 66 VAL B CA 1
ATOM 2359 C C . VAL B 1 66 ? 6.332 -20.281 -19.062 1 54.16 66 VAL B C 1
ATOM 2361 O O . VAL B 1 66 ? 6.883 -19.719 -18.109 1 54.16 66 VAL B O 1
ATOM 2364 N N . TYR B 1 67 ? 5.012 -20.25 -19.438 1 63.41 67 TYR B N 1
ATOM 2365 C CA . TYR B 1 67 ? 4.184 -20 -18.266 1 63.41 67 TYR B CA 1
ATOM 2366 C C . TYR B 1 67 ? 3.125 -21.094 -18.109 1 63.41 67 TYR B C 1
ATOM 2368 O O . TYR B 1 67 ? 2.871 -21.859 -19.047 1 63.41 67 TYR B O 1
ATOM 2376 N N . ALA B 1 68 ? 2.799 -21.266 -16.875 1 69.19 68 ALA B N 1
ATOM 2377 C CA . ALA B 1 68 ? 1.636 -22.094 -16.562 1 69.19 68 ALA B CA 1
ATOM 2378 C C . ALA B 1 68 ? 0.368 -21.25 -16.484 1 69.19 68 ALA B C 1
ATOM 2380 O O . ALA B 1 68 ? 0.395 -20.125 -15.969 1 69.19 68 ALA B O 1
ATOM 2381 N N . ASP B 1 69 ? -0.624 -21.781 -17.25 1 73.12 69 ASP B N 1
ATOM 2382 C CA . ASP B 1 69 ? -1.927 -21.125 -17.156 1 73.12 69 ASP B CA 1
ATOM 2383 C C . ASP B 1 69 ? -2.953 -22.031 -16.484 1 73.12 69 ASP B C 1
ATOM 2385 O O . ASP B 1 69 ? -2.965 -23.234 -16.703 1 73.12 69 ASP B O 1
ATOM 2389 N N . ILE B 1 70 ? -3.654 -21.453 -15.586 1 73.69 70 ILE B N 1
ATOM 2390 C CA . ILE B 1 70 ? -4.82 -22.109 -15 1 73.69 70 ILE B CA 1
ATOM 2391 C C . ILE B 1 70 ? -6.094 -21.438 -15.5 1 73.69 70 ILE B C 1
ATOM 2393 O O . ILE B 1 70 ? -6.258 -20.219 -15.352 1 73.69 70 ILE B O 1
ATOM 2397 N N . SER B 1 71 ? -6.887 -22.281 -16.172 1 67.25 71 SER B N 1
ATOM 2398 C CA . SER B 1 71 ? -8.109 -21.75 -16.75 1 67.25 71 SER B CA 1
ATOM 2399 C C . SER B 1 71 ? -9.344 -22.406 -16.156 1 67.25 71 SER B C 1
ATOM 2401 O O . SER B 1 71 ? -9.312 -23.594 -15.781 1 67.25 71 SER B O 1
ATOM 2403 N N . GLY B 1 72 ? -10.359 -21.641 -15.914 1 64.62 72 GLY B N 1
ATOM 2404 C CA . GLY B 1 72 ? -11.711 -22.078 -15.594 1 64.62 72 GLY B CA 1
ATOM 2405 C C . GLY B 1 72 ? -12.734 -21.672 -16.641 1 64.62 72 GLY B C 1
ATOM 2406 O O . GLY B 1 72 ? -12.789 -20.5 -17.031 1 64.62 72 GLY B O 1
ATOM 2407 N N . SER B 1 73 ? -13.523 -22.688 -16.969 1 65.56 73 SER B N 1
ATOM 2408 C CA . SER B 1 73 ? -14.539 -22.469 -17.984 1 65.56 73 SER B CA 1
ATOM 2409 C C . SER B 1 73 ? -13.945 -21.844 -19.234 1 65.56 73 SER B C 1
ATOM 2411 O O . SER B 1 73 ? -14.469 -20.844 -19.75 1 65.56 73 SER B O 1
ATOM 2413 N N . ALA B 1 74 ? -12.703 -22.25 -19.609 1 64.12 74 ALA B N 1
ATOM 2414 C CA . ALA B 1 74 ? -11.992 -21.906 -20.828 1 64.12 74 ALA B CA 1
ATOM 2415 C C . ALA B 1 74 ? -11.5 -20.453 -20.781 1 64.12 74 ALA B C 1
ATOM 2417 O O . ALA B 1 74 ? -11.188 -19.859 -21.812 1 64.12 74 ALA B O 1
ATOM 2418 N N . LYS B 1 75 ? -11.641 -19.875 -19.656 1 70.38 75 LYS B N 1
ATOM 2419 C CA . LYS B 1 75 ? -11.094 -18.531 -19.469 1 70.38 75 LYS B CA 1
ATOM 2420 C C . LYS B 1 75 ? -9.859 -18.562 -18.578 1 70.38 75 LYS B C 1
ATOM 2422 O O . LYS B 1 75 ? -9.836 -19.25 -17.547 1 70.38 75 LYS B O 1
ATOM 2427 N N . ARG B 1 76 ? -8.898 -17.906 -19 1 74.12 76 ARG B N 1
ATOM 2428 C CA . ARG B 1 76 ? -7.652 -17.859 -18.234 1 74.12 76 ARG B CA 1
ATOM 2429 C C . ARG B 1 76 ? -7.855 -17.125 -16.922 1 74.12 76 ARG B C 1
ATOM 2431 O O . ARG B 1 76 ? -8.305 -15.984 -16.891 1 74.12 76 ARG B O 1
ATOM 2438 N N . GLY B 1 77 ? -7.543 -17.781 -15.859 1 75.56 77 GLY B N 1
ATOM 2439 C CA . GLY B 1 77 ? -7.668 -17.203 -14.531 1 75.56 77 GLY B CA 1
ATOM 2440 C C . GLY B 1 77 ? -6.344 -16.734 -13.953 1 75.56 77 GLY B C 1
ATOM 2441 O O . GLY B 1 77 ? -6.266 -15.664 -13.352 1 75.56 77 GLY B O 1
ATOM 2442 N N . ILE B 1 78 ? -5.324 -17.578 -14.18 1 79.62 78 ILE B N 1
ATOM 2443 C CA . ILE B 1 78 ? -4.012 -17.281 -13.617 1 79.62 78 ILE B CA 1
ATOM 2444 C C . ILE B 1 78 ? -2.928 -17.578 -14.656 1 79.62 78 ILE B C 1
ATOM 2446 O O . ILE B 1 78 ? -2.98 -18.609 -15.328 1 79.62 78 ILE B O 1
ATOM 2450 N N . THR B 1 79 ? -2.053 -16.672 -14.875 1 78 79 THR B N 1
ATOM 2451 C CA . THR B 1 79 ? -0.827 -16.891 -15.633 1 78 79 THR B CA 1
ATOM 2452 C C . THR B 1 79 ? 0.392 -16.844 -14.711 1 78 79 THR B C 1
ATOM 2454 O O . THR B 1 79 ? 0.594 -15.875 -13.984 1 78 79 THR B O 1
ATOM 2457 N N . ILE B 1 80 ? 1.141 -17.938 -14.703 1 77.88 80 ILE B N 1
ATOM 2458 C CA . ILE B 1 80 ? 2.281 -18.062 -13.805 1 77.88 80 ILE B CA 1
ATOM 2459 C C . ILE B 1 80 ? 3.578 -18.047 -14.609 1 77.88 80 ILE B C 1
ATOM 2461 O O . ILE B 1 80 ? 3.758 -18.859 -15.523 1 77.88 80 ILE B O 1
ATOM 2465 N N . LYS B 1 81 ? 4.449 -17.172 -14.273 1 73.56 81 LYS B N 1
ATOM 2466 C CA . LYS B 1 81 ? 5.773 -17.047 -14.883 1 73.56 81 LYS B CA 1
ATOM 2467 C C . LYS B 1 81 ? 6.875 -17.297 -13.859 1 73.56 81 LYS B C 1
ATOM 2469 O O . LYS B 1 81 ? 6.598 -17.453 -12.672 1 73.56 81 LYS B O 1
ATOM 2474 N N . GLY B 1 82 ? 8.055 -17.391 -14.32 1 69.12 82 GLY B N 1
ATOM 2475 C CA . GLY B 1 82 ? 9.18 -17.578 -13.422 1 69.12 82 GLY B CA 1
ATOM 2476 C C . GLY B 1 82 ? 9.453 -16.391 -12.539 1 69.12 82 GLY B C 1
ATOM 2477 O O . GLY B 1 82 ? 10.109 -16.5 -11.5 1 69.12 82 GLY B O 1
ATOM 2478 N N . ASP B 1 83 ? 9.023 -15.227 -12.852 1 75.75 83 ASP B N 1
ATOM 2479 C CA . ASP B 1 83 ? 9.297 -14.008 -12.094 1 75.75 83 ASP B CA 1
ATOM 2480 C C . ASP B 1 83 ? 8 -13.344 -11.633 1 75.75 83 ASP B C 1
ATOM 2482 O O . ASP B 1 83 ? 7.984 -12.156 -11.312 1 75.75 83 ASP B O 1
ATOM 2486 N N . GLY B 1 84 ? 6.98 -14.148 -11.594 1 80.38 84 GLY B N 1
ATOM 2487 C CA . GLY B 1 84 ? 5.688 -13.625 -11.18 1 80.38 84 GLY B CA 1
ATOM 2488 C C . GLY B 1 84 ? 4.527 -14.203 -11.969 1 80.38 84 GLY B C 1
ATOM 2489 O O . GLY B 1 84 ? 4.52 -15.391 -12.289 1 80.38 84 GLY B O 1
ATOM 2490 N N . GLY B 1 85 ? 3.48 -13.281 -12.125 1 82.19 85 GLY B N 1
ATOM 2491 C CA . GLY B 1 85 ? 2.311 -13.758 -12.852 1 82.19 85 GLY B CA 1
ATOM 2492 C C . GLY B 1 85 ? 1.189 -12.734 -12.906 1 82.19 85 GLY B C 1
ATOM 2493 O O . GLY B 1 85 ? 1.404 -11.555 -12.617 1 82.19 85 GLY B O 1
ATOM 2494 N N . ARG B 1 86 ? 0.095 -13.203 -13.461 1 83.19 86 ARG B N 1
ATOM 2495 C CA . ARG B 1 86 ? -1.081 -12.352 -13.609 1 83.19 86 ARG B CA 1
ATOM 2496 C C . ARG B 1 86 ? -2.334 -13.055 -13.102 1 83.19 86 ARG B C 1
ATOM 2498 O O . ARG B 1 86 ? -2.545 -14.242 -13.375 1 83.19 86 ARG B O 1
ATOM 2505 N N . LEU B 1 87 ? -3.027 -12.352 -12.25 1 83.38 87 LEU B N 1
ATOM 2506 C CA . LEU B 1 87 ? -4.375 -12.734 -11.844 1 83.38 87 LEU B CA 1
ATOM 2507 C C . LEU B 1 87 ? -5.426 -12.016 -12.688 1 83.38 87 LEU B C 1
ATOM 2509 O O . LEU B 1 87 ? -5.637 -10.812 -12.523 1 83.38 87 LEU B O 1
ATOM 2513 N N . HIS B 1 88 ? -6.09 -12.766 -13.523 1 78.94 88 HIS B N 1
ATOM 2514 C CA . HIS B 1 88 ? -7.035 -12.164 -14.453 1 78.94 88 HIS B CA 1
ATOM 2515 C C . HIS B 1 88 ? -8.398 -11.953 -13.797 1 78.94 88 HIS B C 1
ATOM 2517 O O . HIS B 1 88 ? -8.906 -12.852 -13.117 1 78.94 88 HIS B O 1
ATOM 2523 N N . GLY B 1 89 ? -9.039 -10.734 -13.953 1 80.81 89 GLY B N 1
ATOM 2524 C CA . GLY B 1 89 ? -10.32 -10.406 -13.336 1 80.81 89 GLY B CA 1
ATOM 2525 C C . GLY B 1 89 ? -10.18 -9.945 -11.898 1 80.81 89 GLY B C 1
ATOM 2526 O O . GLY B 1 89 ? -9.164 -9.352 -11.523 1 80.81 89 GLY B O 1
ATOM 2527 N N . ALA B 1 90 ? -11.242 -10.086 -11.18 1 84.81 90 ALA B N 1
ATOM 2528 C CA . ALA B 1 90 ? -11.242 -9.68 -9.773 1 84.81 90 ALA B CA 1
ATOM 2529 C C . ALA B 1 90 ? -10.898 -10.859 -8.867 1 84.81 90 ALA B C 1
ATOM 2531 O O . ALA B 1 90 ? -11.469 -11.945 -9.008 1 84.81 90 ALA B O 1
ATOM 2532 N N . TRP B 1 91 ? -9.969 -10.703 -8.039 1 85.62 91 TRP B N 1
ATOM 2533 C CA . TRP B 1 91 ? -9.562 -11.703 -7.059 1 85.62 91 TRP B CA 1
ATOM 2534 C C . TRP B 1 91 ? -9.797 -11.203 -5.637 1 85.62 91 TRP B C 1
ATOM 2536 O O . TRP B 1 91 ? -9.492 -10.047 -5.324 1 85.62 91 TRP B O 1
ATOM 2546 N N . VAL B 1 92 ? -10.406 -12.062 -4.812 1 83.94 92 VAL B N 1
ATOM 2547 C CA . VAL B 1 92 ? -10.703 -11.719 -3.424 1 83.94 92 VAL B CA 1
ATOM 2548 C C . VAL B 1 92 ? -9.719 -12.438 -2.498 1 83.94 92 VAL B C 1
ATOM 2550 O O . VAL B 1 92 ? -9.469 -13.633 -2.646 1 83.94 92 VAL B O 1
ATOM 2553 N N . ALA B 1 93 ? -9.07 -11.711 -1.654 1 84.12 93 ALA B N 1
ATOM 2554 C CA . ALA B 1 93 ? -8.227 -12.258 -0.596 1 84.12 93 ALA B CA 1
ATOM 2555 C C . ALA B 1 93 ? -8.727 -11.828 0.781 1 84.12 93 ALA B C 1
ATOM 2557 O O . ALA B 1 93 ? -9.141 -10.688 0.968 1 84.12 93 ALA B O 1
ATOM 2558 N N . ASP B 1 94 ? -8.773 -12.75 1.717 1 78.62 94 ASP B N 1
ATOM 2559 C CA . ASP B 1 94 ? -9.062 -12.352 3.092 1 78.62 94 ASP B CA 1
ATOM 2560 C C . ASP B 1 94 ? -8.039 -11.336 3.596 1 78.62 94 ASP B C 1
ATOM 2562 O O . ASP B 1 94 ? -8.398 -10.312 4.18 1 78.62 94 ASP B O 1
ATOM 2566 N N . VAL B 1 95 ? -6.785 -11.68 3.369 1 82.94 95 VAL B N 1
ATOM 2567 C CA . VAL B 1 95 ? -5.699 -10.773 3.738 1 82.94 95 VAL B CA 1
ATOM 2568 C C . VAL B 1 95 ? -4.543 -10.922 2.754 1 82.94 95 VAL B C 1
ATOM 2570 O O . VAL B 1 95 ? -4.199 -12.039 2.355 1 82.94 95 VAL B O 1
ATOM 2573 N N . ALA B 1 96 ? -4.02 -9.82 2.307 1 86.56 96 ALA B N 1
ATOM 2574 C CA . ALA B 1 96 ? -2.773 -9.781 1.544 1 86.56 96 ALA B CA 1
ATOM 2575 C C . ALA B 1 96 ? -1.659 -9.117 2.346 1 86.56 96 ALA B C 1
ATOM 2577 O O . ALA B 1 96 ? -1.858 -8.047 2.934 1 86.56 96 ALA B O 1
ATOM 2578 N N . VAL B 1 97 ? -0.503 -9.844 2.496 1 87.75 97 VAL B N 1
ATOM 2579 C CA . VAL B 1 97 ? 0.644 -9.32 3.23 1 87.75 97 VAL B CA 1
ATOM 2580 C C . VAL B 1 97 ? 1.855 -9.234 2.307 1 87.75 97 VAL B C 1
ATOM 2582 O O . VAL B 1 97 ? 1.947 -9.977 1.322 1 87.75 97 VAL B O 1
ATOM 2585 N N . SER B 1 98 ? 2.711 -8.305 2.531 1 90.94 98 SER B N 1
ATOM 2586 C CA . SER B 1 98 ? 3.92 -8.133 1.729 1 90.94 98 SER B CA 1
ATOM 2587 C C . SER B 1 98 ? 5.176 -8.312 2.578 1 90.94 98 SER B C 1
ATOM 2589 O O . SER B 1 98 ? 5.281 -7.742 3.666 1 90.94 98 SER B O 1
ATOM 2591 N N . THR B 1 99 ? 6.094 -9.141 2.07 1 89.44 99 THR B N 1
ATOM 2592 C CA . THR B 1 99 ? 7.367 -9.352 2.754 1 89.44 99 THR B CA 1
ATOM 2593 C C . THR B 1 99 ? 8.031 -8.016 3.088 1 89.44 99 THR B C 1
ATOM 2595 O O . THR B 1 99 ? 8.117 -7.133 2.234 1 89.44 99 THR B O 1
ATOM 2598 N N . SER B 1 100 ? 8.383 -7.91 4.332 1 92.88 100 SER B N 1
ATOM 2599 C CA . SER B 1 100 ? 8.938 -6.633 4.77 1 92.88 100 SER B CA 1
ATOM 2600 C C . SER B 1 100 ? 9.969 -6.832 5.879 1 92.88 100 SER B C 1
ATOM 2602 O O . SER B 1 100 ? 10.102 -5.984 6.766 1 92.88 100 SER B O 1
ATOM 2604 N N . ASP B 1 101 ? 10.695 -7.926 5.941 1 92.44 101 ASP B N 1
ATOM 2605 C CA . ASP B 1 101 ? 11.734 -8.227 6.914 1 92.44 101 ASP B CA 1
ATOM 2606 C C . ASP B 1 101 ? 13.008 -7.434 6.621 1 92.44 101 ASP B C 1
ATOM 2608 O O . ASP B 1 101 ? 13.438 -7.352 5.469 1 92.44 101 ASP B O 1
ATOM 2612 N N . ARG B 1 102 ? 13.602 -6.938 7.688 1 94.31 102 ARG B N 1
ATOM 2613 C CA . ARG B 1 102 ? 14.82 -6.145 7.551 1 94.31 102 ARG B CA 1
ATOM 2614 C C . ARG B 1 102 ? 15.914 -6.941 6.848 1 94.31 102 ARG B C 1
ATOM 2616 O O . ARG B 1 102 ? 16.672 -6.395 6.047 1 94.31 102 ARG B O 1
ATOM 2623 N N . ASN B 1 103 ? 15.977 -8.203 7.141 1 91.81 103 ASN B N 1
ATOM 2624 C CA . ASN B 1 103 ? 17.047 -9.062 6.648 1 91.81 103 ASN B CA 1
ATOM 2625 C C . ASN B 1 103 ? 16.953 -9.266 5.137 1 91.81 103 ASN B C 1
ATOM 2627 O O . ASN B 1 103 ? 17.906 -9.688 4.5 1 91.81 103 ASN B O 1
ATOM 2631 N N . LEU B 1 104 ? 15.797 -8.977 4.566 1 91.94 104 LEU B N 1
ATOM 2632 C CA . LEU B 1 104 ? 15.594 -9.172 3.133 1 91.94 104 LEU B CA 1
ATOM 2633 C C . LEU B 1 104 ? 15.789 -7.855 2.379 1 91.94 104 LEU B C 1
ATOM 2635 O O . LEU B 1 104 ? 15.703 -7.824 1.149 1 91.94 104 LEU B O 1
ATOM 2639 N N . LYS B 1 105 ? 16.094 -6.773 3.098 1 93.62 105 LYS B N 1
ATOM 2640 C CA . LYS B 1 105 ? 16.219 -5.445 2.51 1 93.62 105 LYS B CA 1
ATOM 2641 C C . LYS B 1 105 ? 17.641 -4.91 2.619 1 93.62 105 LYS B C 1
ATOM 2643 O O . LYS B 1 105 ? 18.375 -5.293 3.527 1 93.62 105 LYS B O 1
ATOM 2648 N N . ASN B 1 106 ? 18.047 -4.098 1.712 1 95.25 106 ASN B N 1
ATOM 2649 C CA . ASN B 1 106 ? 19.266 -3.312 1.788 1 95.25 106 ASN B CA 1
ATOM 2650 C C . ASN B 1 106 ? 19.031 -1.861 1.383 1 95.25 106 ASN B C 1
ATOM 2652 O O . ASN B 1 106 ? 17.922 -1.496 0.983 1 95.25 106 ASN B O 1
ATOM 2656 N N . SER B 1 107 ? 19.969 -0.955 1.702 1 96.44 107 SER B N 1
ATOM 2657 C CA . SER B 1 107 ? 19.922 0.46 1.344 1 96.44 107 SER B CA 1
ATOM 2658 C C . SER B 1 107 ? 18.688 1.142 1.938 1 96.44 107 SER B C 1
ATOM 2660 O O . SER B 1 107 ? 18 1.888 1.247 1 96.44 107 SER B O 1
ATOM 2662 N N . ILE B 1 108 ? 18.422 0.792 3.148 1 96.81 108 ILE B N 1
ATOM 2663 C CA . ILE B 1 108 ? 17.266 1.356 3.836 1 96.81 108 ILE B CA 1
ATOM 2664 C C . ILE B 1 108 ? 17.547 2.816 4.191 1 96.81 108 ILE B C 1
ATOM 2666 O O . ILE B 1 108 ? 18.531 3.125 4.867 1 96.81 108 ILE B O 1
ATOM 2670 N N . MET B 1 109 ? 16.672 3.715 3.723 1 96.44 109 MET B N 1
ATOM 2671 C CA . MET B 1 109 ? 16.781 5.145 3.984 1 96.44 109 MET B CA 1
ATOM 2672 C C . MET B 1 109 ? 15.414 5.758 4.254 1 96.44 109 MET B C 1
ATOM 2674 O O . MET B 1 109 ? 14.438 5.422 3.586 1 96.44 109 MET B O 1
ATOM 2678 N N . PRO B 1 110 ? 15.414 6.688 5.227 1 95.38 110 PRO B N 1
ATOM 2679 C CA . PRO B 1 110 ? 14.141 7.395 5.383 1 95.38 110 PRO B CA 1
ATOM 2680 C C . PRO B 1 110 ? 13.664 8.047 4.086 1 95.38 110 PRO B C 1
ATOM 2682 O O . PRO B 1 110 ? 14.484 8.57 3.32 1 95.38 110 PRO B O 1
ATOM 2685 N N . LEU B 1 111 ? 12.391 8.008 3.814 1 94.44 111 LEU B N 1
ATOM 2686 C CA . LEU B 1 111 ? 11.852 8.453 2.533 1 94.44 111 LEU B CA 1
ATOM 2687 C C . LEU B 1 111 ? 12.102 9.945 2.326 1 94.44 111 LEU B C 1
ATOM 2689 O O . LEU B 1 111 ? 12.305 10.391 1.195 1 94.44 111 LEU B O 1
ATOM 2693 N N . TYR B 1 112 ? 12.023 10.742 3.453 1 91.12 112 TYR B N 1
ATOM 2694 C CA . TYR B 1 112 ? 12.258 12.172 3.309 1 91.12 112 TYR B CA 1
ATOM 2695 C C . TYR B 1 112 ? 13.664 12.438 2.777 1 91.12 112 TYR B C 1
ATOM 2697 O O . TYR B 1 112 ? 13.883 13.414 2.059 1 91.12 112 TYR B O 1
ATOM 2705 N N . GLN B 1 113 ? 14.594 11.602 3.111 1 91.25 113 GLN B N 1
ATOM 2706 C CA . GLN B 1 113 ? 15.945 11.734 2.584 1 91.25 113 GLN B CA 1
ATOM 2707 C C . GLN B 1 113 ? 16.016 11.32 1.118 1 91.25 113 GLN B C 1
ATOM 2709 O O . GLN B 1 113 ? 16.703 11.945 0.319 1 91.25 113 GLN B O 1
ATOM 2714 N N . THR B 1 114 ? 15.336 10.266 0.828 1 92.88 114 THR B N 1
ATOM 2715 C CA . THR B 1 114 ? 15.297 9.766 -0.542 1 92.88 114 THR B CA 1
ATOM 2716 C C . THR B 1 114 ? 14.789 10.844 -1.495 1 92.88 114 THR B C 1
ATOM 2718 O O . THR B 1 114 ? 15.273 10.969 -2.619 1 92.88 114 THR B O 1
ATOM 2721 N N . PHE B 1 115 ? 13.859 11.648 -1.086 1 93.38 115 PHE B N 1
ATOM 2722 C CA . PHE B 1 115 ? 13.242 12.641 -1.956 1 93.38 115 PHE B CA 1
ATOM 2723 C C . PHE B 1 115 ? 13.898 14.008 -1.77 1 93.38 115 PHE B C 1
ATOM 2725 O O . PHE B 1 115 ? 13.43 15 -2.324 1 93.38 115 PHE B O 1
ATOM 2732 N N . HIS B 1 116 ? 14.922 13.984 -0.99 1 88.94 116 HIS B N 1
ATOM 2733 C CA . HIS B 1 116 ? 15.586 15.258 -0.741 1 88.94 116 HIS B CA 1
ATOM 2734 C C . HIS B 1 116 ? 16.062 15.898 -2.043 1 88.94 116 HIS B C 1
ATOM 2736 O O . HIS B 1 116 ? 16.625 15.219 -2.904 1 88.94 116 HIS B O 1
ATOM 2742 N N . GLY B 1 117 ? 15.773 17.234 -2.201 1 85.38 117 GLY B N 1
ATOM 2743 C CA . GLY B 1 117 ? 16.25 18 -3.348 1 85.38 117 GLY B CA 1
ATOM 2744 C C . GLY B 1 117 ? 15.266 18 -4.504 1 85.38 117 GLY B C 1
ATOM 2745 O O . GLY B 1 117 ? 15.43 18.766 -5.457 1 85.38 117 GLY B O 1
ATOM 2746 N N . ARG B 1 118 ? 14.352 17.094 -4.406 1 88 118 ARG B N 1
ATOM 2747 C CA . ARG B 1 118 ? 13.352 17.094 -5.469 1 88 118 ARG B CA 1
ATOM 2748 C C . ARG B 1 118 ? 12.57 18.406 -5.484 1 88 118 ARG B C 1
ATOM 2750 O O . ARG B 1 118 ? 12.234 18.938 -4.43 1 88 118 ARG B O 1
ATOM 2757 N N . GLY B 1 119 ? 12.328 18.922 -6.688 1 85.12 119 GLY B N 1
ATOM 2758 C CA . GLY B 1 119 ? 11.602 20.172 -6.836 1 85.12 119 GLY B CA 1
ATOM 2759 C C . GLY B 1 119 ? 12.477 21.406 -6.609 1 85.12 119 GLY B C 1
ATOM 2760 O O . GLY B 1 119 ? 11.992 22.531 -6.684 1 85.12 119 GLY B O 1
ATOM 2761 N N . GLY B 1 120 ? 13.703 21.266 -6.336 1 76.75 120 GLY B N 1
ATOM 2762 C CA . GLY B 1 120 ? 14.648 22.375 -6.262 1 76.75 120 GLY B CA 1
ATOM 2763 C C . GLY B 1 120 ? 14.75 22.969 -4.875 1 76.75 120 GLY B C 1
ATOM 2764 O O . GLY B 1 120 ? 15.625 23.797 -4.617 1 76.75 120 GLY B O 1
ATOM 2765 N N . ASP B 1 121 ? 13.664 22.703 -4.023 1 63.09 121 ASP B N 1
ATOM 2766 C CA . ASP B 1 121 ? 13.75 23.281 -2.688 1 63.09 121 ASP B CA 1
ATOM 2767 C C . ASP B 1 121 ? 14.625 22.438 -1.771 1 63.09 121 ASP B C 1
ATOM 2769 O O . ASP B 1 121 ? 14.289 21.281 -1.481 1 63.09 121 ASP B O 1
ATOM 2773 N N . THR B 1 122 ? 15.742 22.891 -1.335 1 65.06 122 THR B N 1
ATOM 2774 C CA . THR B 1 122 ? 16.703 22.125 -0.559 1 65.06 122 THR B CA 1
ATOM 2775 C C . THR B 1 122 ? 16.672 22.547 0.908 1 65.06 122 THR B C 1
ATOM 2777 O O . THR B 1 122 ? 17.328 21.922 1.748 1 65.06 122 THR B O 1
ATOM 2780 N N . LYS B 1 123 ? 15.883 23.516 1.257 1 63.78 123 LYS B N 1
ATOM 2781 C CA . LYS B 1 123 ? 16.016 24.031 2.615 1 63.78 123 LYS B CA 1
ATOM 2782 C C . LYS B 1 123 ? 15.195 23.203 3.602 1 63.78 123 LYS B C 1
ATOM 2784 O O . LYS B 1 123 ? 15.602 23.016 4.754 1 63.78 123 LYS B O 1
ATOM 2789 N N . ASP B 1 124 ? 14.203 22.703 3.07 1 71.5 124 ASP B N 1
ATOM 2790 C CA . ASP B 1 124 ? 13.328 21.922 3.945 1 71.5 124 ASP B CA 1
ATOM 2791 C C . ASP B 1 124 ? 13.328 20.453 3.562 1 71.5 124 ASP B C 1
ATOM 2793 O O . ASP B 1 124 ? 13.055 20.109 2.41 1 71.5 124 ASP B O 1
ATOM 2797 N N . VAL B 1 125 ? 13.805 19.656 4.555 1 69.5 125 VAL B N 1
ATOM 2798 C CA . VAL B 1 125 ? 13.914 18.219 4.355 1 69.5 125 VAL B CA 1
ATOM 2799 C C . VAL B 1 125 ? 12.57 17.656 3.902 1 69.5 125 VAL B C 1
ATOM 2801 O O . VAL B 1 125 ? 12.523 16.656 3.189 1 69.5 125 VAL B O 1
ATOM 2804 N N . SER B 1 126 ? 11.578 18.312 4.152 1 80.12 126 SER B N 1
ATOM 2805 C CA . SER B 1 126 ? 10.242 17.828 3.82 1 80.12 126 SER B CA 1
ATOM 2806 C C . SER B 1 126 ? 9.789 18.344 2.455 1 80.12 126 SER B C 1
ATOM 2808 O O . SER B 1 126 ? 8.773 17.906 1.92 1 80.12 126 SER B O 1
ATOM 2810 N N . GLY B 1 127 ? 10.602 19.25 1.897 1 86.94 127 GLY B N 1
ATOM 2811 C CA . GLY B 1 127 ? 10.25 19.859 0.624 1 86.94 127 GLY B CA 1
ATOM 2812 C C . GLY B 1 127 ? 10.133 18.859 -0.505 1 86.94 127 GLY B C 1
ATOM 2813 O O . GLY B 1 127 ? 9.211 18.938 -1.318 1 86.94 127 GLY B O 1
ATOM 2814 N N . GLY B 1 128 ? 10.992 17.922 -0.461 1 91.88 128 GLY B N 1
ATOM 2815 C CA . GLY B 1 128 ? 10.977 16.891 -1.493 1 91.88 128 GLY B CA 1
ATOM 2816 C C . GLY B 1 128 ? 9.695 16.078 -1.499 1 91.88 128 GLY B C 1
ATOM 2817 O O . GLY B 1 128 ? 9.094 15.867 -2.553 1 91.88 128 GLY B O 1
ATOM 2818 N N . VAL B 1 129 ? 9.281 15.633 -0.347 1 93.75 129 VAL B N 1
ATOM 2819 C CA . VAL B 1 129 ? 8.047 14.867 -0.205 1 93.75 129 VAL B CA 1
ATOM 2820 C C . VAL B 1 129 ? 6.859 15.703 -0.685 1 93.75 129 VAL B C 1
ATOM 2822 O O . VAL B 1 129 ? 6 15.211 -1.415 1 93.75 129 VAL B O 1
ATOM 2825 N N . SER B 1 130 ? 6.898 16.922 -0.271 1 93.44 130 SER B N 1
ATOM 2826 C CA . SER B 1 130 ? 5.832 17.828 -0.68 1 93.44 130 SER B CA 1
ATOM 2827 C C . SER B 1 130 ? 5.785 17.969 -2.197 1 93.44 130 SER B C 1
ATOM 2829 O O . SER B 1 130 ? 4.707 17.938 -2.795 1 93.44 130 SER B O 1
ATOM 2831 N N . TRP B 1 131 ? 6.895 18.219 -2.818 1 94.5 131 TRP B N 1
ATOM 2832 C CA . TRP B 1 131 ? 6.957 18.375 -4.27 1 94.5 131 TRP B CA 1
ATOM 2833 C C . TRP B 1 131 ? 6.434 17.141 -4.973 1 94.5 131 TRP B C 1
ATOM 2835 O O . TRP B 1 131 ? 5.609 17.234 -5.887 1 94.5 131 TRP B O 1
ATOM 2845 N N . VAL B 1 132 ? 6.902 15.977 -4.527 1 95.88 132 VAL B N 1
ATOM 2846 C CA . VAL B 1 132 ? 6.469 14.727 -5.145 1 95.88 132 VAL B CA 1
ATOM 2847 C C . VAL B 1 132 ? 4.953 14.586 -5.027 1 95.88 132 VAL B C 1
ATOM 2849 O O . VAL B 1 132 ? 4.277 14.258 -6.004 1 95.88 132 VAL B O 1
ATOM 2852 N N . LEU B 1 133 ? 4.438 14.773 -3.867 1 95.44 133 LEU B N 1
ATOM 2853 C CA . LEU B 1 133 ? 3.002 14.68 -3.625 1 95.44 133 LEU B CA 1
ATOM 2854 C C . LEU B 1 133 ? 2.227 15.578 -4.586 1 95.44 133 LEU B C 1
ATOM 2856 O O . LEU B 1 133 ? 1.215 15.156 -5.152 1 95.44 133 LEU B O 1
ATOM 2860 N N . ARG B 1 134 ? 2.709 16.734 -4.82 1 95.25 134 ARG B N 1
ATOM 2861 C CA . ARG B 1 134 ? 2.016 17.719 -5.652 1 95.25 134 ARG B CA 1
ATOM 2862 C C . ARG B 1 134 ? 2.031 17.297 -7.117 1 95.25 134 ARG B C 1
ATOM 2864 O O . ARG B 1 134 ? 1.159 17.688 -7.891 1 95.25 134 ARG B O 1
ATOM 2871 N N . GLN B 1 135 ? 2.99 16.578 -7.484 1 96.5 135 GLN B N 1
ATOM 2872 C CA . GLN B 1 135 ? 3.141 16.172 -8.883 1 96.5 135 GLN B CA 1
ATOM 2873 C C . GLN B 1 135 ? 2.205 15.023 -9.234 1 96.5 135 GLN B C 1
ATOM 2875 O O . GLN B 1 135 ? 1.998 14.719 -10.406 1 96.5 135 GLN B O 1
ATOM 2880 N N . LEU B 1 136 ? 1.692 14.367 -8.25 1 97.19 136 LEU B N 1
ATOM 2881 C CA . LEU B 1 136 ? 0.823 13.219 -8.5 1 97.19 136 LEU B CA 1
ATOM 2882 C C . LEU B 1 136 ? -0.561 13.68 -8.945 1 97.19 136 LEU B C 1
ATOM 2884 O O . LEU B 1 136 ? -1.084 14.68 -8.453 1 97.19 136 LEU B O 1
ATOM 2888 N N . ARG B 1 137 ? -1.143 12.906 -9.938 1 97.44 137 ARG B N 1
ATOM 2889 C CA . ARG B 1 137 ? -2.488 13.195 -10.422 1 97.44 137 ARG B CA 1
ATOM 2890 C C . ARG B 1 137 ? -3.412 12 -10.219 1 97.44 137 ARG B C 1
ATOM 2892 O O . ARG B 1 137 ? -3.547 11.156 -11.109 1 97.44 137 ARG B O 1
ATOM 2899 N N . PRO B 1 138 ? -4.086 11.938 -9.031 1 97.12 138 PRO B N 1
ATOM 2900 C CA . PRO B 1 138 ? -5.117 10.906 -8.891 1 97.12 138 PRO B CA 1
ATOM 2901 C C . PRO B 1 138 ? -6.277 11.102 -9.859 1 97.12 138 PRO B C 1
ATOM 2903 O O . PRO B 1 138 ? -6.699 12.227 -10.117 1 97.12 138 PRO B O 1
ATOM 2906 N N . VAL B 1 139 ? -6.82 9.977 -10.422 1 98 139 VAL B N 1
ATOM 2907 C CA . VAL B 1 139 ? -7.863 10.094 -11.438 1 98 139 VAL B CA 1
ATOM 2908 C C . VAL B 1 139 ? -8.945 9.039 -11.195 1 98 139 VAL B C 1
ATOM 2910 O O . VAL B 1 139 ? -8.727 8.086 -10.445 1 98 139 VAL B O 1
ATOM 2913 N N . SER B 1 140 ? -10.078 9.25 -11.688 1 97.44 140 SER B N 1
ATOM 2914 C CA . SER B 1 140 ? -11.102 8.227 -11.914 1 97.44 140 SER B CA 1
ATOM 2915 C C . SER B 1 140 ? -11.055 7.711 -13.352 1 97.44 140 SER B C 1
ATOM 2917 O O . SER B 1 140 ? -10.734 8.453 -14.273 1 97.44 140 SER B O 1
ATOM 2919 N N . PHE B 1 141 ? -11.344 6.375 -13.539 1 96.81 141 PHE B N 1
ATOM 2920 C CA . PHE B 1 141 ? -11.273 5.793 -14.875 1 96.81 141 PHE B CA 1
ATOM 2921 C C . PHE B 1 141 ? -12.102 4.516 -14.953 1 96.81 141 PHE B C 1
ATOM 2923 O O . PHE B 1 141 ? -12.555 4 -13.93 1 96.81 141 PHE B O 1
ATOM 2930 N N . LYS B 1 142 ? -12.297 4.121 -16.234 1 94.44 142 LYS B N 1
ATOM 2931 C CA . LYS B 1 142 ? -12.859 2.811 -16.531 1 94.44 142 LYS B CA 1
ATOM 2932 C C . LYS B 1 142 ? -11.961 2.027 -17.484 1 94.44 142 LYS B C 1
ATOM 2934 O O . LYS B 1 142 ? -11.312 2.609 -18.359 1 94.44 142 LYS B O 1
ATOM 2939 N N . PHE B 1 143 ? -11.922 0.747 -17.234 1 90.31 143 PHE B N 1
ATOM 2940 C CA . PHE B 1 143 ? -11.211 -0.092 -18.188 1 90.31 143 PHE B CA 1
ATOM 2941 C C . PHE B 1 143 ? -11.984 -0.196 -19.5 1 90.31 143 PHE B C 1
ATOM 2943 O O . PHE B 1 143 ? -13.211 -0.125 -19.5 1 90.31 143 PHE B O 1
ATOM 2950 N N . ASN B 1 144 ? -11.211 -0.324 -20.609 1 90.75 144 ASN B N 1
ATOM 2951 C CA . ASN B 1 144 ? -11.844 -0.41 -21.922 1 90.75 144 ASN B CA 1
ATOM 2952 C C . ASN B 1 144 ? -12.602 -1.725 -22.094 1 90.75 144 ASN B C 1
ATOM 2954 O O . ASN B 1 144 ? -13.617 -1.772 -22.781 1 90.75 144 ASN B O 1
ATOM 2958 N N . LYS B 1 145 ? -12.125 -2.795 -21.5 1 85.56 145 LYS B N 1
ATOM 2959 C CA . LYS B 1 145 ? -12.695 -4.125 -21.688 1 85.56 145 LYS B CA 1
ATOM 2960 C C . LYS B 1 145 ? -12.453 -5 -20.453 1 85.56 145 LYS B C 1
ATOM 2962 O O . LYS B 1 145 ? -11.711 -4.617 -19.547 1 85.56 145 LYS B O 1
ATOM 2967 N N . GLY B 1 146 ? -13.141 -6.094 -20.359 1 79.88 146 GLY B N 1
ATOM 2968 C CA . GLY B 1 146 ? -12.992 -7.047 -19.281 1 79.88 146 GLY B CA 1
ATOM 2969 C C . GLY B 1 146 ? -14.102 -6.969 -18.25 1 79.88 146 GLY B C 1
ATOM 2970 O O . GLY B 1 146 ? -14.984 -6.105 -18.344 1 79.88 146 GLY B O 1
ATOM 2971 N N . PRO B 1 147 ? -14.039 -7.941 -17.312 1 79.25 147 PRO B N 1
ATOM 2972 C CA . PRO B 1 147 ? -15.125 -8.039 -16.344 1 79.25 147 PRO B CA 1
ATOM 2973 C C . PRO B 1 147 ? -15.219 -6.812 -15.438 1 79.25 147 PRO B C 1
ATOM 2975 O O . PRO B 1 147 ? -16.281 -6.531 -14.875 1 79.25 147 PRO B O 1
ATOM 2978 N N . GLU B 1 148 ? -14.188 -6.051 -15.398 1 85.5 148 GLU B N 1
ATOM 2979 C CA . GLU B 1 148 ? -14.156 -4.922 -14.477 1 85.5 148 GLU B CA 1
ATOM 2980 C C . GLU B 1 148 ? -14.484 -3.615 -15.188 1 85.5 148 GLU B C 1
ATOM 2982 O O . GLU B 1 148 ? -14.523 -2.555 -14.57 1 85.5 148 GLU B O 1
ATOM 2987 N N . ALA B 1 149 ? -14.734 -3.639 -16.484 1 89.06 149 ALA B N 1
ATOM 2988 C CA . ALA B 1 149 ? -14.938 -2.445 -17.297 1 89.06 149 ALA B CA 1
ATOM 2989 C C . ALA B 1 149 ? -16.203 -1.705 -16.891 1 89.06 149 ALA B C 1
ATOM 2991 O O . ALA B 1 149 ? -16.359 -0.514 -17.172 1 89.06 149 ALA B O 1
ATOM 2992 N N . LYS B 1 150 ? -17.156 -2.314 -16.219 1 91.5 150 LYS B N 1
ATOM 2993 C CA . LYS B 1 150 ? -18.422 -1.702 -15.844 1 91.5 150 LYS B CA 1
ATOM 2994 C C . LYS B 1 150 ? -18.266 -0.854 -14.586 1 91.5 150 LYS B C 1
ATOM 2996 O O . LYS B 1 150 ? -19.156 -0.069 -14.25 1 91.5 150 LYS B O 1
ATOM 3001 N N . TYR B 1 151 ? -17.234 -1.005 -13.859 1 91.38 151 TYR B N 1
ATOM 3002 C CA . TYR B 1 151 ? -17.031 -0.286 -12.609 1 91.38 151 TYR B CA 1
ATOM 3003 C C . TYR B 1 151 ? -16.109 0.907 -12.805 1 91.38 151 TYR B C 1
ATOM 3005 O O . TYR B 1 151 ? -15.117 0.82 -13.531 1 91.38 151 TYR B O 1
ATOM 3013 N N . SER B 1 152 ? -16.391 2.053 -12.188 1 94.44 152 SER B N 1
ATOM 3014 C CA . SER B 1 152 ? -15.453 3.168 -12.086 1 94.44 152 SER B CA 1
ATOM 3015 C C . SER B 1 152 ? -14.359 2.883 -11.055 1 94.44 152 SER B C 1
ATOM 3017 O O . SER B 1 152 ? -14.648 2.367 -9.969 1 94.44 152 SER B O 1
ATOM 3019 N N . ARG B 1 153 ? -13.172 3.236 -11.461 1 92.81 153 ARG B N 1
ATOM 3020 C CA . ARG B 1 153 ? -12.023 2.965 -10.609 1 92.81 153 ARG B CA 1
ATOM 3021 C C . ARG B 1 153 ? -11.289 4.254 -10.242 1 92.81 153 ARG B C 1
ATOM 3023 O O . ARG B 1 153 ? -11.477 5.281 -10.898 1 92.81 153 ARG B O 1
ATOM 3030 N N . TYR B 1 154 ? -10.562 4.234 -9.148 1 95.25 154 TYR B N 1
ATOM 3031 C CA . TYR B 1 154 ? -9.695 5.332 -8.727 1 95.25 154 TYR B CA 1
ATOM 3032 C C . TYR B 1 154 ? -8.242 4.895 -8.703 1 95.25 154 TYR B C 1
ATOM 3034 O O . TYR B 1 154 ? -7.918 3.811 -8.203 1 95.25 154 TYR B O 1
ATOM 3042 N N . GLY B 1 155 ? -7.383 5.633 -9.273 1 96.44 155 GLY B N 1
ATOM 3043 C CA . GLY B 1 155 ? -5.969 5.289 -9.297 1 96.44 155 GLY B CA 1
ATOM 3044 C C . GLY B 1 155 ? -5.121 6.305 -10.039 1 96.44 155 GLY B C 1
ATOM 3045 O O . GLY B 1 155 ? -5.289 7.516 -9.859 1 96.44 155 GLY B O 1
ATOM 3046 N N . PHE B 1 156 ? -4.145 5.785 -10.742 1 97.06 156 PHE B N 1
ATOM 3047 C CA . PHE B 1 156 ? -3.195 6.617 -11.477 1 97.06 156 PHE B CA 1
ATOM 3048 C C . PHE B 1 156 ? -2.992 6.086 -12.891 1 97.06 156 PHE B C 1
ATOM 3050 O O . PHE B 1 156 ? -3.264 4.914 -13.164 1 97.06 156 PHE B O 1
ATOM 3057 N N . VAL B 1 157 ? -2.576 6.98 -13.766 1 96.94 157 VAL B N 1
ATOM 3058 C CA . VAL B 1 157 ? -2.096 6.586 -15.0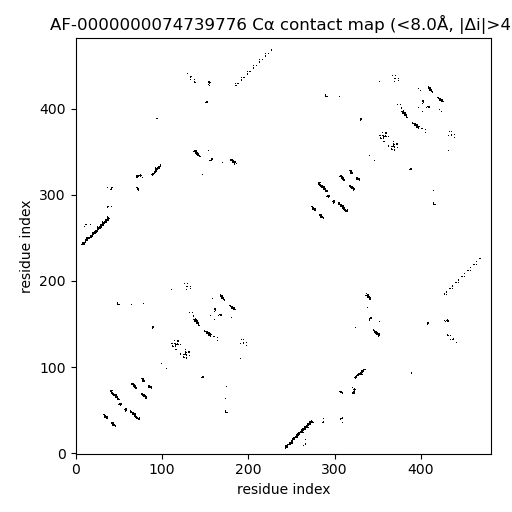86 1 96.94 157 VAL B CA 1
ATOM 3059 C C . VAL B 1 157 ? -0.598 6.289 -15.023 1 96.94 157 VAL B C 1
ATOM 3061 O O . VAL B 1 157 ? 0.2 7.164 -14.68 1 96.94 157 VAL B O 1
ATOM 3064 N N . ALA B 1 158 ? -0.234 5.055 -15.352 1 96.94 158 ALA B N 1
ATOM 3065 C CA . ALA B 1 158 ? 1.13 4.57 -15.164 1 96.94 158 ALA B CA 1
ATOM 3066 C C . ALA B 1 158 ? 2.135 5.449 -15.898 1 96.94 158 ALA B C 1
ATOM 3068 O O . ALA B 1 158 ? 3.221 5.727 -15.383 1 96.94 158 ALA B O 1
ATOM 3069 N N . GLN B 1 159 ? 1.844 5.926 -17.094 1 96.62 159 GLN B N 1
ATOM 3070 C CA . GLN B 1 159 ? 2.734 6.75 -17.906 1 96.62 159 GLN B CA 1
ATOM 3071 C C . GLN B 1 159 ? 3.057 8.062 -17.188 1 96.62 159 GLN B C 1
ATOM 3073 O O . GLN B 1 159 ? 4.211 8.5 -17.188 1 96.62 159 GLN B O 1
ATOM 3078 N N . GLU B 1 160 ? 2.062 8.656 -16.641 1 97.38 160 GLU B N 1
ATOM 3079 C CA . GLU B 1 160 ? 2.25 9.906 -15.898 1 97.38 160 GLU B CA 1
ATOM 3080 C C . GLU B 1 160 ? 3.041 9.672 -14.617 1 97.38 160 GLU B C 1
ATOM 3082 O O . GLU B 1 160 ? 3.918 10.469 -14.273 1 97.38 160 GLU B O 1
ATOM 3087 N N . LEU B 1 161 ? 2.707 8.633 -13.914 1 97.44 161 LEU B N 1
ATOM 3088 C CA . LEU B 1 161 ? 3.387 8.32 -12.664 1 97.44 161 LEU B CA 1
ATOM 3089 C C . LEU B 1 161 ? 4.867 8.047 -12.898 1 97.44 161 LEU B C 1
ATOM 3091 O O . LEU B 1 161 ? 5.711 8.383 -12.07 1 97.44 161 LEU B O 1
ATOM 3095 N N . ARG B 1 162 ? 5.195 7.418 -14.023 1 96.5 162 ARG B N 1
ATOM 3096 C CA . ARG B 1 162 ? 6.57 7.062 -14.359 1 96.5 162 ARG B CA 1
ATOM 3097 C C . ARG B 1 162 ? 7.457 8.297 -14.438 1 96.5 162 ARG B C 1
ATOM 3099 O O . ARG B 1 162 ? 8.641 8.242 -14.109 1 96.5 162 ARG B O 1
ATOM 3106 N N . GLU B 1 163 ? 6.883 9.414 -14.781 1 96.38 163 GLU B N 1
ATOM 3107 C CA . GLU B 1 163 ? 7.641 10.664 -14.891 1 96.38 163 GLU B CA 1
ATOM 3108 C C . GLU B 1 163 ? 8.055 11.18 -13.516 1 96.38 163 GLU B C 1
ATOM 3110 O O . GLU B 1 163 ? 9.086 11.836 -13.383 1 96.38 163 GLU B O 1
ATOM 3115 N N . VAL B 1 164 ? 7.281 10.859 -12.516 1 96 164 VAL B N 1
ATOM 3116 C CA . VAL B 1 164 ? 7.527 11.383 -11.172 1 96 164 VAL B CA 1
ATOM 3117 C C . VAL B 1 164 ? 8.172 10.297 -10.305 1 96 164 VAL B C 1
ATOM 3119 O O . VAL B 1 164 ? 9.102 10.578 -9.547 1 96 164 VAL B O 1
ATOM 3122 N N . LEU B 1 165 ? 7.699 9.07 -10.422 1 96.81 165 LEU B N 1
ATOM 3123 C CA . LEU B 1 165 ? 8.148 7.93 -9.625 1 96.81 165 LEU B CA 1
ATOM 3124 C C . LEU B 1 165 ? 8.367 6.703 -10.508 1 96.81 165 LEU B C 1
ATOM 3126 O O . LEU B 1 165 ? 7.629 5.719 -10.398 1 96.81 165 LEU B O 1
ATOM 3130 N N . PRO B 1 166 ? 9.383 6.672 -11.273 1 96.19 166 PRO B N 1
ATOM 3131 C CA . PRO B 1 166 ? 9.602 5.559 -12.203 1 96.19 166 PRO B CA 1
ATOM 3132 C C . PRO B 1 166 ? 9.75 4.219 -11.492 1 96.19 166 PRO B C 1
ATOM 3134 O O . PRO B 1 166 ? 9.406 3.174 -12.055 1 96.19 166 PRO B O 1
ATOM 3137 N N . SER B 1 167 ? 10.227 4.223 -10.281 1 94.5 167 SER B N 1
ATOM 3138 C CA . SER B 1 167 ? 10.461 2.975 -9.562 1 94.5 167 SER B CA 1
ATOM 3139 C C . SER B 1 167 ? 9.156 2.254 -9.258 1 94.5 167 SER B C 1
ATOM 3141 O O . SER B 1 167 ? 9.156 1.06 -8.953 1 94.5 167 SER B O 1
ATOM 3143 N N . LEU B 1 168 ? 8.023 2.932 -9.344 1 95.69 168 LEU B N 1
ATOM 3144 C CA . LEU B 1 168 ? 6.734 2.34 -8.992 1 95.69 168 LEU B CA 1
ATOM 3145 C C . LEU B 1 168 ? 6.035 1.795 -10.234 1 95.69 168 LEU B C 1
ATOM 3147 O O . LEU B 1 168 ? 4.918 1.277 -10.141 1 95.69 168 LEU B O 1
ATOM 3151 N N . VAL B 1 169 ? 6.625 1.876 -11.375 1 94.62 169 VAL B N 1
ATOM 3152 C CA . VAL B 1 169 ? 5.98 1.457 -12.617 1 94.62 169 VAL B CA 1
ATOM 3153 C C . VAL B 1 169 ? 6.707 0.245 -13.195 1 94.62 169 VAL B C 1
ATOM 3155 O O . VAL B 1 169 ? 7.938 0.208 -13.227 1 94.62 169 VAL B O 1
ATOM 3158 N N . ARG B 1 170 ? 5.949 -0.747 -13.5 1 89.25 170 ARG B N 1
ATOM 3159 C CA . ARG B 1 170 ? 6.48 -1.969 -14.094 1 89.25 170 ARG B CA 1
ATOM 3160 C C . ARG B 1 170 ? 6.027 -2.119 -15.539 1 89.25 170 ARG B C 1
ATOM 3162 O O . ARG B 1 170 ? 4.875 -1.83 -15.867 1 89.25 170 ARG B O 1
ATOM 3169 N N . ASP B 1 171 ? 6.926 -2.666 -16.344 1 86.12 171 ASP B N 1
ATOM 3170 C CA . ASP B 1 171 ? 6.586 -3.088 -17.703 1 86.12 171 ASP B CA 1
ATOM 3171 C C . ASP B 1 171 ? 6.137 -4.547 -17.719 1 86.12 171 ASP B C 1
ATOM 3173 O O . ASP B 1 171 ? 6.91 -5.445 -17.391 1 86.12 171 ASP B O 1
ATOM 3177 N N . ILE B 1 172 ? 4.906 -4.691 -18.031 1 77.81 172 ILE B N 1
ATOM 3178 C CA . ILE B 1 172 ? 4.375 -6.051 -18.078 1 77.81 172 ILE B CA 1
ATOM 3179 C C . ILE B 1 172 ? 4.398 -6.559 -19.516 1 77.81 172 ILE B C 1
ATOM 3181 O O . ILE B 1 172 ? 3.799 -5.949 -20.406 1 77.81 172 ILE B O 1
ATOM 3185 N N . LYS B 1 173 ? 5.309 -7.605 -19.766 1 65.94 173 LYS B N 1
ATOM 3186 C CA . LYS B 1 173 ? 5.414 -8.211 -21.094 1 65.94 173 LYS B CA 1
ATOM 3187 C C . LYS B 1 173 ? 4.789 -9.602 -21.109 1 65.94 173 LYS B C 1
ATOM 3189 O O . LYS B 1 173 ? 4.684 -10.258 -20.078 1 65.94 173 LYS B O 1
ATOM 3194 N N . GLY B 1 174 ? 4.258 -10.086 -22.234 1 57.5 174 GLY B N 1
ATOM 3195 C CA . GLY B 1 174 ? 4.164 -11.508 -22.531 1 57.5 174 GLY B CA 1
ATOM 3196 C C . GLY B 1 174 ? 2.736 -12.016 -22.547 1 57.5 174 GLY B C 1
ATOM 3197 O O . GLY B 1 174 ? 2.486 -13.172 -22.906 1 57.5 174 GLY B O 1
ATOM 3198 N N . ASP B 1 175 ? 1.826 -11.234 -21.859 1 50.69 175 ASP B N 1
ATOM 3199 C CA . ASP B 1 175 ? 0.547 -11.938 -21.906 1 50.69 175 ASP B CA 1
ATOM 3200 C C . ASP B 1 175 ? -0.132 -11.758 -23.25 1 50.69 175 ASP B C 1
ATOM 3202 O O . ASP B 1 175 ? -1.361 -11.719 -23.344 1 50.69 175 ASP B O 1
ATOM 3206 N N . GLY B 1 176 ? 0.743 -11.859 -24.328 1 48.53 176 GLY B N 1
ATOM 3207 C CA . GLY B 1 176 ? 0.215 -11.672 -25.656 1 48.53 176 GLY B CA 1
ATOM 3208 C C . GLY B 1 176 ? -0.06 -10.219 -26 1 48.53 176 GLY B C 1
ATOM 3209 O O . GLY B 1 176 ? -0.421 -9.898 -27.125 1 48.53 176 GLY B O 1
ATOM 3210 N N . SER B 1 177 ? -0.367 -9.562 -25.031 1 49.53 177 SER B N 1
ATOM 3211 C CA . SER B 1 177 ? -0.708 -8.188 -25.359 1 49.53 177 SER B CA 1
ATOM 3212 C C . SER B 1 177 ? 0.533 -7.301 -25.391 1 49.53 177 SER B C 1
ATOM 3214 O O . SER B 1 177 ? 1.591 -7.691 -24.891 1 49.53 177 SER B O 1
ATOM 3216 N N . GLU B 1 178 ? 0.448 -6.414 -26.297 1 56.56 178 GLU B N 1
ATOM 3217 C CA . GLU B 1 178 ? 1.411 -5.316 -26.281 1 56.56 178 GLU B CA 1
ATOM 3218 C C . GLU B 1 178 ? 1.75 -4.902 -24.859 1 56.56 178 GLU B C 1
ATOM 3220 O O . GLU B 1 178 ? 0.934 -5.062 -23.953 1 56.56 178 GLU B O 1
ATOM 3225 N N . GLY B 1 179 ? 2.963 -4.879 -24.5 1 72.56 179 GLY B N 1
ATOM 3226 C CA . GLY B 1 179 ? 3.504 -4.457 -23.219 1 72.56 179 GLY B CA 1
ATOM 3227 C C . GLY B 1 179 ? 2.668 -3.391 -22.547 1 72.56 179 GLY B C 1
ATOM 3228 O O . GLY B 1 179 ? 2.189 -2.461 -23.203 1 72.56 179 GLY B O 1
ATOM 3229 N N . HIS B 1 180 ? 1.989 -3.643 -21.5 1 83.56 180 HIS B N 1
ATOM 3230 C CA . HIS B 1 180 ? 1.294 -2.637 -20.703 1 83.56 180 HIS B CA 1
ATOM 3231 C C . HIS B 1 180 ? 2.049 -2.336 -19.406 1 83.56 180 HIS B C 1
ATOM 3233 O O . HIS B 1 180 ? 2.994 -3.047 -19.062 1 83.56 180 HIS B O 1
ATOM 3239 N N . LEU B 1 181 ? 1.646 -1.191 -18.938 1 90.94 181 LEU B N 1
ATOM 3240 C CA . LEU B 1 181 ? 2.285 -0.753 -17.703 1 90.94 181 LEU B CA 1
ATOM 3241 C C . LEU B 1 181 ? 1.403 -1.064 -16.5 1 90.94 181 LEU B C 1
ATOM 3243 O O . LEU B 1 181 ? 0.184 -1.187 -16.625 1 90.94 181 LEU B O 1
ATOM 3247 N N . ALA B 1 182 ? 2.01 -1.316 -15.406 1 92 182 ALA B N 1
ATOM 3248 C CA . ALA B 1 182 ? 1.333 -1.525 -14.133 1 92 182 ALA B CA 1
ATOM 3249 C C . ALA B 1 182 ? 1.967 -0.681 -13.031 1 92 182 ALA B C 1
ATOM 3251 O O . ALA B 1 182 ? 3.111 -0.238 -13.156 1 92 182 ALA B O 1
ATOM 3252 N N . VAL B 1 183 ? 1.198 -0.425 -12.016 1 94.06 183 VAL B N 1
ATOM 3253 C CA . VAL B 1 183 ? 1.64 0.432 -10.922 1 94.06 183 VAL B CA 1
ATOM 3254 C C . VAL B 1 183 ? 1.711 -0.376 -9.625 1 94.06 183 VAL B C 1
ATOM 3256 O O . VAL B 1 183 ? 0.819 -1.178 -9.336 1 94.06 183 VAL B O 1
ATOM 3259 N N . VAL B 1 184 ? 2.807 -0.182 -8.852 1 93.75 184 VAL B N 1
ATOM 3260 C CA . VAL B 1 184 ? 2.918 -0.732 -7.508 1 93.75 184 VAL B CA 1
ATOM 3261 C C . VAL B 1 184 ? 2.252 0.211 -6.508 1 93.75 184 VAL B C 1
ATOM 3263 O O . VAL B 1 184 ? 2.934 0.934 -5.777 1 93.75 184 VAL B O 1
ATOM 3266 N N . TYR B 1 185 ? 0.92 0.08 -6.344 1 94.06 185 TYR B N 1
ATOM 3267 C CA . TYR B 1 185 ? 0.111 0.99 -5.543 1 94.06 185 TYR B CA 1
ATOM 3268 C C . TYR B 1 185 ? 0.516 0.931 -4.074 1 94.06 185 TYR B C 1
ATOM 3270 O O . TYR B 1 185 ? 0.437 1.934 -3.361 1 94.06 185 TYR B O 1
ATOM 3278 N N . GLN B 1 186 ? 0.918 -0.197 -3.641 1 93.94 186 GLN B N 1
ATOM 3279 C CA . GLN B 1 186 ? 1.242 -0.385 -2.23 1 93.94 186 GLN B CA 1
ATOM 3280 C C . GLN B 1 186 ? 2.342 0.575 -1.785 1 93.94 186 GLN B C 1
ATOM 3282 O O . GLN B 1 186 ? 2.332 1.053 -0.649 1 93.94 186 GLN B O 1
ATOM 3287 N N . ASP B 1 187 ? 3.307 0.875 -2.656 1 96.25 187 ASP B N 1
ATOM 3288 C CA . ASP B 1 187 ? 4.426 1.746 -2.316 1 96.25 187 ASP B CA 1
ATOM 3289 C C . ASP B 1 187 ? 3.953 3.172 -2.047 1 96.25 187 ASP B C 1
ATOM 3291 O O . ASP B 1 187 ? 4.629 3.938 -1.356 1 96.25 187 ASP B O 1
ATOM 3295 N N . LEU B 1 188 ? 2.771 3.551 -2.553 1 96.75 188 LEU B N 1
ATOM 3296 C CA . LEU B 1 188 ? 2.234 4.887 -2.322 1 96.75 188 LEU B CA 1
ATOM 3297 C C . LEU B 1 188 ? 1.805 5.055 -0.868 1 96.75 188 LEU B C 1
ATOM 3299 O O . LEU B 1 188 ? 1.688 6.18 -0.378 1 96.75 188 LEU B O 1
ATOM 3303 N N . ILE B 1 189 ? 1.588 3.953 -0.199 1 97.25 189 ILE B N 1
ATOM 3304 C CA . ILE B 1 189 ? 1.194 4.016 1.205 1 97.25 189 ILE B CA 1
ATOM 3305 C C . ILE B 1 189 ? 2.318 4.637 2.029 1 97.25 189 ILE B C 1
ATOM 3307 O O . ILE B 1 189 ? 2.07 5.496 2.881 1 97.25 189 ILE B O 1
ATOM 3311 N N . ALA B 1 190 ? 3.537 4.227 1.809 1 97.44 190 ALA B N 1
ATOM 3312 C CA . ALA B 1 190 ? 4.68 4.801 2.518 1 97.44 190 ALA B CA 1
ATOM 3313 C C . ALA B 1 190 ? 4.848 6.277 2.178 1 97.44 190 ALA B C 1
ATOM 3315 O O . ALA B 1 190 ? 5.133 7.094 3.059 1 97.44 190 ALA B O 1
ATOM 3316 N N . LEU B 1 191 ? 4.719 6.617 0.925 1 96.69 191 LEU B N 1
ATOM 3317 C CA . LEU B 1 191 ? 4.82 8.008 0.498 1 96.69 191 LEU B CA 1
ATOM 3318 C C . LEU B 1 191 ? 3.756 8.867 1.175 1 96.69 191 LEU B C 1
ATOM 3320 O O . LEU B 1 191 ? 4.055 9.945 1.685 1 96.69 191 LEU B O 1
ATOM 3324 N N . LEU B 1 192 ? 2.516 8.375 1.183 1 97.44 192 LEU B N 1
ATOM 3325 C CA . LEU B 1 192 ? 1.412 9.109 1.79 1 97.44 192 LEU B CA 1
ATOM 3326 C C . LEU B 1 192 ? 1.604 9.234 3.299 1 97.44 192 LEU B C 1
ATOM 3328 O O . LEU B 1 192 ? 1.2 10.227 3.902 1 97.44 192 LEU B O 1
ATOM 3332 N N . THR B 1 193 ? 2.209 8.227 3.887 1 97.75 193 THR B N 1
ATOM 3333 C CA . THR B 1 193 ? 2.549 8.312 5.301 1 97.75 193 THR B CA 1
ATOM 3334 C C . THR B 1 193 ? 3.527 9.453 5.555 1 97.75 193 THR B C 1
ATOM 3336 O O . THR B 1 193 ? 3.312 10.281 6.449 1 97.75 193 THR B O 1
ATOM 3339 N N . ALA B 1 194 ? 4.59 9.492 4.758 1 97.12 194 ALA B N 1
ATOM 3340 C CA . ALA B 1 194 ? 5.562 10.57 4.887 1 97.12 194 ALA B CA 1
ATOM 3341 C C . ALA B 1 194 ? 4.898 11.93 4.684 1 97.12 194 ALA B C 1
ATOM 3343 O O . ALA B 1 194 ? 5.195 12.891 5.406 1 97.12 194 ALA B O 1
ATOM 3344 N N . ALA B 1 195 ? 4.039 12.008 3.719 1 96.44 195 ALA B N 1
ATOM 3345 C CA . ALA B 1 195 ? 3.328 13.25 3.436 1 96.44 195 ALA B CA 1
ATOM 3346 C C . ALA B 1 195 ? 2.443 13.656 4.609 1 96.44 195 ALA B C 1
ATOM 3348 O O . ALA B 1 195 ? 2.404 14.828 4.992 1 96.44 195 ALA B O 1
ATOM 3349 N N . ALA B 1 196 ? 1.727 12.711 5.152 1 97 196 ALA B N 1
ATOM 3350 C CA . ALA B 1 196 ? 0.869 12.984 6.301 1 97 196 ALA B CA 1
ATOM 3351 C C . ALA B 1 196 ? 1.688 13.469 7.496 1 97 196 ALA B C 1
ATOM 3353 O O . ALA B 1 196 ? 1.267 14.375 8.219 1 97 196 ALA B O 1
ATOM 3354 N N . GLN B 1 197 ? 2.824 12.898 7.727 1 96.5 197 GLN B N 1
ATOM 3355 C CA . GLN B 1 197 ? 3.709 13.32 8.812 1 96.5 197 GLN B CA 1
ATOM 3356 C C . GLN B 1 197 ? 4.195 14.75 8.602 1 96.5 197 GLN B C 1
ATOM 3358 O O . GLN B 1 197 ? 4.23 15.547 9.547 1 96.5 197 GLN B O 1
ATOM 3363 N N . MET B 1 198 ? 4.559 15.016 7.418 1 94.25 198 MET B N 1
ATOM 3364 C CA . MET B 1 198 ? 4.992 16.359 7.074 1 94.25 198 MET B CA 1
ATOM 3365 C C . MET B 1 198 ? 3.879 17.375 7.328 1 94.25 198 MET B C 1
ATOM 3367 O O . MET B 1 198 ? 4.113 18.438 7.922 1 94.25 198 MET B O 1
ATOM 3371 N N . LEU B 1 199 ? 2.699 17.062 6.883 1 95.12 199 LEU B N 1
ATOM 3372 C CA . LEU B 1 199 ? 1.564 17.953 7.078 1 95.12 199 LEU B CA 1
ATOM 3373 C C . LEU B 1 199 ? 1.254 18.125 8.562 1 95.12 199 LEU B C 1
ATOM 3375 O O . LEU B 1 199 ? 0.917 19.219 9.008 1 95.12 199 LEU B O 1
ATOM 3379 N N . GLN B 1 200 ? 1.394 17.062 9.25 1 95.25 200 GLN B N 1
ATOM 3380 C CA . GLN B 1 200 ? 1.18 17.141 10.695 1 95.25 200 GLN B CA 1
ATOM 3381 C C . GLN B 1 200 ? 2.16 18.109 11.352 1 95.25 200 GLN B C 1
ATOM 3383 O O . GLN B 1 200 ? 1.78 18.875 12.234 1 95.25 200 GLN B O 1
ATOM 3388 N N . GLU B 1 201 ? 3.375 18.016 11.016 1 94.69 201 GLU B N 1
ATOM 3389 C CA . GLU B 1 201 ? 4.383 18.922 11.555 1 94.69 201 GLU B CA 1
ATOM 3390 C C . GLU B 1 201 ? 4.07 20.375 11.195 1 94.69 201 GLU B C 1
ATOM 3392 O O . GLU B 1 201 ? 4.191 21.266 12.039 1 94.69 201 GLU B O 1
ATOM 3397 N N . LYS B 1 202 ? 3.693 20.594 9.969 1 93.62 202 LYS B N 1
ATOM 3398 C CA . LYS B 1 202 ? 3.35 21.938 9.516 1 93.62 202 LYS B CA 1
ATOM 3399 C C . LYS B 1 202 ? 2.16 22.484 10.297 1 93.62 202 LYS B C 1
ATOM 3401 O O . LYS B 1 202 ? 2.168 23.641 10.711 1 93.62 202 LYS B O 1
ATOM 3406 N N . VAL B 1 203 ? 1.181 21.656 10.484 1 94.94 203 VAL B N 1
ATOM 3407 C CA . VAL B 1 203 ? -0.018 22.062 11.219 1 94.94 203 VAL B CA 1
ATOM 3408 C C . VAL B 1 203 ? 0.345 22.391 12.664 1 94.94 203 VAL B C 1
ATOM 3410 O O . VAL B 1 203 ? -0.167 23.359 13.234 1 94.94 203 VAL B O 1
ATOM 3413 N N . SER B 1 204 ? 1.229 21.641 13.234 1 94 204 SER B N 1
ATOM 3414 C CA . SER B 1 204 ? 1.676 21.891 14.602 1 94 204 SER B CA 1
ATOM 3415 C C . SER B 1 204 ? 2.414 23.219 14.703 1 94 204 SER B C 1
ATOM 3417 O O . SER B 1 204 ? 2.191 23.984 15.648 1 94 204 SER B O 1
ATOM 3419 N N . LYS B 1 205 ? 3.227 23.531 13.82 1 94.44 205 LYS B N 1
ATOM 3420 C CA . LYS B 1 205 ? 3.963 24.797 13.797 1 94.44 205 LYS B CA 1
ATOM 3421 C C . LYS B 1 205 ? 3.018 25.984 13.617 1 94.44 205 LYS B C 1
ATOM 3423 O O . LYS B 1 205 ? 3.193 27.016 14.258 1 94.44 205 LYS B O 1
ATOM 3428 N N . GLN B 1 206 ? 2.051 25.781 12.734 1 95.25 206 GLN B N 1
ATOM 3429 C CA . GLN B 1 206 ? 1.058 26.828 12.523 1 95.25 206 GLN B CA 1
ATOM 3430 C C . GLN B 1 206 ? 0.241 27.078 13.781 1 95.25 206 GLN B C 1
ATOM 3432 O O . GLN B 1 206 ? -0.088 28.219 14.102 1 95.25 206 GLN B O 1
ATOM 3437 N N . GLU B 1 207 ? -0.029 26.078 14.469 1 94.94 207 GLU B N 1
ATOM 3438 C CA . GLU B 1 207 ? -0.762 26.219 15.719 1 94.94 207 GLU B CA 1
ATOM 3439 C C . GLU B 1 207 ? 0.037 27.031 16.734 1 94.94 207 GLU B C 1
ATOM 3441 O O . GLU B 1 207 ? -0.52 27.875 17.438 1 94.94 207 GLU B O 1
ATOM 3446 N N . ALA B 1 208 ? 1.283 26.766 16.812 1 95.62 208 ALA B N 1
ATOM 3447 C CA . ALA B 1 208 ? 2.154 27.516 17.703 1 95.62 208 ALA B CA 1
ATOM 3448 C C . ALA B 1 208 ? 2.215 28.984 17.312 1 95.62 208 ALA B C 1
ATOM 3450 O O . ALA B 1 208 ? 2.189 29.859 18.188 1 95.62 208 ALA B O 1
ATOM 3451 N N . LYS B 1 209 ? 2.287 29.234 16.078 1 95.69 209 LYS B N 1
ATOM 3452 C CA . LYS B 1 209 ? 2.309 30.609 15.578 1 95.69 209 LYS B CA 1
ATOM 3453 C C . LYS B 1 209 ? 1.005 31.344 15.898 1 95.69 209 LYS B C 1
ATOM 3455 O O . LYS B 1 209 ? 1.02 32.5 16.328 1 95.69 209 LYS B O 1
ATOM 3460 N N . ILE B 1 210 ? -0.07 30.656 15.742 1 96.12 210 ILE B N 1
ATOM 3461 C CA . ILE B 1 210 ? -1.383 31.219 16.016 1 96.12 210 ILE B CA 1
ATOM 3462 C C . ILE B 1 210 ? -1.512 31.547 17.5 1 96.12 210 ILE B C 1
ATOM 3464 O O . ILE B 1 210 ? -1.99 32.625 17.875 1 96.12 210 ILE B O 1
ATOM 3468 N N . THR B 1 211 ? -1.004 30.703 18.266 1 95.19 211 THR B N 1
ATOM 3469 C CA . THR B 1 211 ? -1.05 30.922 19.719 1 95.19 211 THR B CA 1
ATOM 3470 C C . THR B 1 211 ? -0.226 32.125 20.109 1 95.19 211 THR B C 1
ATOM 3472 O O . THR B 1 211 ? -0.663 32.969 20.922 1 95.19 211 THR B O 1
ATOM 3475 N N . ARG B 1 212 ? 0.863 32.312 19.516 1 95.75 212 ARG B N 1
ATOM 3476 C CA . ARG B 1 212 ? 1.717 33.469 19.781 1 95.75 212 ARG B CA 1
ATOM 3477 C C . ARG B 1 212 ? 1.044 34.75 19.344 1 95.75 212 ARG B C 1
ATOM 3479 O O . ARG B 1 212 ? 1.091 35.75 20.062 1 95.75 212 ARG B O 1
ATOM 3486 N N . LEU B 1 213 ? 0.428 34.656 18.219 1 94.31 213 LEU B N 1
ATOM 3487 C CA . LEU B 1 213 ? -0.26 35.844 17.688 1 94.31 213 LEU B CA 1
ATOM 3488 C C . LEU B 1 213 ? -1.444 36.219 18.578 1 94.31 213 LEU B C 1
ATOM 3490 O O . LEU B 1 213 ? -1.712 37.406 18.797 1 94.31 213 LEU B O 1
ATOM 3494 N N . GLU B 1 214 ? -2.072 35.25 19.094 1 94.62 214 GLU B N 1
ATOM 3495 C CA . GLU B 1 214 ? -3.172 35.469 20.016 1 94.62 214 GLU B CA 1
ATOM 3496 C C . GLU B 1 214 ? -2.68 36.156 21.281 1 94.62 214 GLU B C 1
ATOM 3498 O O . GLU B 1 214 ? -3.311 37.125 21.766 1 94.62 214 GLU B O 1
ATOM 3503 N N . GLU B 1 215 ? -1.566 35.75 21.734 1 94.81 215 GLU B N 1
ATOM 3504 C CA . GLU B 1 215 ? -0.978 36.344 22.922 1 94.81 215 GLU B CA 1
ATOM 3505 C C . GLU B 1 215 ? -0.546 37.781 22.656 1 94.81 215 GLU B C 1
ATOM 3507 O O . GLU B 1 215 ? -0.753 38.656 23.5 1 94.81 215 GLU B O 1
ATOM 3512 N N . GLN B 1 216 ? 0.027 38.031 21.562 1 93.25 216 GLN B N 1
ATOM 3513 C CA . GLN B 1 216 ? 0.469 39.375 21.203 1 93.25 216 GLN B CA 1
ATOM 3514 C C . GLN B 1 216 ? -0.718 40.344 21.047 1 93.25 216 GLN B C 1
ATOM 3516 O O . GLN B 1 216 ? -0.648 41.5 21.469 1 93.25 216 GLN B O 1
ATOM 3521 N N . LEU B 1 217 ? -1.797 39.812 20.5 1 93.06 217 LEU B N 1
ATOM 3522 C CA . LEU B 1 217 ? -2.984 40.625 20.312 1 93.06 217 LEU B CA 1
ATOM 3523 C C . LEU B 1 217 ? -3.592 41.031 21.656 1 93.06 217 LEU B C 1
ATOM 3525 O O . LEU B 1 217 ? -4.078 42.156 21.828 1 93.06 217 LEU B O 1
ATOM 3529 N N . VAL B 1 218 ? -3.518 40.156 22.562 1 91.94 218 VAL B N 1
ATOM 3530 C CA . VAL B 1 218 ? -4.012 40.438 23.906 1 91.94 218 VAL B CA 1
ATOM 3531 C C . VAL B 1 218 ? -3.162 41.531 24.547 1 91.94 218 VAL B C 1
ATOM 3533 O O . VAL B 1 218 ? -3.693 42.469 25.141 1 91.94 218 VAL B O 1
ATOM 3536 N N . ALA B 1 219 ? -1.894 41.469 24.359 1 93.44 219 ALA B N 1
ATOM 3537 C CA . ALA B 1 219 ? -0.978 42.469 24.922 1 93.44 219 ALA B CA 1
ATOM 3538 C C . ALA B 1 219 ? -1.21 43.844 24.281 1 93.44 219 ALA B C 1
ATOM 3540 O O . ALA B 1 219 ? -1.196 44.875 24.984 1 93.44 219 ALA B O 1
ATOM 3541 N N . VAL B 1 220 ? -1.459 43.844 23.016 1 91.81 220 VAL B N 1
ATOM 3542 C CA . VAL B 1 220 ? -1.691 45.094 22.297 1 91.81 220 VAL B CA 1
ATOM 3543 C C . VAL B 1 220 ? -3.006 45.719 22.75 1 91.81 220 VAL B C 1
ATOM 3545 O O . VAL B 1 220 ? -3.09 46.938 22.953 1 91.81 220 VAL B O 1
ATOM 3548 N N . HIS B 1 221 ? -3.965 44.938 23.016 1 90 221 HIS B N 1
ATOM 3549 C CA . HIS B 1 221 ? -5.25 45.406 23.5 1 90 221 HIS B CA 1
ATOM 3550 C C . HIS B 1 221 ? -5.109 46.031 24.875 1 90 221 HIS B C 1
ATOM 3552 O O . HIS B 1 221 ? -5.711 47.094 25.156 1 90 221 HIS B O 1
ATOM 3558 N N . GLU B 1 222 ? -4.289 45.406 25.672 1 91.06 222 GLU B N 1
ATOM 3559 C CA . GLU B 1 222 ? -4.07 45.938 27.016 1 91.06 222 GLU B CA 1
ATOM 3560 C C . GLU B 1 222 ? -3.334 47.281 26.984 1 91.06 222 GLU B C 1
ATOM 3562 O O . GLU B 1 222 ? -3.676 48.188 27.719 1 91.06 222 GLU B O 1
ATOM 3567 N N . LYS B 1 223 ? -2.305 47.375 26.141 1 90.44 223 LYS B N 1
ATOM 3568 C 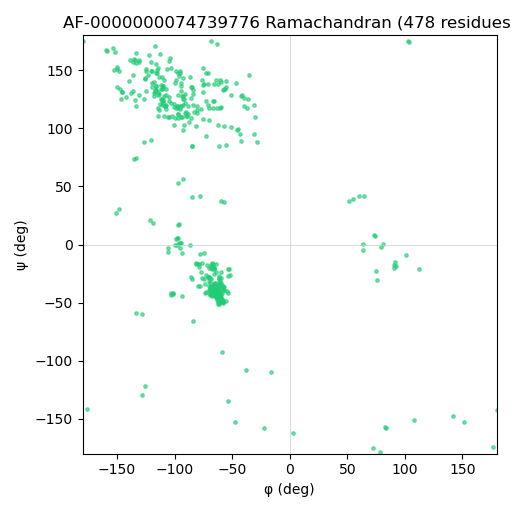CA . LYS B 1 223 ? -1.55 48.625 26 1 90.44 223 LYS B CA 1
ATOM 3569 C C . LYS B 1 223 ? -2.432 49.75 25.469 1 90.44 223 LYS B C 1
ATOM 3571 O O . LYS B 1 223 ? -2.322 50.906 25.906 1 90.44 223 LYS B O 1
ATOM 3576 N N . LEU B 1 224 ? -3.344 49.375 24.562 1 89.25 224 LEU B N 1
ATOM 3577 C CA . LEU B 1 224 ? -4.25 50.375 24 1 89.25 224 LEU B CA 1
ATOM 3578 C C . LEU B 1 224 ? -5.242 50.844 25.062 1 89.25 224 LEU B C 1
ATOM 3580 O O . LEU B 1 224 ? -5.559 52.031 25.109 1 89.25 224 LEU B O 1
ATOM 3584 N N . ASP B 1 225 ? -5.691 50 25.891 1 87.12 225 ASP B N 1
ATOM 3585 C CA . ASP B 1 225 ? -6.605 50.344 26.969 1 87.12 225 ASP B CA 1
ATOM 3586 C C . ASP B 1 225 ? -5.926 51.281 27.969 1 87.12 225 ASP B C 1
ATOM 3588 O O . ASP B 1 225 ? -6.531 52.219 28.453 1 87.12 225 ASP B O 1
ATOM 3592 N N . MET B 1 226 ? -4.656 51.031 28.266 1 90.81 226 MET B N 1
ATOM 3593 C CA . MET B 1 226 ? -3.895 51.875 29.188 1 90.81 226 MET B CA 1
ATOM 3594 C C . MET B 1 226 ? -3.699 53.25 28.594 1 90.81 226 MET B C 1
ATOM 3596 O O . MET B 1 226 ? -3.816 54.25 29.312 1 90.81 226 MET B O 1
ATOM 3600 N N . LEU B 1 227 ? -3.443 53.312 27.281 1 86.75 227 LEU B N 1
ATOM 3601 C CA . LEU B 1 227 ? -3.238 54.594 26.625 1 86.75 227 LEU B CA 1
ATOM 3602 C C . LEU B 1 227 ? -4.527 55.406 26.609 1 86.75 227 LEU B C 1
ATOM 3604 O O . LEU B 1 227 ? -4.5 56.625 26.75 1 86.75 227 LEU B O 1
ATOM 3608 N N . LEU B 1 228 ? -5.605 54.688 26.438 1 85.44 228 LEU B N 1
ATOM 3609 C CA . LEU B 1 228 ? -6.906 55.375 26.453 1 85.44 228 LEU B CA 1
ATOM 3610 C C . LEU B 1 228 ? -7.227 55.938 27.828 1 85.44 228 LEU B C 1
ATOM 3612 O O . LEU B 1 228 ? -7.766 57.031 27.938 1 85.44 228 LEU B O 1
ATOM 3616 N N . ASP B 1 229 ? -6.832 55.188 28.875 1 87.69 229 ASP B N 1
ATOM 3617 C CA . ASP B 1 229 ? -7.047 55.656 30.25 1 87.69 229 ASP B CA 1
ATOM 3618 C C . ASP B 1 229 ? -6.176 56.875 30.578 1 87.69 229 ASP B C 1
ATOM 3620 O O . ASP B 1 229 ? -6.641 57.812 31.203 1 87.69 229 ASP B O 1
ATOM 3624 N N . LEU B 1 230 ? -4.93 56.812 30.141 1 84.62 230 LEU B N 1
ATOM 3625 C CA . LEU B 1 230 ? -4 57.938 30.375 1 84.62 230 LEU B CA 1
ATOM 3626 C C . LEU B 1 230 ? -4.477 59.188 29.672 1 84.62 230 LEU B C 1
ATOM 3628 O O . LEU B 1 230 ? -4.375 60.281 30.234 1 84.62 230 LEU B O 1
ATOM 3632 N N . ASN B 1 231 ? -5.039 58.969 28.5 1 83.75 231 ASN B N 1
ATOM 3633 C CA . ASN B 1 231 ? -5.547 60.125 27.75 1 83.75 231 ASN B CA 1
ATOM 3634 C C . ASN B 1 231 ? -6.773 60.75 28.438 1 83.75 231 ASN B C 1
ATOM 3636 O O . ASN B 1 231 ? -6.949 61.969 28.438 1 83.75 231 ASN B O 1
ATOM 3640 N N . ALA B 1 232 ? -7.586 59.875 29 1 82.5 232 ALA B N 1
ATOM 3641 C CA . ALA B 1 232 ? -8.773 60.344 29.703 1 82.5 232 ALA B CA 1
ATOM 3642 C C . ALA B 1 232 ? -8.391 61.156 30.953 1 82.5 232 ALA B C 1
ATOM 3644 O O . ALA B 1 232 ? -8.977 62.188 31.219 1 82.5 232 ALA B O 1
ATOM 3645 N N . LYS B 1 233 ? -7.363 60.75 31.719 1 85.12 233 LYS B N 1
ATOM 3646 C CA . LYS B 1 233 ? -6.902 61.438 32.938 1 85.12 233 LYS B CA 1
ATOM 3647 C C . LYS B 1 233 ? -6.27 62.781 32.562 1 85.12 233 LYS B C 1
ATOM 3649 O O . LYS B 1 233 ? -6.469 63.781 33.281 1 85.12 233 LYS B O 1
ATOM 3654 N N . ARG B 1 234 ? -5.574 62.844 31.453 1 83.06 234 ARG B N 1
ATOM 3655 C CA . ARG B 1 234 ? -4.941 64.062 31.016 1 83.06 234 ARG B CA 1
ATOM 3656 C C . ARG B 1 234 ? -5.988 65.125 30.609 1 83.06 234 ARG B C 1
ATOM 3658 O O . ARG B 1 234 ? -5.828 66.312 30.875 1 83.06 234 ARG B O 1
ATOM 3665 N N . GLN B 1 235 ? -7.094 64.625 30 1 78.19 235 GLN B N 1
ATOM 3666 C CA . GLN B 1 235 ? -8.172 65.562 29.594 1 78.19 235 GLN B CA 1
ATOM 3667 C C . GLN B 1 235 ? -8.891 66.125 30.797 1 78.19 235 GLN B C 1
ATOM 3669 O O . GLN B 1 235 ? -9.227 67.312 30.797 1 78.19 235 GLN B O 1
ATOM 3674 N N . GLU B 1 236 ? -9.078 65.312 31.875 1 81.88 236 GLU B N 1
ATOM 3675 C CA . GLU B 1 236 ? -9.727 65.812 33.094 1 81.88 236 GLU B CA 1
ATOM 3676 C C . GLU B 1 236 ? -8.867 66.875 33.812 1 81.88 236 GLU B C 1
ATOM 3678 O O . GLU B 1 236 ? -9.375 67.875 34.312 1 81.88 236 GLU B O 1
ATOM 3683 N N . ARG B 1 237 ? -7.547 66.75 33.875 1 80.88 237 ARG B N 1
ATOM 3684 C CA . ARG B 1 237 ? -6.633 67.688 34.531 1 80.88 237 ARG B CA 1
ATOM 3685 C C . ARG B 1 237 ? -6.566 69 33.781 1 80.88 237 ARG B C 1
ATOM 3687 O O . ARG B 1 237 ? -6.477 70.062 34.375 1 80.88 237 ARG B O 1
ATOM 3694 N N . GLN B 1 238 ? -6.77 69 32.5 1 76.06 238 GLN B N 1
ATOM 3695 C CA . GLN B 1 238 ? -6.719 70.188 31.703 1 76.06 238 GLN B CA 1
ATOM 3696 C C . GLN B 1 238 ? -8 71 31.859 1 76.06 238 GLN B C 1
ATOM 3698 O O . GLN B 1 238 ? -7.965 72.25 31.828 1 76.06 238 GLN B O 1
ATOM 3703 N N . MET B 1 239 ? -9.125 70.312 32 1 74.88 239 MET B N 1
ATOM 3704 C CA . MET B 1 239 ? -10.391 71.062 32.188 1 74.88 239 MET B CA 1
ATOM 3705 C C . MET B 1 239 ? -10.492 71.688 33.562 1 74.88 239 MET B C 1
ATOM 3707 O O . MET B 1 239 ? -11.203 72.625 33.781 1 74.88 239 MET B O 1
ATOM 3711 N N . ALA B 1 240 ? -9.82 71.125 34.531 1 74.5 240 ALA B N 1
ATOM 3712 C CA . ALA B 1 240 ? -9.898 71.625 35.906 1 74.5 240 ALA B CA 1
ATOM 3713 C C . ALA B 1 240 ? -9.016 72.875 36.094 1 74.5 240 ALA B C 1
ATOM 3715 O O . ALA B 1 240 ? -9.203 73.625 37.031 1 74.5 240 ALA B O 1
ATOM 3716 N N . VAL B 1 241 ? -8.07 73.062 35.188 1 60.44 241 VAL B N 1
ATOM 3717 C CA . VAL B 1 241 ? -7.312 74.312 35.281 1 60.44 241 VAL B CA 1
ATOM 3718 C C . VAL B 1 241 ? -7.945 75.375 34.406 1 60.44 241 VAL B C 1
ATOM 3720 O O . VAL B 1 241 ? -8.398 75.062 33.281 1 60.44 241 VAL B O 1
#

InterPro domains:
  IPR030392 Intramolecular chaperone auto-processing domain [PF13884] (132-170)
  IPR030392 Intramolecular chaperone auto-processing domain [PS51688] (100-210)

Secondary structure (DSSP, 8-state):
--------SEEEEEEEEEESSEEE--SEEE-SSEEEETTTTEEEEEEEE--B-TTS-B-SS---EEEEEEEETTEEEEEEETTEEEE-SEEEEEEEEE---GGG--S---HHHHTTTGGG--S-TTHHHHHHHHH---EEEEESSSTTTTS-EEE--HHHHHHH-GGGEEEE--SSS--EEEE-TTHHHHHHHHHHHHHHHHHHHHHHHHHHHHHHHHHHHHHHHHHHHHHHHHHHHHHH-/---EEEEEEEEEESSEEE-SSEEE--SEEEESSEEE-SSSS-EEEEEEE-PBPTTS-B-SSS--EEEEEEEETTEEEEEEETTEEEEEEEEEES---EE--GGGEEEEEEHHHHTTTGGG--S-TTHHHHHHHHH---EEE--SSSTTTTS-EEE--HHHHHHH-GGGEEEE--SSSS-EEEE-TTHHHHHHHHHHHHHHHHHHHHHHHHHHHHHHHHHHHHHHHHHHHHHHHHHHHHHH-

Solvent-accessible surface area (backbone atoms only — not comparable to full-atom values): 26500 Å² total; per-residue (Å²): 130,84,69,76,72,76,80,50,68,41,64,46,51,57,81,40,72,45,57,74,44,54,57,48,50,25,89,37,70,47,57,70,33,27,41,30,25,31,94,50,55,17,30,46,28,63,39,71,37,75,62,54,42,99,79,67,41,63,42,82,90,71,75,54,45,56,25,42,33,36,20,3,61,67,22,64,14,36,41,37,43,93,90,46,66,44,76,36,57,55,70,48,54,75,36,80,46,63,74,78,56,69,91,81,57,76,88,85,68,61,64,46,64,73,30,48,46,37,85,71,40,66,84,42,63,57,34,8,44,52,41,54,56,64,68,58,64,36,22,30,29,24,38,76,62,67,79,60,27,84,37,58,41,40,33,59,45,25,71,64,43,35,76,79,44,47,88,44,44,44,84,46,70,67,81,82,46,78,68,42,33,17,28,36,63,70,63,49,52,59,54,51,49,52,44,50,53,51,51,52,50,52,49,52,53,49,51,51,52,49,52,51,50,52,54,51,49,54,52,50,52,51,53,51,51,52,51,52,51,54,50,51,55,51,54,55,58,55,67,75,98,131,67,46,63,44,71,76,32,54,63,47,77,42,60,54,56,43,76,39,83,41,76,46,70,62,45,57,51,41,75,34,72,40,59,48,69,53,73,96,49,53,21,29,45,30,43,40,72,33,77,61,54,40,98,78,67,41,61,43,81,80,78,68,60,45,35,24,31,33,37,24,53,79,70,35,73,38,35,40,29,22,48,56,8,35,36,40,53,46,76,44,77,38,86,74,70,67,43,82,22,30,60,89,50,44,40,79,73,37,53,38,47,64,73,30,46,47,38,84,72,42,68,85,42,61,57,36,7,43,52,41,54,59,67,69,58,67,79,42,74,48,61,49,95,62,67,90,60,27,85,46,84,42,77,50,71,55,44,76,64,42,34,76,79,43,47,60,41,42,42,82,46,69,61,84,79,46,78,69,43,70,40,66,52,65,71,33,50,53,23,53,49,48,49,45,51,44,48,52,50,52,52,52,52,53,50,51,52,51,51,52,50,50,52,53,51,51,52,51,51,52,51,55,51,51,50,52,53,49,52,52,51,53,53,53,53,58,54,69,74,99

Organism: NCBI:txid2562239

Sequence (482 aa):
MASSALTFDTATFGSSLSLRSLARTGSEISVHSRVRLGADNTYVAYSTFIELDNDNIPVLYDTVQVYADISGSAKRGITIKGDGGRLHGAWVADVAVSTSDRNLKNSIMPLYQTFHGRGGDTKDVSGGVSWVLRQLRPVSFKFNKGPEAKYSRYGFVAQELREVLPSLVRDIKGDGSEGHLAVVYQDLIALLTAAAQMLQEKVSKQEAKITRLEEQLVAVHEKLDMLLDLNAKRQERQMAVMASSALTFDTATFGSSLSLRSLARTGSEISVHSRVRLGADNTYVAYSTFIELDNDNIPVLYDTVQVYADISGSAKRGITIKGDGGRLHGAWVADVAVSTSDRNLKNSIMPLYQTFHGRGGDTKDVSGGVSWVLRQLRPVSFKFNKGPEAKYSRYGFVAQELREVLPSLVRDIKGDGSEGHLAVVYQDLIALLTAAAQMLQEKVSKQEAKITRLEEQLVAVHEKLDMLLDLNAKRQERQMAV

Foldseek 3Di:
DPDDDDDDPDDDDDPDDDDPDDDPDPPDDDDDFWDDDPPALFIWTWDFFQDAPPVSHSPDDDDRFTWIFTDDRNHTQKIGTPVGIDGADDDDDPDDDDDDDPVVDDPDDQVLCVQACPPNDRPDSCVSLVNLVVQFDKDWDADPDDPRRVDIDIDGDLVSNCVRPVVQKDWDDGPPDDIDIDGNVVVVVSSVVSVVVVVVVVVVVVVVVVVVVVVVVVVVVVVVVVVVVVVVVVVVVVVVD/DPDDDDDDPDDDDPDDDDDPDDDDPPPDDDDDFWDDDPPALWIWTWDWFQDAPPVSHSPDDDDRFIWIFTDDNVHTQWTGTPVGTDGADDDDDPDDDDDDDPVVDDPDDQVLCVQACPPNDNPDSLVSLVNLVVQFDKDWDADPDDPRRVDIDIDGDLVSNCVRPVVQKDFDDGPPDDTDIDGNVVVVVSSVVSVVVVVVVVVVVVVVVVVVVVVVVVVVVVVVVVVVVVVVVVVVVVVVD